Protein AF-0000000086997417 (afdb_homodimer)

Radius of gyration: 23.08 Å; Cα contacts (8 Å, |Δi|>4): 1035; chains: 2; bounding box: 72×60×58 Å

Organism: Coptotermes formosanus (NCBI:txid36987)

Sequence (528 aa):
ESYEADMPVLKYAEEYNMNHNRRGKAVIFNHDEFKNKSLRPGSAVDASILEETYKVLGFEVIIHNNLRVHQIQNAITGLAEEDHSDADCLLVTVLTHGESSKFLQAYDALYNVEDLWLPFTADKCLSLAGKPKVFIIQACRGKNLDRGVTLRAGQRRCTEIDAINAAYKIPTHADFLIVYSSVEGYPSWRDPDTGTWFIQCLCQELQEHASTKDFLKIVTRTSRRVAIDHESYNDTIPLQHQQKQIPSFNSMLIRDLYFRPKMLESYEADMPVLKYAEEYNMNHNRRGKAVIFNHDEFKNKSLRPGSAVDASILEETYKVLGFEVIIHNNLRVHQIQNAITGLAEEDHSDADCLLVTVLTHGESSKFLQAYDALYNVEDLWLPFTADKCLSLAGKPKVFIIQACRGKNLDRGVTLRAGQRRCTEIDAINAAYKIPTHADFLIVYSSVEGYPSWRDPDTGTWFIQCLCQELQEHASTKDFLKIVTRTSRRVAIDHESYNDTIPLQHQQKQIPSFNSMLIRDLYFRPKML

Structure (mmCIF, N/CA/C/O backbone):
data_AF-0000000086997417-model_v1
#
loop_
_entity.id
_entity.type
_entity.pdbx_description
1 polymer Caspase-1
#
loop_
_atom_site.group_PDB
_atom_site.id
_atom_site.type_symbol
_atom_site.label_atom_id
_atom_site.label_alt_id
_atom_site.label_comp_id
_atom_site.label_asym_id
_atom_site.label_entity_id
_atom_site.label_seq_id
_atom_site.pdbx_PDB_ins_code
_atom_site.Cartn_x
_atom_site.Cartn_y
_atom_site.Cartn_z
_atom_site.occupancy
_atom_site.B_iso_or_equiv
_atom_site.auth_seq_id
_atom_site.auth_comp_id
_atom_site.auth_asym_id
_atom_site.auth_atom_id
_atom_site.pdbx_PDB_model_num
ATOM 1 N N . GLU A 1 1 ? -31.531 -18.734 -1.321 1 22.39 1 GLU A N 1
ATOM 2 C CA . GLU A 1 1 ? -30.734 -18.891 -0.114 1 22.39 1 GLU A CA 1
ATOM 3 C C . GLU A 1 1 ? -29.5 -18 -0.137 1 22.39 1 GLU A C 1
ATOM 5 O O . GLU A 1 1 ? -28.734 -18.016 -1.1 1 22.39 1 GLU A O 1
ATOM 10 N N . SER A 1 2 ? -29.531 -16.812 0.482 1 27.2 2 SER A N 1
ATOM 11 C CA . SER A 1 2 ? -28.516 -15.773 0.534 1 27.2 2 SER A CA 1
ATOM 12 C C . SER A 1 2 ? -27.172 -16.344 0.983 1 27.2 2 SER A C 1
ATOM 14 O O . SER A 1 2 ? -27.062 -16.938 2.051 1 27.2 2 SER A O 1
ATOM 16 N N . TYR A 1 3 ? -26.422 -16.984 0.126 1 27.48 3 TYR A N 1
ATOM 17 C CA . TYR A 1 3 ? -25.172 -17.672 0.426 1 27.48 3 TYR A CA 1
ATOM 18 C C . TYR A 1 3 ? -24.219 -16.781 1.216 1 27.48 3 TYR A C 1
ATOM 20 O O . TYR A 1 3 ? -23.766 -15.758 0.71 1 27.48 3 TYR A O 1
ATOM 28 N N . GLU A 1 4 ? -24.547 -16.562 2.479 1 33.75 4 GLU A N 1
ATOM 29 C CA . GLU A 1 4 ? -23.672 -15.859 3.422 1 33.75 4 GLU A CA 1
ATOM 30 C C . GLU A 1 4 ? -22.312 -16.531 3.508 1 33.75 4 GLU A C 1
ATOM 32 O O . GLU A 1 4 ? -22.219 -17.734 3.75 1 33.75 4 GLU A O 1
ATOM 37 N N . ALA A 1 5 ? -21.406 -16.125 2.715 1 41.81 5 ALA A N 1
ATOM 38 C CA . ALA A 1 5 ? -20.062 -16.688 2.832 1 41.81 5 ALA A CA 1
ATOM 39 C C . ALA A 1 5 ? -19.641 -16.781 4.293 1 41.81 5 ALA A C 1
ATOM 41 O O . ALA A 1 5 ? -19.969 -15.906 5.098 1 41.81 5 ALA A O 1
ATOM 42 N N . ASP A 1 6 ? -19.469 -17.938 4.93 1 43.09 6 ASP A N 1
ATOM 43 C CA . ASP A 1 6 ? -19.016 -18.188 6.293 1 43.09 6 ASP A CA 1
ATOM 44 C C . ASP A 1 6 ? -17.781 -17.344 6.613 1 43.09 6 ASP A C 1
ATOM 46 O O . ASP A 1 6 ? -16.859 -17.234 5.797 1 43.09 6 ASP A O 1
ATOM 50 N N . MET A 1 7 ? -18.031 -16.375 7.469 1 49.62 7 MET A N 1
ATOM 51 C CA . MET A 1 7 ? -16.891 -15.555 7.887 1 49.62 7 MET A CA 1
ATOM 52 C C . MET A 1 7 ? -15.766 -16.406 8.438 1 49.62 7 MET A C 1
ATOM 54 O O . MET A 1 7 ? -15.945 -17.125 9.422 1 49.62 7 MET A O 1
ATOM 58 N N . PRO A 1 8 ? -14.641 -16.547 7.703 1 52.56 8 PRO A N 1
ATOM 59 C CA . PRO A 1 8 ? -13.57 -17.469 8.07 1 52.56 8 PRO A CA 1
ATOM 60 C C . PRO A 1 8 ? -12.984 -17.188 9.453 1 52.56 8 PRO A C 1
ATOM 62 O O . PRO A 1 8 ? -12.328 -18.062 10.031 1 52.56 8 PRO A O 1
ATOM 65 N N . VAL A 1 9 ? -13.086 -15.922 9.938 1 65 9 VAL A N 1
ATOM 66 C CA . VAL A 1 9 ? -12.5 -15.617 11.242 1 65 9 VAL A CA 1
ATOM 67 C C . VAL A 1 9 ? -13.477 -14.789 12.062 1 65 9 VAL A C 1
ATOM 69 O O . VAL A 1 9 ? -14.484 -14.297 11.539 1 65 9 VAL A O 1
ATOM 72 N N . LEU A 1 10 ? -13.18 -14.758 13.383 1 68.75 10 LEU A N 1
ATOM 73 C CA . LEU A 1 10 ? -13.945 -13.852 14.234 1 68.75 10 LEU A CA 1
ATOM 74 C C . LEU A 1 10 ? -13.93 -12.438 13.672 1 68.75 10 LEU A C 1
ATOM 76 O O . LEU A 1 10 ? -12.93 -12 13.086 1 68.75 10 LEU A O 1
ATOM 80 N N . LYS A 1 11 ? -14.969 -11.812 13.75 1 70.75 11 LYS A N 1
ATOM 81 C CA . LYS A 1 11 ? -15.227 -10.5 13.18 1 70.75 11 LYS A CA 1
ATOM 82 C C . LYS A 1 11 ? -14.07 -9.539 13.453 1 70.75 11 LYS A C 1
ATOM 84 O O . LYS A 1 11 ? -13.648 -8.797 12.562 1 70.75 11 LYS A O 1
ATOM 89 N N . TYR A 1 12 ? -13.453 -9.742 14.609 1 75.88 12 TYR A N 1
ATOM 90 C CA . TYR A 1 12 ? -12.461 -8.742 14.961 1 75.88 12 TYR A CA 1
ATOM 91 C C . TYR A 1 12 ? -11.062 -9.359 15.023 1 75.88 12 TYR A C 1
ATOM 93 O O . TYR A 1 12 ? -10.148 -8.773 15.617 1 75.88 12 TYR A O 1
ATOM 101 N N . ALA A 1 13 ? -10.977 -10.508 14.359 1 87.94 13 ALA A N 1
ATOM 102 C CA . ALA A 1 13 ? -9.664 -11.141 14.344 1 87.94 13 ALA A CA 1
ATOM 103 C C . ALA A 1 13 ? -8.633 -10.234 13.672 1 87.94 13 ALA A C 1
ATOM 105 O O . ALA A 1 13 ? -8.914 -9.617 12.648 1 87.94 13 ALA A O 1
ATOM 106 N N . GLU A 1 14 ? -7.43 -10.25 14.242 1 93.12 14 GLU A N 1
ATOM 107 C CA . GLU A 1 14 ? -6.383 -9.367 13.734 1 93.12 14 GLU A CA 1
ATOM 108 C C . GLU A 1 14 ? -5.598 -10.039 12.609 1 93.12 14 GLU A C 1
ATOM 110 O O . GLU A 1 14 ? -4.902 -9.367 11.844 1 93.12 14 GLU A O 1
ATOM 115 N N . GLU A 1 15 ? -5.711 -11.359 12.578 1 95.88 15 GLU A N 1
ATOM 116 C CA . GLU A 1 15 ? -4.992 -12.125 11.562 1 95.88 15 GLU A CA 1
ATOM 117 C C . GLU A 1 15 ? -5.957 -12.875 10.648 1 95.88 15 GLU A C 1
ATOM 119 O O . GLU A 1 15 ? -7.031 -13.289 11.086 1 95.88 15 GLU A O 1
ATOM 124 N N . TYR A 1 16 ? -5.598 -13.031 9.406 1 96.44 16 TYR A N 1
ATOM 125 C CA . TYR A 1 16 ? -6.367 -13.883 8.508 1 96.44 16 TYR A CA 1
ATOM 126 C C . TYR A 1 16 ? -6.336 -15.336 8.977 1 96.44 16 TYR A C 1
ATOM 128 O O . TYR A 1 16 ? -5.348 -15.781 9.555 1 96.44 16 TYR A O 1
ATOM 136 N N . ASN A 1 17 ? -7.469 -15.992 8.727 1 95.44 17 ASN A N 1
ATOM 137 C CA . ASN A 1 17 ? -7.469 -17.438 8.938 1 95.44 17 ASN A CA 1
ATOM 138 C C . ASN A 1 17 ? -6.68 -18.156 7.848 1 95.44 17 ASN A C 1
ATOM 140 O O . ASN A 1 17 ? -7.145 -18.281 6.711 1 95.44 17 ASN A O 1
ATOM 144 N N . MET A 1 18 ? -5.508 -18.641 8.234 1 96.88 18 MET A N 1
ATOM 145 C CA . MET A 1 18 ? -4.648 -19.344 7.281 1 96.88 18 MET A CA 1
ATOM 146 C C . MET A 1 18 ? -4.523 -20.812 7.645 1 96.88 18 MET A C 1
ATOM 148 O O . MET A 1 18 ? -3.482 -21.422 7.414 1 96.88 18 MET A O 1
ATOM 152 N N . ASN A 1 19 ? -5.598 -21.297 8.266 1 94.88 19 ASN A N 1
ATOM 153 C CA . ASN A 1 19 ? -5.551 -22.672 8.742 1 94.88 19 ASN A CA 1
ATOM 154 C C . ASN A 1 19 ? -6.605 -23.531 8.062 1 94.88 19 ASN A C 1
ATOM 156 O O . ASN A 1 19 ? -7.082 -24.516 8.641 1 94.88 19 ASN A O 1
ATOM 160 N N . HIS A 1 20 ? -7.051 -23.203 6.93 1 96.12 20 HIS A N 1
ATOM 161 C CA . HIS A 1 20 ? -7.859 -24.125 6.137 1 96.12 20 HIS A CA 1
ATOM 162 C C . HIS A 1 20 ? -7.051 -25.344 5.707 1 96.12 20 HIS A C 1
ATOM 164 O O . HIS A 1 20 ? -5.844 -25.406 5.949 1 96.12 20 HIS A O 1
ATOM 170 N N . ASN A 1 21 ? -7.73 -26.266 5.059 1 96.25 21 ASN A N 1
ATOM 171 C CA . ASN A 1 21 ? -7.062 -27.484 4.652 1 96.25 21 ASN A CA 1
ATOM 172 C C . ASN A 1 21 ? -5.938 -27.219 3.658 1 96.25 21 ASN A C 1
ATOM 174 O O . ASN A 1 21 ? -4.848 -27.781 3.773 1 96.25 21 ASN A O 1
ATOM 178 N N . ARG A 1 22 ? -6.223 -26.375 2.709 1 97.69 22 ARG A N 1
ATOM 179 C CA . ARG A 1 22 ? -5.215 -26.031 1.713 1 97.69 22 ARG A CA 1
ATOM 180 C C . ARG A 1 22 ? -4.727 -24.594 1.892 1 97.69 22 ARG A C 1
ATOM 182 O O . ARG A 1 22 ? -5.508 -23.719 2.24 1 97.69 22 ARG A O 1
ATOM 189 N N . ARG A 1 23 ? -3.422 -24.375 1.651 1 98.19 23 ARG A N 1
ATOM 190 C CA . ARG A 1 23 ? -2.893 -23.016 1.618 1 98.19 23 ARG A CA 1
ATOM 191 C C . ARG A 1 23 ? -3.533 -22.203 0.494 1 98.19 23 ARG A C 1
ATOM 193 O O . ARG A 1 23 ? -3.949 -21.062 0.703 1 98.19 23 ARG A O 1
ATOM 200 N N . GLY A 1 24 ? -3.707 -22.797 -0.617 1 98.56 24 GLY A N 1
ATOM 201 C CA . GLY A 1 24 ? -4.246 -22.188 -1.819 1 98.56 24 GLY A CA 1
ATOM 202 C C . GLY A 1 24 ? -3.326 -22.312 -3.02 1 98.56 24 GLY A C 1
ATOM 203 O O . GLY A 1 24 ? -2.352 -23.062 -2.98 1 98.56 24 GLY A O 1
ATOM 204 N N . LYS A 1 25 ? -3.639 -21.672 -4.086 1 98.81 25 LYS A N 1
ATOM 205 C CA . LYS A 1 25 ? -2.871 -21.75 -5.324 1 98.81 25 LYS A CA 1
ATOM 206 C C . LYS A 1 25 ? -1.957 -20.547 -5.488 1 98.81 25 LYS A C 1
ATOM 208 O O . LYS A 1 25 ? -2.346 -19.422 -5.168 1 98.81 25 LYS A O 1
ATOM 213 N N . ALA A 1 26 ? -0.761 -20.844 -5.887 1 98.88 26 ALA A N 1
ATOM 214 C CA . ALA A 1 26 ? 0.173 -19.812 -6.355 1 98.88 26 ALA A CA 1
ATOM 215 C C . ALA A 1 26 ? 0.417 -19.953 -7.855 1 98.88 26 ALA A C 1
ATOM 217 O O . ALA A 1 26 ? 1.008 -20.938 -8.312 1 98.88 26 ALA A O 1
ATOM 218 N N . VAL A 1 27 ? -0.043 -18.969 -8.602 1 98.88 27 VAL A N 1
ATOM 219 C CA . VAL A 1 27 ? 0.096 -18.984 -10.055 1 98.88 27 VAL A CA 1
ATOM 220 C C . VAL A 1 27 ? 1.182 -18.016 -10.484 1 98.88 27 VAL A C 1
ATOM 222 O O . VAL A 1 27 ? 1.185 -16.844 -10.07 1 98.88 27 VAL A O 1
ATOM 225 N N . ILE A 1 28 ? 2.119 -18.516 -11.281 1 98.75 28 ILE A N 1
ATOM 226 C CA . ILE A 1 28 ? 3.199 -17.688 -11.812 1 98.75 28 ILE A CA 1
ATOM 227 C C . ILE A 1 28 ? 3.059 -17.562 -13.328 1 98.75 28 ILE A C 1
ATOM 229 O O . ILE A 1 28 ? 3.088 -18.562 -14.047 1 98.75 28 ILE A O 1
ATOM 233 N N . PHE A 1 29 ? 2.812 -16.375 -13.797 1 98.56 29 PHE A N 1
ATOM 234 C CA . PHE A 1 29 ? 2.902 -16.078 -15.219 1 98.56 29 PHE A CA 1
ATOM 235 C C . PHE A 1 29 ? 4.289 -15.562 -15.586 1 98.56 29 PHE A C 1
ATOM 237 O O . PHE A 1 29 ? 4.645 -14.43 -15.242 1 98.56 29 PHE A O 1
ATOM 244 N N . ASN A 1 30 ? 5.051 -16.406 -16.25 1 97.25 30 ASN A N 1
ATOM 245 C CA . ASN A 1 30 ? 6.406 -16.047 -16.656 1 97.25 30 ASN A CA 1
ATOM 246 C C . ASN A 1 30 ? 6.5 -15.805 -18.156 1 97.25 30 ASN A C 1
ATOM 248 O O . ASN A 1 30 ? 6.27 -16.719 -18.953 1 97.25 30 ASN A O 1
ATOM 252 N N . HIS A 1 31 ? 6.777 -14.555 -18.5 1 95.75 31 HIS A N 1
ATOM 253 C CA . HIS A 1 31 ? 7.012 -14.227 -19.906 1 95.75 31 HIS A CA 1
ATOM 254 C C . HIS A 1 31 ? 8.461 -13.805 -20.141 1 95.75 31 HIS A C 1
ATOM 256 O O . HIS A 1 31 ? 8.914 -12.797 -19.594 1 95.75 31 HIS A O 1
ATOM 262 N N . ASP A 1 32 ? 9.219 -14.539 -20.875 1 92.56 32 ASP A N 1
ATOM 263 C CA . ASP A 1 32 ? 10.578 -14.164 -21.25 1 92.56 32 ASP A CA 1
ATOM 264 C C . ASP A 1 32 ? 10.742 -14.141 -22.766 1 92.56 32 ASP A C 1
ATOM 266 O O . ASP A 1 32 ? 11.805 -13.766 -23.281 1 92.56 32 ASP A O 1
ATOM 270 N N . GLU A 1 33 ? 9.742 -14.602 -23.484 1 94.25 33 GLU A N 1
ATOM 271 C CA . GLU A 1 33 ? 9.664 -14.484 -24.938 1 94.25 33 GLU A CA 1
ATOM 272 C C . GLU A 1 33 ? 8.43 -13.695 -25.359 1 94.25 33 GLU A C 1
ATOM 274 O O . GLU A 1 33 ? 7.355 -13.852 -24.781 1 94.25 33 GLU A O 1
ATOM 279 N N . PHE A 1 34 ? 8.633 -12.891 -26.453 1 93.56 34 PHE A N 1
ATOM 280 C CA . PHE A 1 34 ? 7.555 -12.023 -26.922 1 93.56 34 PHE A CA 1
ATOM 281 C C . PHE A 1 34 ? 7.543 -11.945 -28.453 1 93.56 34 PHE A C 1
ATOM 283 O O . PHE A 1 34 ? 8.562 -12.203 -29.094 1 93.56 34 PHE A O 1
ATOM 290 N N . LYS A 1 35 ? 6.461 -11.625 -28.969 1 91.44 35 LYS A N 1
ATOM 291 C CA . LYS A 1 35 ? 6.367 -11.445 -30.422 1 91.44 35 LYS A CA 1
ATOM 292 C C . LYS A 1 35 ? 7.152 -10.219 -30.875 1 91.44 35 LYS A C 1
ATOM 294 O O . LYS A 1 35 ? 7.844 -10.258 -31.891 1 91.44 35 LYS A O 1
ATOM 299 N N . ASN A 1 36 ? 7.102 -9.086 -30.109 1 85 36 ASN A N 1
ATOM 300 C CA . ASN A 1 36 ? 7.645 -7.816 -30.578 1 85 36 ASN A CA 1
ATOM 301 C C . ASN A 1 36 ? 8.398 -7.078 -29.484 1 85 36 ASN A C 1
ATOM 303 O O . ASN A 1 36 ? 8.367 -5.848 -29.422 1 85 36 ASN A O 1
ATOM 307 N N . LYS A 1 37 ? 8.852 -7.754 -28.578 1 84.5 37 LYS A N 1
ATOM 308 C CA . LYS A 1 37 ? 9.609 -7.133 -27.5 1 84.5 37 LYS A CA 1
ATOM 309 C C . LYS A 1 37 ? 10.891 -7.914 -27.219 1 84.5 37 LYS A C 1
ATOM 311 O O . LYS A 1 37 ? 11.047 -9.047 -27.672 1 84.5 37 LYS A O 1
ATOM 316 N N . SER A 1 38 ? 11.766 -7.266 -26.562 1 80.75 38 SER A N 1
ATOM 317 C CA . SER A 1 38 ? 13.039 -7.887 -26.203 1 80.75 38 SER A CA 1
ATOM 318 C C . SER A 1 38 ? 12.828 -9.047 -25.234 1 80.75 38 SER A C 1
ATOM 320 O O . SER A 1 38 ? 11.898 -9.023 -24.422 1 80.75 38 SER A O 1
ATOM 322 N N . LEU A 1 39 ? 13.711 -9.938 -25.359 1 83.44 39 LEU A N 1
ATOM 323 C CA . LEU A 1 39 ? 13.703 -11.086 -24.469 1 83.44 39 LEU A CA 1
ATOM 324 C C . LEU A 1 39 ? 14.047 -10.672 -23.031 1 83.44 39 LEU A C 1
ATOM 326 O O . LEU A 1 39 ? 14.57 -9.578 -22.812 1 83.44 39 LEU A O 1
ATOM 330 N N . ARG A 1 40 ? 13.633 -11.484 -22.094 1 82.75 40 ARG A N 1
ATOM 331 C CA . ARG A 1 40 ? 13.977 -11.25 -20.703 1 82.75 40 ARG A CA 1
ATOM 332 C C . ARG A 1 40 ? 14.766 -12.422 -20.125 1 82.75 40 ARG A C 1
ATOM 334 O O . ARG A 1 40 ? 14.25 -13.188 -19.297 1 82.75 40 ARG A O 1
ATOM 341 N N . PRO A 1 41 ? 16.016 -12.422 -20.516 1 77.69 41 PRO A N 1
ATOM 342 C CA . PRO A 1 41 ? 16.828 -13.508 -19.953 1 77.69 41 PRO A CA 1
ATOM 343 C C . PRO A 1 41 ? 16.875 -13.477 -18.438 1 77.69 41 PRO A C 1
ATOM 345 O O . PRO A 1 41 ? 16.906 -12.398 -17.828 1 77.69 41 PRO A O 1
ATOM 348 N N . GLY A 1 42 ? 16.797 -14.57 -17.719 1 77.38 42 GLY A N 1
ATOM 349 C CA . GLY A 1 42 ? 16.906 -14.641 -16.266 1 77.38 42 GLY A CA 1
ATOM 350 C C . GLY A 1 42 ? 15.57 -14.773 -15.57 1 77.38 42 GLY A C 1
ATOM 351 O O . GLY A 1 42 ? 15.516 -15.125 -14.391 1 77.38 42 GLY A O 1
ATOM 352 N N . SER A 1 43 ? 14.523 -14.516 -16.422 1 87.56 43 SER A N 1
ATOM 353 C CA . SER A 1 43 ? 13.203 -14.602 -15.797 1 87.56 43 SER A CA 1
ATOM 354 C C . SER A 1 43 ? 12.891 -16.031 -15.359 1 87.56 43 SER A C 1
ATOM 356 O O . SER A 1 43 ? 12.18 -16.234 -14.375 1 87.56 43 SER A O 1
ATOM 358 N N . ALA A 1 44 ? 13.516 -16.922 -16.062 1 90.12 44 ALA A N 1
ATOM 359 C CA . ALA A 1 44 ? 13.328 -18.328 -15.711 1 90.12 44 ALA A CA 1
ATOM 360 C C . ALA A 1 44 ? 13.914 -18.641 -14.336 1 90.12 44 ALA A C 1
ATOM 362 O O . ALA A 1 44 ? 13.391 -19.484 -13.609 1 90.12 44 ALA A O 1
ATOM 363 N N . VAL A 1 45 ? 15 -18 -14.039 1 91.19 45 VAL A N 1
ATOM 364 C CA . VAL A 1 45 ? 15.609 -18.172 -12.727 1 91.19 45 VAL A CA 1
ATOM 365 C C . VAL A 1 45 ? 14.664 -17.656 -11.641 1 91.19 45 VAL A C 1
ATOM 367 O O . VAL A 1 45 ? 14.461 -18.328 -10.625 1 91.19 45 VAL A O 1
ATOM 370 N N . ASP A 1 46 ? 14.047 -16.547 -11.883 1 93 46 ASP A N 1
ATOM 371 C CA . ASP A 1 46 ? 13.07 -15.984 -10.953 1 93 46 ASP A CA 1
ATOM 372 C C . ASP A 1 46 ? 11.867 -16.922 -10.789 1 93 46 ASP A C 1
ATOM 374 O O . ASP A 1 46 ? 11.422 -17.172 -9.664 1 93 46 ASP A O 1
ATOM 378 N N . ALA A 1 47 ? 11.438 -17.453 -11.875 1 96.44 47 ALA A N 1
ATOM 379 C CA . ALA A 1 47 ? 10.289 -18.344 -11.82 1 96.44 47 ALA A CA 1
ATOM 380 C C . ALA A 1 47 ? 10.609 -19.594 -11 1 96.44 47 ALA A C 1
ATOM 382 O O . ALA A 1 47 ? 9.781 -20.047 -10.203 1 96.44 47 ALA A O 1
ATOM 383 N N . SER A 1 48 ? 11.766 -20.062 -11.164 1 96.25 48 SER A N 1
ATOM 384 C CA . SER A 1 48 ? 12.18 -21.281 -10.469 1 96.25 48 SER A CA 1
ATOM 385 C C . SER A 1 48 ? 12.281 -21.062 -8.961 1 96.25 48 SER A C 1
ATOM 387 O O . SER A 1 48 ? 11.805 -21.875 -8.172 1 96.25 48 SER A O 1
ATOM 389 N N . ILE A 1 49 ? 12.898 -20 -8.594 1 96.25 49 ILE A N 1
ATOM 390 C CA . ILE A 1 49 ? 13.07 -19.75 -7.164 1 96.25 49 ILE A CA 1
ATOM 391 C C . ILE A 1 49 ? 11.719 -19.438 -6.523 1 96.25 49 ILE A C 1
ATOM 393 O O . ILE A 1 49 ? 11.477 -19.797 -5.371 1 96.25 49 ILE A O 1
ATOM 397 N N . LEU A 1 50 ? 10.883 -18.797 -7.262 1 98.12 50 LEU A N 1
ATOM 398 C CA . LEU A 1 50 ? 9.531 -18.547 -6.777 1 98.12 50 LEU A CA 1
ATOM 399 C C . LEU A 1 50 ? 8.789 -19.859 -6.562 1 98.12 50 LEU A C 1
ATOM 401 O O . LEU A 1 50 ? 8.133 -20.047 -5.535 1 98.12 50 LEU A O 1
ATOM 405 N N . GLU A 1 51 ? 8.906 -20.688 -7.547 1 98.5 51 GLU A N 1
ATOM 406 C CA . GLU A 1 51 ? 8.242 -21.984 -7.434 1 98.5 51 GLU A CA 1
ATOM 407 C C . GLU A 1 51 ? 8.688 -22.719 -6.18 1 98.5 51 GLU A C 1
ATOM 409 O O . GLU A 1 51 ? 7.852 -23.219 -5.414 1 98.5 51 GLU A O 1
ATOM 414 N N . GLU A 1 52 ? 9.922 -22.766 -5.988 1 98.06 52 GLU A N 1
ATOM 415 C CA . GLU A 1 52 ? 10.461 -23.453 -4.82 1 98.06 52 GLU A CA 1
ATOM 416 C C . GLU A 1 52 ? 9.977 -22.797 -3.525 1 98.06 52 GLU A C 1
ATOM 418 O O . GLU A 1 52 ? 9.562 -23.5 -2.598 1 98.06 52 GLU A O 1
ATOM 423 N N . THR A 1 53 ? 10.031 -21.531 -3.453 1 98.38 53 THR A N 1
ATOM 424 C CA . THR A 1 53 ? 9.633 -20.781 -2.262 1 98.38 53 THR A CA 1
ATOM 425 C C . THR A 1 53 ? 8.156 -21 -1.96 1 98.38 53 THR A C 1
ATOM 427 O O . THR A 1 53 ? 7.781 -21.25 -0.814 1 98.38 53 THR A O 1
ATOM 430 N N . TYR A 1 54 ? 7.301 -20.938 -3.002 1 98.62 54 TYR A N 1
ATOM 431 C CA . TYR A 1 54 ? 5.863 -21.078 -2.809 1 98.62 54 TYR A CA 1
ATOM 432 C C . TYR A 1 54 ? 5.508 -22.5 -2.377 1 98.62 54 TYR A C 1
ATOM 434 O O . TYR A 1 54 ? 4.602 -22.703 -1.563 1 98.62 54 TYR A O 1
ATOM 442 N N . LYS A 1 55 ? 6.215 -23.453 -2.896 1 98.25 55 LYS A N 1
ATOM 443 C CA . LYS A 1 55 ? 5.996 -24.844 -2.477 1 98.25 55 LYS A CA 1
ATOM 444 C C . LYS A 1 55 ? 6.32 -25.016 -0.997 1 98.25 55 LYS A C 1
ATOM 446 O O . LYS A 1 55 ? 5.562 -25.656 -0.265 1 98.25 55 LYS A O 1
ATOM 451 N N . VAL A 1 56 ? 7.402 -24.422 -0.607 1 97.12 56 VAL A N 1
ATOM 452 C CA . VAL A 1 56 ? 7.816 -24.516 0.789 1 97.12 56 VAL A CA 1
ATOM 453 C C . VAL A 1 56 ? 6.762 -23.859 1.683 1 97.12 56 VAL A C 1
ATOM 455 O O . VAL A 1 56 ? 6.527 -24.312 2.805 1 97.12 56 VAL A O 1
ATOM 458 N N . LEU A 1 57 ? 6.066 -22.859 1.212 1 97.81 57 LEU A N 1
ATOM 459 C CA . LEU A 1 57 ? 5.035 -22.172 1.973 1 97.81 57 LEU A CA 1
ATOM 460 C C . LEU A 1 57 ? 3.723 -22.938 1.948 1 97.81 57 LEU A C 1
ATOM 462 O O . LEU A 1 57 ? 2.748 -22.547 2.588 1 97.81 57 LEU A O 1
ATOM 466 N N . GLY A 1 58 ? 3.609 -23.984 1.14 1 97.56 58 GLY A N 1
ATOM 467 C CA . GLY A 1 58 ? 2.457 -24.875 1.176 1 97.56 58 GLY A CA 1
ATOM 468 C C . GLY A 1 58 ? 1.486 -24.641 0.034 1 97.56 58 GLY A C 1
ATOM 469 O O . GLY A 1 58 ? 0.381 -25.188 0.029 1 97.56 58 GLY A O 1
ATOM 470 N N . PHE A 1 59 ? 1.905 -23.922 -0.976 1 98.56 59 PHE A N 1
ATOM 471 C CA . PHE A 1 59 ? 1.008 -23.625 -2.086 1 98.56 59 PHE A CA 1
ATOM 472 C C . PHE A 1 59 ? 1.027 -24.75 -3.111 1 98.56 59 PHE A C 1
ATOM 474 O O . PHE A 1 59 ? 2.037 -25.438 -3.264 1 98.56 59 PHE A O 1
ATOM 481 N N . GLU A 1 60 ? -0.112 -24.922 -3.75 1 98.75 60 GLU A N 1
ATOM 482 C CA . GLU A 1 60 ? -0.113 -25.562 -5.062 1 98.75 60 GLU A CA 1
ATOM 483 C C . GLU A 1 60 ? 0.36 -24.594 -6.145 1 98.75 60 GLU A C 1
ATOM 485 O O . GLU A 1 60 ? -0.335 -23.625 -6.473 1 98.75 60 GLU A O 1
ATOM 490 N N . VAL A 1 61 ? 1.529 -24.938 -6.715 1 98.88 61 VAL A N 1
ATOM 491 C CA . VAL A 1 61 ? 2.156 -23.969 -7.594 1 98.88 61 VAL A CA 1
ATOM 492 C C . VAL A 1 61 ? 1.905 -24.344 -9.055 1 98.88 61 VAL A C 1
ATOM 494 O O . VAL A 1 61 ? 2.076 -25.5 -9.438 1 98.88 61 VAL A O 1
ATOM 497 N N . ILE A 1 62 ? 1.442 -23.375 -9.852 1 98.75 62 ILE A N 1
ATOM 498 C CA . ILE A 1 62 ? 1.238 -23.516 -11.289 1 98.75 62 ILE A CA 1
ATOM 499 C C . ILE A 1 62 ? 2.041 -22.469 -12.039 1 98.75 62 ILE A C 1
ATOM 501 O O . ILE A 1 62 ? 1.93 -21.266 -11.75 1 98.75 62 ILE A O 1
ATOM 505 N N . ILE A 1 63 ? 2.84 -22.891 -12.992 1 98.56 63 ILE A N 1
ATOM 506 C CA . ILE A 1 63 ? 3.627 -21.953 -13.789 1 98.56 63 ILE A CA 1
ATOM 507 C C . ILE A 1 63 ? 3.121 -21.953 -15.227 1 98.56 63 ILE A C 1
ATOM 509 O O . ILE A 1 63 ? 2.941 -23.016 -15.828 1 98.56 63 ILE A O 1
ATOM 513 N N . HIS A 1 64 ? 2.822 -20.797 -15.758 1 98.62 64 HIS A N 1
ATOM 514 C CA . HIS A 1 64 ? 2.498 -20.594 -17.156 1 98.62 64 HIS A CA 1
ATOM 515 C C . HIS A 1 64 ? 3.594 -19.797 -17.859 1 98.62 64 HIS A C 1
ATOM 517 O O . HIS A 1 64 ? 3.916 -18.672 -17.453 1 98.62 64 HIS A O 1
ATOM 523 N N . ASN A 1 65 ? 4.129 -20.391 -18.922 1 98 65 ASN A N 1
ATOM 524 C CA . ASN A 1 65 ? 5.184 -19.688 -19.656 1 98 65 ASN A CA 1
ATOM 525 C C . ASN A 1 65 ? 4.676 -19.141 -20.984 1 98 65 ASN A C 1
ATOM 527 O O . ASN A 1 65 ? 4.098 -19.875 -21.781 1 98 65 ASN A O 1
ATOM 531 N N . ASN A 1 66 ? 4.832 -17.875 -21.141 1 97.94 66 ASN A N 1
ATOM 532 C CA . ASN A 1 66 ? 4.703 -17.203 -22.438 1 97.94 66 ASN A CA 1
ATOM 533 C C . ASN A 1 66 ? 3.307 -17.375 -23.016 1 97.94 66 ASN A C 1
ATOM 535 O O . ASN A 1 66 ? 3.158 -17.719 -24.188 1 97.94 66 ASN A O 1
ATOM 539 N N . LEU A 1 67 ? 2.312 -17.141 -22.172 1 98.5 67 LEU A N 1
ATOM 540 C CA . LEU A 1 67 ? 0.919 -17.234 -22.609 1 98.5 67 LEU A CA 1
ATOM 541 C C . LEU A 1 67 ? 0.528 -16 -23.422 1 98.5 67 LEU A C 1
ATOM 543 O O . LEU A 1 67 ? 1.09 -14.914 -23.219 1 98.5 67 LEU A O 1
ATOM 547 N N . ARG A 1 68 ? -0.367 -16.203 -24.328 1 98.31 68 ARG A N 1
ATOM 548 C CA . ARG A 1 68 ? -1.019 -15.094 -25.016 1 98.31 68 ARG A CA 1
ATOM 549 C C . ARG A 1 68 ? -2.068 -14.445 -24.125 1 98.31 68 ARG A C 1
ATOM 551 O O . ARG A 1 68 ? -2.428 -14.984 -23.078 1 98.31 68 ARG A O 1
ATOM 558 N N . VAL A 1 69 ? -2.533 -13.25 -24.531 1 98.19 69 VAL A N 1
ATOM 559 C CA . VAL A 1 69 ? -3.469 -12.484 -23.703 1 98.19 69 VAL A CA 1
ATOM 560 C C . VAL A 1 69 ? -4.703 -13.336 -23.406 1 98.19 69 VAL A C 1
ATOM 562 O O . VAL A 1 69 ? -5.117 -13.438 -22.25 1 98.19 69 VAL A O 1
ATOM 565 N N . HIS A 1 70 ? -5.27 -13.984 -24.422 1 98.12 70 HIS A N 1
ATOM 566 C CA . HIS A 1 70 ? -6.496 -14.742 -24.203 1 98.12 70 HIS A CA 1
ATOM 567 C C . HIS A 1 70 ? -6.254 -15.938 -23.297 1 98.12 70 HIS A C 1
ATOM 569 O O . HIS A 1 70 ? -7.141 -16.328 -22.531 1 98.12 70 HIS A O 1
ATOM 575 N N . GLN A 1 71 ? -5.082 -16.484 -23.328 1 98.69 71 GLN A N 1
ATOM 576 C CA . GLN A 1 71 ? -4.738 -17.609 -22.469 1 98.69 71 GLN A CA 1
ATOM 577 C C . GLN A 1 71 ? -4.59 -17.172 -21.016 1 98.69 71 GLN A C 1
ATOM 579 O O . GLN A 1 71 ? -4.973 -17.906 -20.094 1 98.69 71 GLN A O 1
ATOM 584 N N . ILE A 1 72 ? -4.031 -15.992 -20.812 1 98.69 72 ILE A N 1
ATOM 585 C CA . ILE A 1 72 ? -3.941 -15.438 -19.469 1 98.69 72 ILE A CA 1
ATOM 586 C C . ILE A 1 72 ? -5.344 -15.203 -18.906 1 98.69 72 ILE A C 1
ATOM 588 O O . ILE A 1 72 ? -5.645 -15.578 -17.781 1 98.69 72 ILE A O 1
ATOM 592 N N . GLN A 1 73 ? -6.164 -14.633 -19.781 1 98.19 73 GLN A N 1
ATOM 593 C CA . GLN A 1 73 ? -7.535 -14.352 -19.359 1 98.19 73 GLN A CA 1
ATOM 594 C C . GLN A 1 73 ? -8.273 -15.641 -19 1 98.19 73 GLN A C 1
ATOM 596 O O . GLN A 1 73 ? -8.984 -15.688 -18 1 98.19 73 GLN A O 1
ATOM 601 N N . ASN A 1 74 ? -8.094 -16.656 -19.781 1 98.5 74 ASN A N 1
AT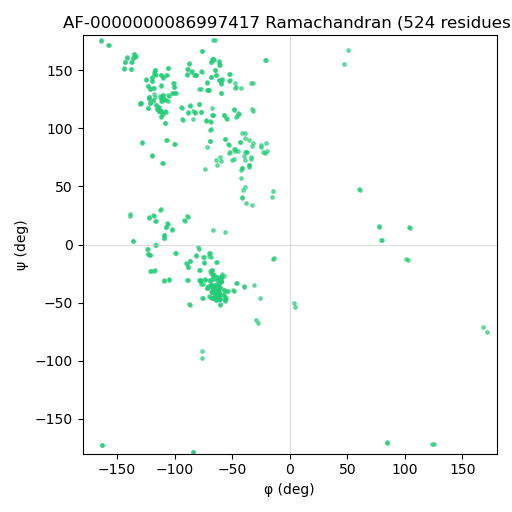OM 602 C CA . ASN A 1 74 ? -8.719 -17.953 -19.5 1 98.5 74 ASN A CA 1
ATOM 603 C C . ASN A 1 74 ? -8.203 -18.547 -18.188 1 98.5 74 ASN A C 1
ATOM 605 O O . ASN A 1 74 ? -8.977 -19.094 -17.406 1 98.5 74 ASN A O 1
ATOM 609 N N . ALA A 1 75 ? -6.898 -18.453 -18.016 1 98.69 75 ALA A N 1
ATOM 610 C CA . ALA A 1 75 ? -6.297 -18.984 -16.797 1 98.69 75 ALA A CA 1
ATOM 611 C C . ALA A 1 75 ? -6.836 -18.281 -15.562 1 98.69 75 ALA A C 1
ATOM 613 O O . ALA A 1 75 ? -7.184 -18.938 -14.57 1 98.69 75 ALA A O 1
ATOM 614 N N . ILE A 1 76 ? -6.969 -16.984 -15.633 1 98.62 76 ILE A N 1
ATOM 615 C CA . ILE A 1 76 ? -7.43 -16.172 -14.516 1 98.62 76 ILE A CA 1
ATOM 616 C C . ILE A 1 76 ? -8.906 -16.438 -14.258 1 98.62 76 ILE A C 1
ATOM 618 O O . ILE A 1 76 ? -9.312 -16.656 -13.109 1 98.62 76 ILE A O 1
ATOM 622 N N . THR A 1 77 ? -9.688 -16.484 -15.328 1 97.81 77 THR A N 1
ATOM 623 C CA . THR A 1 77 ? -11.109 -16.766 -15.188 1 97.81 77 THR A CA 1
ATOM 624 C C . THR A 1 77 ? -11.336 -18.156 -14.617 1 97.81 77 THR A C 1
ATOM 626 O O . THR A 1 77 ? -12.172 -18.344 -13.734 1 97.81 77 THR A O 1
ATOM 629 N N . GLY A 1 78 ? -10.625 -19.094 -15.156 1 98.25 78 GLY A N 1
ATOM 630 C CA . GLY A 1 78 ? -10.695 -20.438 -14.625 1 98.25 78 GLY A CA 1
ATOM 631 C C . GLY A 1 78 ? -10.344 -20.531 -13.156 1 98.25 78 GLY A C 1
ATOM 632 O O . GLY A 1 78 ? -11.016 -21.234 -12.391 1 98.25 78 GLY A O 1
ATOM 633 N N . LEU A 1 79 ? -9.32 -19.828 -12.789 1 98.5 79 LEU A N 1
ATOM 634 C CA . LEU A 1 79 ? -8.883 -19.797 -11.398 1 98.5 79 LEU A CA 1
ATOM 635 C C . LEU A 1 79 ? -9.969 -19.188 -10.508 1 98.5 79 LEU A C 1
ATOM 637 O O . LEU A 1 79 ? -10.227 -19.703 -9.414 1 98.5 79 LEU A O 1
ATOM 641 N N . ALA A 1 80 ? -10.617 -18.141 -10.938 1 97.81 80 ALA A N 1
ATOM 642 C CA . ALA A 1 80 ? -11.656 -17.453 -10.18 1 97.81 80 ALA A CA 1
ATOM 643 C C . ALA A 1 80 ? -12.898 -18.328 -10.023 1 97.81 80 ALA A C 1
ATOM 645 O O . ALA A 1 80 ? -13.664 -18.172 -9.078 1 97.81 80 ALA A O 1
ATOM 646 N N . GLU A 1 81 ? -13.086 -19.25 -10.938 1 97.62 81 GLU A N 1
ATOM 647 C CA . GLU A 1 81 ? -14.266 -20.109 -10.945 1 97.62 81 GLU A CA 1
ATOM 648 C C . GLU A 1 81 ? -14.062 -21.344 -10.062 1 97.62 81 GLU A C 1
ATOM 650 O O . GLU A 1 81 ? -15.031 -22.031 -9.734 1 97.62 81 GLU A O 1
ATOM 655 N N . GLU A 1 82 ? -12.844 -21.578 -9.695 1 98.06 82 GLU A N 1
ATOM 656 C CA . GLU A 1 82 ? -12.578 -22.703 -8.805 1 98.06 82 GLU A CA 1
ATOM 657 C C . GLU A 1 82 ? -13.195 -22.469 -7.426 1 98.06 82 GLU A C 1
ATOM 659 O O . GLU A 1 82 ? -13.555 -21.344 -7.082 1 98.06 82 GLU A O 1
ATOM 664 N N . ASP A 1 83 ? -13.375 -23.609 -6.711 1 98 83 ASP A N 1
ATOM 665 C CA . ASP A 1 83 ? -13.812 -23.516 -5.324 1 98 83 ASP A CA 1
ATOM 666 C C . ASP A 1 83 ? -12.617 -23.391 -4.379 1 98 83 ASP A C 1
ATOM 668 O O . ASP A 1 83 ? -11.836 -24.328 -4.23 1 98 83 ASP A O 1
ATOM 672 N N . HIS A 1 84 ? -12.492 -22.281 -3.727 1 98.19 84 HIS A N 1
ATOM 673 C CA . HIS A 1 84 ? -11.391 -22 -2.809 1 98.19 84 HIS A CA 1
ATOM 674 C C . HIS A 1 84 ? -11.859 -22.047 -1.357 1 98.19 84 HIS A C 1
ATOM 676 O O . HIS A 1 84 ? -11.195 -21.5 -0.468 1 98.19 84 HIS A O 1
ATOM 682 N N . SER A 1 85 ? -12.969 -22.656 -1.075 1 96.69 85 SER A N 1
ATOM 683 C CA . SER A 1 85 ? -13.555 -22.656 0.262 1 96.69 85 SER A CA 1
ATOM 684 C C . SER A 1 85 ? -12.602 -23.281 1.281 1 96.69 85 SER A C 1
ATOM 686 O O . SER A 1 85 ? -12.547 -22.828 2.43 1 96.69 85 SER A O 1
ATOM 688 N N . ASP A 1 86 ? -11.867 -24.172 0.839 1 97.5 86 ASP A N 1
ATOM 689 C CA . ASP A 1 86 ? -10.984 -24.859 1.774 1 97.5 86 ASP A CA 1
ATOM 690 C C . ASP A 1 86 ? -9.555 -24.344 1.655 1 97.5 86 ASP A C 1
ATOM 692 O O . ASP A 1 86 ? -8.617 -24.984 2.137 1 97.5 86 ASP A O 1
ATOM 696 N N . ALA A 1 87 ? -9.359 -23.25 0.975 1 98.19 87 ALA A N 1
ATOM 697 C CA . ALA A 1 87 ? -8.039 -22.641 0.792 1 98.19 87 ALA A CA 1
ATOM 698 C C . ALA A 1 87 ? -7.883 -21.391 1.656 1 98.19 87 ALA A C 1
ATOM 700 O O . ALA A 1 87 ? -8.859 -20.703 1.936 1 98.19 87 ALA A O 1
ATOM 701 N N . ASP A 1 88 ? -6.668 -21.109 2.029 1 98.06 88 ASP A N 1
ATOM 702 C CA . ASP A 1 88 ? -6.355 -19.938 2.85 1 98.06 88 ASP A CA 1
ATOM 703 C C . ASP A 1 88 ? -6.395 -18.656 2.02 1 98.06 88 ASP A C 1
ATOM 705 O O . ASP A 1 88 ? -6.914 -17.641 2.473 1 98.06 88 ASP A O 1
ATOM 709 N N . CYS A 1 89 ? -5.773 -18.734 0.846 1 98.31 89 CYS A N 1
ATOM 710 C CA . CYS A 1 89 ? -5.531 -17.5 0.099 1 98.31 89 CYS A CA 1
ATOM 711 C C . CYS A 1 89 ? -5.188 -17.812 -1.354 1 98.31 89 CYS A C 1
ATOM 713 O O . CYS A 1 89 ? -5.246 -18.953 -1.782 1 98.31 89 CYS A O 1
ATOM 715 N N . LEU A 1 90 ? -5.039 -16.734 -2.121 1 98.75 90 LEU A N 1
ATOM 716 C CA . LEU A 1 90 ? -4.602 -16.781 -3.512 1 98.75 90 LEU A CA 1
ATOM 717 C C . LEU A 1 90 ? -3.355 -15.922 -3.717 1 98.75 90 LEU A C 1
ATOM 719 O O . LEU A 1 90 ? -3.271 -14.812 -3.189 1 98.75 90 LEU A O 1
ATOM 723 N N . LEU A 1 91 ? -2.385 -16.5 -4.477 1 98.75 91 LEU A N 1
ATOM 724 C CA . LEU A 1 91 ? -1.176 -15.758 -4.828 1 98.75 91 LEU A CA 1
ATOM 725 C C . LEU A 1 91 ? -0.918 -15.82 -6.328 1 98.75 91 LEU A C 1
ATOM 727 O O . LEU A 1 91 ? -0.878 -16.906 -6.91 1 98.75 91 LEU A O 1
ATOM 731 N N . VAL A 1 92 ? -0.855 -14.633 -6.977 1 98.75 92 VAL A N 1
ATOM 732 C CA . VAL A 1 92 ? -0.547 -14.555 -8.398 1 98.75 92 VAL A CA 1
ATOM 733 C C . VAL A 1 92 ? 0.691 -13.688 -8.617 1 98.75 92 VAL A C 1
ATOM 735 O O . VAL A 1 92 ? 0.761 -12.562 -8.117 1 98.75 92 VAL A O 1
ATOM 738 N N . THR A 1 93 ? 1.683 -14.227 -9.297 1 98.12 93 THR A N 1
ATOM 739 C CA . THR A 1 93 ? 2.891 -13.484 -9.641 1 98.12 93 THR A CA 1
ATOM 740 C C . THR A 1 93 ? 3.053 -13.383 -11.148 1 98.12 93 THR A C 1
ATOM 742 O O . THR A 1 93 ? 2.871 -14.367 -11.867 1 98.12 93 THR A O 1
ATOM 745 N N . VAL A 1 94 ? 3.387 -12.18 -11.617 1 96.69 94 VAL A N 1
ATOM 746 C CA . VAL A 1 94 ? 3.605 -11.969 -13.047 1 96.69 94 VAL A CA 1
ATOM 747 C C . VAL A 1 94 ? 5.02 -11.445 -13.281 1 96.69 94 VAL A C 1
ATOM 749 O O . VAL A 1 94 ? 5.426 -10.445 -12.68 1 96.69 94 VAL A O 1
ATOM 752 N N . LEU A 1 95 ? 5.785 -12.164 -14.062 1 94.5 95 LEU A N 1
ATOM 753 C CA . LEU A 1 95 ? 7.121 -11.781 -14.516 1 94.5 95 LEU A CA 1
ATOM 754 C C . LEU A 1 95 ? 7.113 -11.422 -15.992 1 94.5 95 LEU A C 1
ATOM 756 O O . LEU A 1 95 ? 6.992 -12.297 -16.859 1 94.5 95 LEU A O 1
ATOM 760 N N . THR A 1 96 ? 7.188 -10.102 -16.328 1 93.25 96 THR A N 1
ATOM 761 C CA . THR A 1 96 ? 7.062 -9.711 -17.719 1 93.25 96 THR A CA 1
ATOM 762 C C . THR A 1 96 ? 7.578 -8.289 -17.938 1 93.25 96 THR A C 1
ATOM 764 O O . THR A 1 96 ? 8.312 -7.762 -17.094 1 93.25 96 THR A O 1
ATOM 767 N N . HIS A 1 97 ? 7.355 -7.785 -19.156 1 87.06 97 HIS A N 1
ATOM 768 C CA . HIS A 1 97 ? 7.484 -6.363 -19.438 1 87.06 97 HIS A CA 1
ATOM 769 C C . HIS A 1 97 ? 6.184 -5.621 -19.156 1 87.06 97 HIS A C 1
ATOM 771 O O . HIS A 1 97 ? 5.121 -6.238 -19.062 1 87.06 97 HIS A O 1
ATOM 777 N N . GLY A 1 98 ? 6.371 -4.344 -18.906 1 84.81 98 GLY A N 1
ATOM 778 C CA . GLY A 1 98 ? 5.199 -3.512 -18.672 1 84.81 98 GLY A CA 1
ATOM 779 C C . GLY A 1 98 ? 5.285 -2.158 -19.359 1 84.81 98 GLY A C 1
ATOM 780 O O . GLY A 1 98 ? 6.359 -1.742 -19.781 1 84.81 98 GLY A O 1
ATOM 781 N N . GLU A 1 99 ? 4.113 -1.714 -19.656 1 76.25 99 GLU A N 1
ATOM 782 C CA . GLU A 1 99 ? 3.996 -0.342 -20.141 1 76.25 99 GLU A CA 1
ATOM 783 C C . GLU A 1 99 ? 3.146 0.506 -19.203 1 76.25 99 GLU A C 1
ATOM 785 O O . GLU A 1 99 ? 1.991 0.17 -18.922 1 76.25 99 GLU A O 1
ATOM 790 N N . SER A 1 100 ? 3.738 1.533 -18.938 1 67.75 100 SER A N 1
ATOM 791 C CA . SER A 1 100 ? 3.041 2.34 -17.938 1 67.75 100 SER A CA 1
ATOM 792 C C . SER A 1 100 ? 2.598 1.489 -16.75 1 67.75 100 SER A C 1
ATOM 794 O O . SER A 1 100 ? 2.941 0.309 -16.656 1 67.75 100 SER A O 1
ATOM 796 N N . SER A 1 101 ? 2.365 1.889 -15.516 1 65.44 101 SER A N 1
ATOM 797 C CA . SER A 1 101 ? 1.883 1.164 -14.344 1 65.44 101 SER A CA 1
ATOM 798 C C . SER A 1 101 ? 0.548 0.482 -14.625 1 65.44 101 SER A C 1
ATOM 800 O O . SER A 1 101 ? 0.02 -0.237 -13.773 1 65.44 101 SER A O 1
ATOM 802 N N . LYS A 1 102 ? 0.081 0.412 -15.922 1 77.25 102 LYS A N 1
ATOM 803 C CA . LYS A 1 102 ? -1.285 -0.037 -16.172 1 77.25 102 LYS A CA 1
ATOM 804 C C . LYS A 1 102 ? -1.303 -1.271 -17.062 1 77.25 102 LYS A C 1
ATOM 806 O O . LYS A 1 102 ? -2.281 -2.021 -17.078 1 77.25 102 LYS A O 1
ATOM 811 N N . PHE A 1 103 ? -0.208 -1.429 -17.828 1 87.75 103 PHE A N 1
ATOM 812 C CA . PHE A 1 103 ? -0.258 -2.494 -18.828 1 87.75 103 PHE A CA 1
ATOM 813 C C . PHE A 1 103 ? 0.912 -3.455 -18.656 1 87.75 103 PHE A C 1
ATOM 815 O O . PHE A 1 103 ? 2.031 -3.031 -18.359 1 87.75 103 PHE A O 1
ATOM 822 N N . LEU A 1 104 ? 0.599 -4.715 -18.859 1 92.69 104 LEU A N 1
ATOM 823 C CA . LEU A 1 104 ? 1.592 -5.781 -18.859 1 92.69 104 LEU A CA 1
ATOM 824 C C . LEU A 1 104 ? 1.67 -6.449 -20.234 1 92.69 104 LEU A C 1
ATOM 826 O O . LEU A 1 104 ? 0.689 -6.461 -20.984 1 92.69 104 LEU A O 1
ATOM 830 N N . GLN A 1 105 ? 2.816 -6.918 -20.5 1 93.44 105 GLN A N 1
ATOM 831 C CA . GLN A 1 105 ?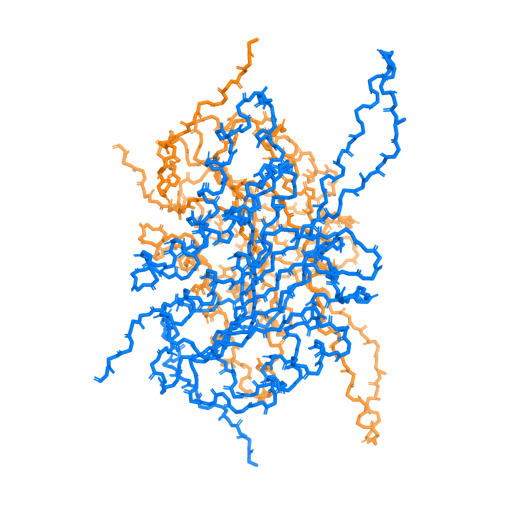 3.045 -7.52 -21.797 1 93.44 105 GLN A CA 1
ATOM 832 C C . GLN A 1 105 ? 2.836 -9.031 -21.75 1 93.44 105 GLN A C 1
ATOM 834 O O . GLN A 1 105 ? 3.523 -9.734 -21.016 1 93.44 105 GLN A O 1
ATOM 839 N N . ALA A 1 106 ? 1.862 -9.547 -22.516 1 97.06 106 ALA A N 1
ATOM 840 C CA . ALA A 1 106 ? 1.775 -10.969 -22.812 1 97.06 106 ALA A CA 1
ATOM 841 C C . ALA A 1 106 ? 2.668 -11.344 -24 1 97.06 106 ALA A C 1
ATOM 843 O O . ALA A 1 106 ? 3.439 -10.508 -24.484 1 97.06 106 ALA A O 1
ATOM 844 N N . TYR A 1 107 ? 2.625 -12.617 -24.359 1 96.81 107 TYR A N 1
ATOM 845 C CA . TYR A 1 107 ? 3.439 -13.039 -25.5 1 96.81 107 TYR A CA 1
ATOM 846 C C . TYR A 1 107 ? 3.141 -12.18 -26.719 1 96.81 107 TYR A C 1
ATOM 848 O O . TYR A 1 107 ? 4.059 -11.781 -27.453 1 96.81 107 TYR A O 1
ATOM 856 N N . ASP A 1 108 ? 1.859 -11.867 -26.922 1 96.94 108 ASP A N 1
ATOM 857 C CA . ASP A 1 108 ? 1.424 -11.312 -28.203 1 96.94 108 ASP A CA 1
ATOM 858 C C . ASP A 1 108 ? 1.047 -9.836 -28.062 1 96.94 108 ASP A C 1
ATOM 860 O O . ASP A 1 108 ? 1.102 -9.078 -29.031 1 96.94 108 ASP A O 1
ATOM 864 N N . ALA A 1 109 ? 0.555 -9.406 -26.891 1 96.38 109 ALA A N 1
ATOM 865 C CA . ALA A 1 109 ? 0.014 -8.055 -26.797 1 96.38 109 ALA A CA 1
ATOM 866 C C . ALA A 1 109 ? 0.012 -7.566 -25.344 1 96.38 109 ALA A C 1
ATOM 868 O O . ALA A 1 109 ? 0.342 -8.32 -24.438 1 96.38 109 ALA A O 1
ATOM 869 N N . LEU A 1 110 ? -0.312 -6.27 -25.25 1 94.44 110 LEU A N 1
ATOM 870 C CA . LEU A 1 110 ? -0.492 -5.664 -23.938 1 94.44 110 LEU A CA 1
ATOM 871 C C . LEU A 1 110 ? -1.881 -5.965 -23.375 1 94.44 110 LEU A C 1
ATOM 873 O O . LEU A 1 110 ? -2.836 -6.129 -24.141 1 94.44 110 LEU A O 1
ATOM 877 N N . TYR A 1 111 ? -1.996 -6.117 -22.078 1 94.44 111 TYR A N 1
ATOM 878 C CA . TYR A 1 111 ? -3.279 -6.223 -21.391 1 94.44 111 TYR A CA 1
ATOM 879 C C . TYR A 1 111 ? -3.283 -5.406 -20.109 1 94.44 111 TYR A C 1
ATOM 881 O O . TYR A 1 111 ? -2.223 -5.066 -19.578 1 94.44 111 TYR A O 1
ATOM 889 N N . ASN A 1 112 ? -4.473 -5.059 -19.703 1 92.19 112 ASN A N 1
ATOM 890 C CA . ASN A 1 112 ? -4.617 -4.262 -18.484 1 92.19 112 ASN A CA 1
ATOM 891 C C . ASN A 1 112 ? -4.297 -5.082 -17.234 1 92.19 112 ASN A C 1
ATOM 893 O O . ASN A 1 112 ? -4.801 -6.191 -17.062 1 92.19 112 ASN A O 1
ATOM 897 N N . VAL A 1 113 ? -3.486 -4.492 -16.344 1 91.31 113 VAL A N 1
ATOM 898 C CA . VAL A 1 113 ? -3.047 -5.191 -15.148 1 91.31 113 VAL A CA 1
ATOM 899 C C . VAL A 1 113 ? -4.254 -5.52 -14.273 1 91.31 113 VAL A C 1
ATOM 901 O O . VAL A 1 113 ? -4.281 -6.562 -13.609 1 91.31 113 VAL A O 1
ATOM 904 N N . GLU A 1 114 ? -5.301 -4.781 -14.305 1 89.62 114 GLU A N 1
ATOM 905 C CA . GLU A 1 114 ? -6.477 -4.957 -13.461 1 89.62 114 GLU A CA 1
ATOM 906 C C . GLU A 1 114 ? -7.223 -6.242 -13.812 1 89.62 114 GLU A C 1
ATOM 908 O O . GLU A 1 114 ? -7.977 -6.773 -12.992 1 89.62 114 GLU A O 1
ATOM 913 N N . ASP A 1 115 ? -6.988 -6.695 -15.016 1 93.31 115 ASP A N 1
ATOM 914 C CA . ASP A 1 115 ? -7.633 -7.934 -15.453 1 93.31 115 ASP A CA 1
ATOM 915 C C . ASP A 1 115 ? -7.164 -9.117 -14.609 1 93.31 115 ASP A C 1
ATOM 917 O O . ASP A 1 115 ? -7.805 -10.172 -14.602 1 93.31 115 ASP A O 1
ATOM 921 N N . LEU A 1 116 ? -6.102 -8.891 -13.906 1 95.56 116 LEU A N 1
ATOM 922 C CA . LEU A 1 116 ? -5.543 -9.969 -13.109 1 95.56 116 LEU A CA 1
ATOM 923 C C . LEU A 1 116 ? -6.34 -10.172 -11.828 1 95.56 116 LEU A C 1
ATOM 925 O O . LEU A 1 116 ? -6.414 -11.289 -11.305 1 95.56 116 LEU A O 1
ATOM 929 N N . TRP A 1 117 ? -6.934 -9.086 -11.281 1 94.19 117 TRP A N 1
ATOM 930 C CA . TRP A 1 117 ? -7.5 -9.281 -9.953 1 94.19 117 TRP A CA 1
ATOM 931 C C . TRP A 1 117 ? -8.992 -8.969 -9.945 1 94.19 117 TRP A C 1
ATOM 933 O O . TRP A 1 117 ? -9.703 -9.344 -9.008 1 94.19 117 TRP A O 1
ATOM 943 N N . LEU A 1 118 ? -9.57 -8.406 -11.008 1 90.88 118 LEU A N 1
ATOM 944 C CA . LEU A 1 118 ? -10.984 -8.031 -11.039 1 90.88 118 LEU A CA 1
ATOM 945 C C . LEU A 1 118 ? -11.867 -9.266 -10.906 1 90.88 118 LEU A C 1
ATOM 947 O O . LEU A 1 118 ? -12.898 -9.227 -10.227 1 90.88 118 LEU A O 1
ATOM 951 N N . PRO A 1 119 ? -11.508 -10.391 -11.445 1 95.25 119 PRO A N 1
ATOM 952 C CA . PRO A 1 119 ? -12.359 -11.578 -11.336 1 95.25 119 PRO A CA 1
ATOM 953 C C . PRO A 1 119 ? -12.414 -12.141 -9.922 1 95.25 119 PRO A C 1
ATOM 955 O O . PRO A 1 119 ? -13.234 -13.016 -9.633 1 95.25 119 PRO A O 1
ATOM 958 N N . PHE A 1 120 ? -11.617 -11.633 -8.984 1 95.38 120 PHE A N 1
ATOM 959 C CA . PHE A 1 120 ? -11.523 -12.242 -7.66 1 95.38 120 PHE A CA 1
ATOM 960 C C . PHE A 1 120 ? -12.195 -11.359 -6.613 1 95.38 120 PHE A C 1
ATOM 962 O O . PHE A 1 120 ? -12.047 -11.594 -5.41 1 95.38 120 PHE A O 1
ATOM 969 N N . THR A 1 121 ? -12.859 -10.344 -7.094 1 87.62 121 THR A N 1
ATOM 970 C CA . THR A 1 121 ? -13.641 -9.562 -6.145 1 87.62 121 THR A CA 1
ATOM 971 C C . THR A 1 121 ? -14.719 -10.422 -5.492 1 87.62 121 THR A C 1
ATOM 973 O O . THR A 1 121 ? -15.102 -11.461 -6.035 1 87.62 121 THR A O 1
ATOM 976 N N . ALA A 1 122 ? -15.156 -10 -4.332 1 81.31 122 ALA A N 1
ATOM 977 C CA . ALA A 1 122 ? -16.031 -10.82 -3.502 1 81.31 122 ALA A CA 1
ATOM 978 C C . ALA A 1 122 ? -17.328 -11.164 -4.238 1 81.31 122 ALA A C 1
ATOM 980 O O . ALA A 1 122 ? -17.906 -12.234 -4.027 1 81.31 122 ALA A O 1
ATOM 981 N N . ASP A 1 123 ? -17.75 -10.32 -5.113 1 80.62 123 ASP A N 1
ATOM 982 C CA . ASP A 1 123 ? -18.984 -10.547 -5.84 1 80.62 123 ASP A CA 1
ATOM 983 C C . ASP A 1 123 ? -18.797 -11.562 -6.969 1 80.62 123 ASP A C 1
ATOM 985 O O . ASP A 1 123 ? -19.75 -12.188 -7.422 1 80.62 123 ASP A O 1
ATOM 989 N N . LYS A 1 124 ? -17.625 -11.734 -7.406 1 89.56 124 LYS A N 1
ATOM 990 C CA . LYS A 1 124 ? -17.359 -12.602 -8.547 1 89.56 124 LYS A CA 1
ATOM 991 C C . LYS A 1 124 ? -16.734 -13.922 -8.102 1 89.56 124 LYS A C 1
ATOM 993 O O . LYS A 1 124 ? -16.891 -14.945 -8.773 1 89.56 124 LYS A O 1
ATOM 998 N N . CYS A 1 125 ? -15.992 -13.883 -6.996 1 93.75 125 CYS A N 1
ATOM 999 C CA . CYS A 1 125 ? -15.359 -15.078 -6.445 1 93.75 125 CYS A CA 1
ATOM 1000 C C . CYS A 1 125 ? -15.688 -15.234 -4.965 1 93.75 125 CYS A C 1
ATOM 1002 O O . CYS A 1 125 ? -14.867 -14.906 -4.105 1 93.75 125 CYS A O 1
ATOM 1004 N N . LEU A 1 126 ? -16.75 -15.859 -4.672 1 90.69 126 LEU A N 1
ATOM 1005 C CA . LEU A 1 126 ? -17.312 -15.922 -3.33 1 90.69 126 LEU A CA 1
ATOM 1006 C C . LEU A 1 126 ? -16.453 -16.781 -2.418 1 90.69 126 LEU A C 1
ATOM 1008 O O . LEU A 1 126 ? -16.328 -16.5 -1.225 1 90.69 126 LEU A O 1
ATOM 1012 N N . SER A 1 127 ? -15.914 -17.781 -2.99 1 95.44 127 SER A N 1
ATOM 1013 C CA . SER A 1 127 ? -15.172 -18.734 -2.166 1 95.44 127 SER A CA 1
ATOM 1014 C C . SER A 1 127 ? -13.875 -18.109 -1.643 1 95.44 127 SER A C 1
ATOM 1016 O O . SER A 1 127 ? -13.25 -18.656 -0.733 1 95.44 127 SER A O 1
ATOM 1018 N N . LEU A 1 128 ? -13.477 -16.906 -2.146 1 95.19 128 LEU A N 1
ATOM 1019 C CA . LEU A 1 128 ? -12.305 -16.203 -1.653 1 95.19 128 LEU A CA 1
ATOM 1020 C C . LEU A 1 128 ? -12.703 -14.961 -0.863 1 95.19 128 LEU A C 1
ATOM 1022 O O . LEU A 1 128 ? -11.844 -14.188 -0.438 1 95.19 128 LEU A O 1
ATOM 1026 N N . ALA A 1 129 ? -13.992 -14.82 -0.671 1 88.81 129 ALA A N 1
ATOM 1027 C CA . ALA A 1 129 ? -14.445 -13.688 0.138 1 88.81 129 ALA A CA 1
ATOM 1028 C C . ALA A 1 129 ? -13.859 -13.75 1.544 1 88.81 129 ALA A C 1
ATOM 1030 O O . ALA A 1 129 ? -13.891 -14.805 2.191 1 88.81 129 ALA A O 1
ATOM 1031 N N . GLY A 1 130 ? -13.297 -12.617 1.952 1 90.06 130 GLY A N 1
ATOM 1032 C CA . GLY A 1 130 ? -12.719 -12.531 3.287 1 90.06 130 GLY A CA 1
ATOM 1033 C C . GLY A 1 130 ? -11.344 -13.148 3.385 1 90.06 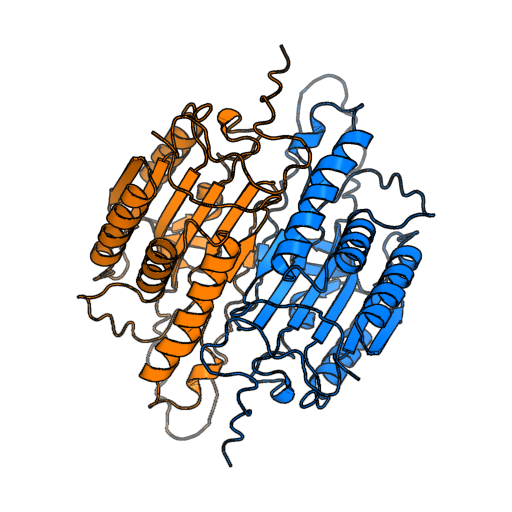130 GLY A C 1
ATOM 1034 O O . GLY A 1 130 ? -10.758 -13.211 4.469 1 90.06 130 GLY A O 1
ATOM 1035 N N . LYS A 1 131 ? -10.859 -13.594 2.25 1 95.19 131 LYS A N 1
ATOM 1036 C CA . LYS A 1 131 ? -9.547 -14.227 2.207 1 95.19 131 LYS A CA 1
ATOM 1037 C C . LYS A 1 131 ? -8.547 -13.367 1.446 1 95.19 131 LYS A C 1
ATOM 1039 O O . LYS A 1 131 ? -8.914 -12.68 0.493 1 95.19 131 LYS A O 1
ATOM 1044 N N . PRO A 1 132 ? -7.273 -13.398 1.883 1 97.44 132 PRO A N 1
ATOM 1045 C CA . PRO A 1 132 ? -6.293 -12.531 1.231 1 97.44 132 PRO A CA 1
ATOM 1046 C C . PRO A 1 132 ? -5.953 -12.984 -0.187 1 97.44 132 PRO A C 1
ATOM 1048 O O . PRO A 1 132 ? -5.82 -14.188 -0.442 1 97.44 132 PRO A O 1
ATOM 1051 N N . LYS A 1 133 ? -5.949 -12.055 -1.088 1 97.88 133 LYS A N 1
ATOM 1052 C CA . LYS A 1 133 ? -5.488 -12.219 -2.463 1 97.88 133 LYS A CA 1
ATOM 1053 C C . LYS A 1 133 ? -4.258 -11.352 -2.732 1 97.88 133 LYS A C 1
ATOM 1055 O O . LYS A 1 133 ? -4.336 -10.125 -2.697 1 97.88 133 LYS A O 1
ATOM 1060 N N . VAL A 1 134 ? -3.141 -12.008 -3.037 1 98.25 134 VAL A N 1
ATOM 1061 C CA . VAL A 1 134 ? -1.865 -11.32 -3.197 1 98.25 134 VAL A CA 1
ATOM 1062 C C . VAL A 1 134 ? -1.428 -11.375 -4.66 1 98.25 134 VAL A C 1
ATOM 1064 O O . VAL A 1 134 ? -1.389 -12.445 -5.262 1 98.25 134 VAL A O 1
ATOM 1067 N N . PHE A 1 135 ? -1.153 -10.188 -5.188 1 96.75 135 PHE A N 1
ATOM 1068 C CA . PHE A 1 135 ? -0.629 -10.07 -6.547 1 96.75 135 PHE A CA 1
ATOM 1069 C C . PHE A 1 135 ? 0.745 -9.414 -6.543 1 96.75 135 PHE A C 1
ATOM 1071 O O . PHE A 1 135 ? 0.913 -8.32 -5.996 1 96.75 135 PHE A O 1
ATOM 1078 N N . ILE A 1 136 ? 1.729 -10.109 -7.113 1 96.44 136 ILE A N 1
ATOM 1079 C CA . ILE A 1 136 ? 3.086 -9.586 -7.227 1 96.44 136 ILE A CA 1
ATOM 1080 C C . ILE A 1 136 ? 3.436 -9.359 -8.695 1 96.44 136 ILE A C 1
ATOM 1082 O O . ILE A 1 136 ? 3.455 -10.297 -9.484 1 96.44 136 ILE A O 1
ATOM 1086 N N . ILE A 1 137 ? 3.697 -8.109 -8.984 1 92.56 137 ILE A N 1
ATOM 1087 C CA . ILE A 1 137 ? 3.951 -7.73 -10.367 1 92.56 137 ILE A CA 1
ATOM 1088 C C . ILE A 1 137 ? 5.414 -7.324 -10.531 1 92.56 137 ILE A C 1
ATOM 1090 O O . ILE A 1 137 ? 5.84 -6.297 -10.008 1 92.56 137 ILE A O 1
ATOM 1094 N N . GLN A 1 138 ? 6.137 -8.109 -11.195 1 89.44 138 GLN A N 1
ATOM 1095 C CA . GLN A 1 138 ? 7.492 -7.77 -11.625 1 89.44 138 GLN A CA 1
ATOM 1096 C C . GLN A 1 138 ? 7.539 -7.48 -13.125 1 89.44 138 GLN A C 1
ATOM 1098 O O . GLN A 1 138 ? 7.66 -8.398 -13.938 1 89.44 138 GLN A O 1
ATOM 1103 N N . ALA A 1 139 ? 7.336 -6.195 -13.422 1 83.19 139 ALA A N 1
ATOM 1104 C CA . ALA A 1 139 ? 7.324 -5.797 -14.828 1 83.19 139 ALA A CA 1
ATOM 1105 C C . ALA A 1 139 ? 8.359 -4.707 -15.102 1 83.19 139 ALA A C 1
ATOM 1107 O O . ALA A 1 139 ? 8.414 -3.703 -14.383 1 83.19 139 ALA A O 1
ATOM 1108 N N . CYS A 1 140 ? 9.312 -5.027 -15.945 1 63.81 140 CYS A N 1
ATOM 1109 C CA . CYS A 1 140 ? 10.344 -4.078 -16.344 1 63.81 140 CYS A CA 1
ATOM 1110 C C . CYS A 1 140 ? 9.828 -3.111 -17.391 1 63.81 140 CYS A C 1
ATOM 1112 O O . CYS A 1 140 ? 9.102 -3.512 -18.312 1 63.81 140 CYS A O 1
ATOM 1114 N N . ARG A 1 141 ? 9.82 -1.733 -17.188 1 55.47 141 ARG A N 1
ATOM 1115 C CA . ARG A 1 141 ? 9.406 -0.774 -18.203 1 55.47 141 ARG A CA 1
ATOM 1116 C C . ARG A 1 141 ? 10.414 -0.729 -19.344 1 55.47 141 ARG A C 1
ATOM 1118 O O . ARG A 1 141 ? 11.625 -0.825 -19.125 1 55.47 141 ARG A O 1
ATOM 1125 N N . GLY A 1 142 ? 10.117 -1.257 -20.438 1 46.34 142 GLY A N 1
ATOM 1126 C CA . GLY A 1 142 ? 11.031 -1.233 -21.578 1 46.34 142 GLY A CA 1
ATOM 1127 C C . GLY A 1 142 ? 11.867 0.028 -21.641 1 46.34 142 GLY A C 1
ATOM 1128 O O . GLY A 1 142 ? 11.484 1.062 -21.078 1 46.34 142 GLY A O 1
ATOM 1129 N N . LYS A 1 143 ? 13.125 -0.085 -21.969 1 40.06 143 LYS A N 1
ATOM 1130 C CA . LYS A 1 143 ? 13.961 1.039 -22.375 1 40.06 143 LYS A CA 1
ATOM 1131 C C . LYS A 1 143 ? 13.211 1.953 -23.344 1 40.06 143 LYS A C 1
ATOM 1133 O O . LYS A 1 143 ? 12.656 1.488 -24.344 1 40.06 143 LYS A O 1
ATOM 1138 N N . ASN A 1 144 ? 12.469 2.918 -23.094 1 34.41 144 ASN A N 1
ATOM 1139 C CA . ASN A 1 144 ? 12.562 3.865 -24.203 1 34.41 144 ASN A CA 1
ATOM 1140 C C . ASN A 1 144 ? 13.984 3.949 -24.75 1 34.41 144 ASN A C 1
ATOM 1142 O O . ASN A 1 144 ? 14.875 4.469 -24.078 1 34.41 144 ASN A O 1
ATOM 1146 N N . LEU A 1 145 ? 14.461 3.127 -25.516 1 29.95 145 LEU A N 1
ATOM 1147 C CA . LEU A 1 145 ? 15.477 3.535 -26.484 1 29.95 145 LEU A CA 1
ATOM 1148 C C . LEU A 1 145 ? 15.109 4.867 -27.125 1 29.95 145 LEU A C 1
ATOM 1150 O O . LEU A 1 145 ? 14.234 4.922 -28 1 29.95 145 LEU A O 1
ATOM 1154 N N . ASP A 1 146 ? 14.875 5.977 -26.562 1 28.55 146 ASP A N 1
ATOM 1155 C CA . ASP A 1 146 ? 15.242 7.156 -27.344 1 28.55 146 ASP A CA 1
ATOM 1156 C C . ASP A 1 146 ? 16.469 6.883 -28.203 1 28.55 146 ASP A C 1
ATOM 1158 O O . ASP A 1 146 ? 17.453 6.301 -27.734 1 28.55 146 ASP A O 1
ATOM 1162 N N . ARG A 1 147 ? 16.531 6.891 -29.578 1 27 147 ARG A N 1
ATOM 1163 C CA . ARG A 1 147 ? 17.625 7.32 -30.438 1 27 147 ARG A CA 1
ATOM 1164 C C . ARG A 1 147 ? 18.562 8.266 -29.703 1 27 147 ARG A C 1
ATOM 1166 O O . ARG A 1 147 ? 18.156 8.938 -28.75 1 27 147 ARG A O 1
ATOM 1173 N N . GLY A 1 148 ? 19.859 8.406 -30.203 1 26.22 148 GLY A N 1
ATOM 1174 C CA . GLY A 1 148 ? 21.062 9.18 -29.938 1 26.22 148 GLY A CA 1
ATOM 1175 C C . GLY A 1 148 ? 20.766 10.641 -29.625 1 26.22 148 GLY A C 1
ATOM 1176 O O . GLY A 1 148 ? 20.609 11.453 -30.547 1 26.22 148 GLY A O 1
ATOM 1177 N N . VAL A 1 149 ? 19.906 11.188 -28.969 1 26.19 149 VAL A N 1
ATOM 1178 C CA . VAL A 1 149 ? 20.406 12.531 -28.719 1 26.19 149 VAL A CA 1
ATOM 1179 C C . VAL A 1 149 ? 21.859 12.461 -28.219 1 26.19 149 VAL A C 1
ATOM 1181 O O . VAL A 1 149 ? 22.141 11.828 -27.203 1 26.19 149 VAL A O 1
ATOM 1184 N N . THR A 1 150 ? 22.75 12.336 -29.219 1 25.16 150 THR A N 1
ATOM 1185 C CA . THR A 1 150 ? 24.109 12.812 -28.984 1 25.16 150 THR A CA 1
ATOM 1186 C C . THR A 1 150 ? 24.109 14.023 -28.047 1 25.16 150 THR A C 1
ATOM 1188 O O . THR A 1 150 ? 23.5 15.047 -28.359 1 25.16 150 THR A O 1
ATOM 1191 N N . LEU A 1 151 ? 24.094 13.797 -26.797 1 24.83 151 LEU A N 1
ATOM 1192 C CA . LEU A 1 151 ? 24.625 14.938 -26.078 1 24.83 151 LEU A CA 1
ATOM 1193 C C . LEU A 1 151 ? 25.859 15.508 -26.781 1 24.83 151 LEU A C 1
ATOM 1195 O O . LEU A 1 151 ? 26.891 14.852 -26.859 1 24.83 151 LEU A O 1
ATOM 1199 N N . ARG A 1 152 ? 25.719 16.062 -28 1 24.23 152 ARG A N 1
ATOM 1200 C CA . ARG A 1 152 ? 26.766 17.047 -28.203 1 24.23 152 ARG A CA 1
ATOM 1201 C C . ARG A 1 152 ? 26.891 17.969 -26.984 1 24.23 152 ARG A C 1
ATOM 1203 O O . ARG A 1 152 ? 25.906 18.203 -26.281 1 24.23 152 ARG A O 1
ATOM 1210 N N . ALA A 1 153 ? 28.125 18.344 -26.516 1 26.22 153 ALA A N 1
ATOM 1211 C CA . ALA A 1 153 ? 28.688 19.156 -25.453 1 26.22 153 ALA A CA 1
ATOM 1212 C C . ALA A 1 153 ? 27.766 20.328 -25.109 1 26.22 153 ALA A C 1
ATOM 1214 O O . ALA A 1 153 ? 27.891 20.938 -24.047 1 26.22 153 ALA A O 1
ATOM 1215 N N . GLY A 1 154 ? 27.078 20.906 -26.062 1 25.5 154 GLY A N 1
ATOM 1216 C CA . GLY A 1 154 ? 26.656 22.25 -25.719 1 25.5 154 GLY A CA 1
ATOM 1217 C C . GLY A 1 154 ? 25.484 22.281 -24.75 1 25.5 154 GLY A C 1
ATOM 1218 O O . GLY A 1 154 ? 25.656 22.641 -23.578 1 25.5 154 GLY A O 1
ATOM 1219 N N . GLN A 1 155 ? 24.188 22.453 -25.312 1 23.88 155 GLN A N 1
ATOM 1220 C CA . GLN A 1 155 ? 23.109 22.969 -24.484 1 23.88 155 GLN A CA 1
ATOM 1221 C C . GLN A 1 155 ? 22.484 21.859 -23.641 1 23.88 155 GLN A C 1
ATOM 1223 O O . GLN A 1 155 ? 22.172 20.781 -24.156 1 23.88 155 GLN A O 1
ATOM 1228 N N . ARG A 1 156 ? 22.5 21.672 -22.234 1 24.78 156 ARG A N 1
ATOM 1229 C CA . ARG A 1 156 ? 22.109 20.953 -21.031 1 24.78 156 ARG A CA 1
ATOM 1230 C C . ARG A 1 156 ? 20.672 20.469 -21.125 1 24.78 156 ARG A C 1
ATOM 1232 O O . ARG A 1 156 ? 19.75 21.109 -20.625 1 24.78 156 ARG A O 1
ATOM 1239 N N . ARG A 1 157 ? 20.188 20.047 -22.328 1 24.95 157 ARG A N 1
ATOM 1240 C CA . ARG A 1 157 ? 18.766 19.75 -22.156 1 24.95 157 ARG A CA 1
ATOM 1241 C C . ARG A 1 157 ? 18.578 18.453 -21.375 1 24.95 157 ARG A C 1
ATOM 1243 O O . ARG A 1 157 ? 18.906 17.375 -21.844 1 24.95 157 ARG A O 1
ATOM 1250 N N . CYS A 1 158 ? 18.922 18.25 -20.109 1 26.19 158 CYS A N 1
ATOM 1251 C CA . CYS A 1 158 ? 18.578 17.234 -19.125 1 26.19 158 CYS A CA 1
ATOM 1252 C C . CYS A 1 158 ? 17.141 16.75 -19.328 1 26.19 158 CYS A C 1
ATOM 1254 O O . CYS A 1 158 ? 16.188 17.531 -19.172 1 26.19 158 CYS A O 1
ATOM 1256 N N . THR A 1 159 ? 16.891 15.938 -20.328 1 28.08 159 THR A N 1
ATOM 1257 C CA . THR A 1 159 ? 15.602 15.289 -20.5 1 28.08 159 THR A CA 1
ATOM 1258 C C . THR A 1 159 ? 15.055 14.789 -19.172 1 28.08 159 THR A C 1
ATOM 1260 O O . THR A 1 159 ? 15.758 14.109 -18.422 1 28.08 159 THR A O 1
ATOM 1263 N N . GLU A 1 160 ? 14.289 15.383 -18.5 1 28.98 160 GLU A N 1
ATOM 1264 C CA . GLU A 1 160 ? 13.414 15.133 -17.344 1 28.98 160 GLU A CA 1
ATOM 1265 C C . GLU A 1 160 ? 12.836 13.719 -17.391 1 28.98 160 GLU A C 1
ATOM 1267 O O . GLU A 1 160 ? 12.156 13.359 -18.344 1 28.98 160 GLU A O 1
ATOM 1272 N N . ILE A 1 161 ? 13.664 12.68 -17.219 1 30.84 161 ILE A N 1
ATOM 1273 C CA . ILE A 1 161 ? 13.039 11.398 -16.891 1 30.84 161 ILE A CA 1
ATOM 1274 C C . ILE A 1 161 ? 11.688 11.633 -16.219 1 30.84 161 ILE A C 1
ATOM 1276 O O . ILE A 1 161 ? 11.625 12.227 -15.141 1 30.84 161 ILE A O 1
ATOM 1280 N N . ASP A 1 162 ? 10.711 11.828 -16.953 1 32.5 162 ASP A N 1
ATOM 1281 C CA . ASP A 1 162 ? 9.344 11.805 -16.422 1 32.5 162 ASP A CA 1
ATOM 1282 C C . ASP A 1 162 ? 9.203 10.766 -15.32 1 32.5 162 ASP A C 1
ATOM 1284 O O . ASP A 1 162 ? 9.391 9.57 -15.555 1 32.5 162 ASP A O 1
ATOM 1288 N N . ALA A 1 163 ? 9.766 10.922 -14.234 1 36.5 163 ALA A N 1
ATOM 1289 C CA . ALA A 1 163 ? 9.359 10.117 -13.078 1 36.5 163 ALA A CA 1
ATOM 1290 C C . ALA A 1 163 ? 7.949 9.562 -13.266 1 36.5 163 ALA A C 1
ATOM 1292 O O . ALA A 1 163 ? 6.98 10.328 -13.352 1 36.5 163 ALA A O 1
ATOM 1293 N N . ILE A 1 164 ? 7.805 8.469 -14.062 1 35.22 164 ILE A N 1
ATOM 1294 C CA . ILE A 1 164 ? 6.582 7.715 -14.312 1 35.22 164 ILE A CA 1
ATOM 1295 C C . ILE A 1 164 ? 5.77 7.605 -13.023 1 35.22 164 ILE A C 1
ATOM 1297 O O . ILE A 1 164 ? 6.227 7.016 -12.039 1 35.22 164 ILE A O 1
ATOM 1301 N N . ASN A 1 165 ? 5.133 8.578 -12.758 1 39.44 165 ASN A N 1
ATOM 1302 C CA . ASN A 1 165 ? 4.051 8.5 -11.789 1 39.44 165 ASN A CA 1
ATOM 1303 C C . ASN A 1 165 ? 3.178 7.27 -12.023 1 39.44 165 ASN A C 1
ATOM 1305 O O . ASN A 1 165 ? 2.545 7.145 -13.078 1 39.44 165 ASN A O 1
ATOM 1309 N N . ALA A 1 166 ? 3.635 6.152 -11.562 1 41.03 166 ALA A N 1
ATOM 1310 C CA . ALA A 1 166 ? 2.854 4.922 -11.641 1 41.03 166 ALA A CA 1
ATOM 1311 C C . ALA A 1 166 ? 1.458 5.121 -11.055 1 41.03 166 ALA A C 1
ATOM 1313 O O . ALA A 1 166 ? 1.316 5.504 -9.891 1 41.03 166 ALA A O 1
ATOM 1314 N N . ALA A 1 167 ? 0.568 5.609 -11.938 1 42.31 167 ALA A N 1
ATOM 1315 C CA . ALA A 1 167 ? -0.832 5.566 -11.531 1 42.31 167 ALA A CA 1
ATOM 1316 C C . ALA A 1 167 ? -1.35 4.133 -11.492 1 42.31 167 ALA A C 1
ATOM 1318 O O . ALA A 1 167 ? -1.329 3.432 -12.508 1 42.31 167 ALA A O 1
ATOM 1319 N N . TYR A 1 168 ? -1.182 3.502 -10.32 1 41.31 168 TYR A N 1
ATOM 1320 C CA . TYR A 1 168 ? -1.734 2.154 -10.25 1 41.31 168 TYR A CA 1
ATOM 1321 C C . TYR A 1 168 ? -3.201 2.189 -9.836 1 41.31 168 TYR A C 1
ATOM 1323 O O . TYR A 1 168 ? -3.6 3.018 -9.008 1 41.31 168 TYR A O 1
ATOM 1331 N N . LYS A 1 169 ? -4.125 1.651 -10.758 1 44.25 169 LYS A N 1
ATOM 1332 C CA . LYS A 1 169 ? -5.512 1.42 -10.367 1 44.25 169 LYS A CA 1
ATOM 1333 C C . LYS A 1 169 ? -5.613 0.323 -9.312 1 44.25 169 LYS A C 1
ATOM 1335 O O . LYS A 1 169 ? -5.035 -0.754 -9.469 1 44.25 169 LYS A O 1
ATOM 1340 N N . ILE A 1 170 ? -5.98 0.676 -8.094 1 47.44 170 ILE A N 1
ATOM 1341 C CA . ILE A 1 170 ? -6.031 -0.275 -6.988 1 47.44 170 ILE A CA 1
ATOM 1342 C C . ILE A 1 170 ? -7.469 -0.743 -6.777 1 47.44 170 ILE A C 1
ATOM 1344 O O . ILE A 1 170 ? -8.414 0.03 -6.961 1 47.44 170 ILE A O 1
ATOM 1348 N N . PRO A 1 171 ? -7.59 -2.037 -6.707 1 48.5 171 PRO A N 1
ATOM 1349 C CA . PRO A 1 171 ? -8.898 -2.525 -6.262 1 48.5 171 PRO A CA 1
ATOM 1350 C C . PRO A 1 171 ? -9.414 -1.791 -5.027 1 48.5 171 PRO A C 1
ATOM 1352 O O . PRO A 1 171 ? -8.625 -1.325 -4.203 1 48.5 171 PRO A O 1
ATOM 1355 N N . THR A 1 172 ? -10.641 -1.406 -4.996 1 61.03 172 THR A N 1
ATOM 1356 C CA . THR A 1 172 ? -11.266 -0.783 -3.836 1 61.03 172 THR A CA 1
ATOM 1357 C C . THR A 1 172 ? -11.938 -1.834 -2.953 1 61.03 172 THR A C 1
ATOM 1359 O O . THR A 1 172 ? -12.688 -1.496 -2.041 1 61.03 172 THR A O 1
ATOM 1362 N N . HIS A 1 173 ? -11.398 -3.129 -3.189 1 75.06 173 HIS A N 1
ATOM 1363 C CA . HIS A 1 173 ? -12.023 -4.227 -2.459 1 75.06 173 HIS A CA 1
ATOM 1364 C C . HIS A 1 173 ? -11.117 -4.738 -1.349 1 75.06 173 HIS A C 1
ATOM 1366 O O . HIS A 1 173 ? -9.891 -4.781 -1.512 1 75.06 173 HIS A O 1
ATOM 1372 N N . ALA A 1 174 ? -11.727 -5.117 -0.354 1 85 174 ALA A N 1
ATOM 1373 C CA . ALA A 1 174 ? -10.992 -5.621 0.802 1 85 174 ALA A CA 1
ATOM 1374 C C . ALA A 1 174 ? -10.18 -6.859 0.436 1 85 174 ALA A C 1
ATOM 1376 O O . ALA A 1 174 ? -10.508 -7.566 -0.519 1 85 174 ALA A O 1
ATOM 1377 N N . ASP A 1 175 ? -9.078 -7.141 1.182 1 93.25 175 ASP A N 1
ATOM 1378 C CA . ASP A 1 175 ? -8.305 -8.383 1.242 1 93.25 175 ASP A CA 1
ATOM 1379 C C . ASP A 1 175 ? -7.395 -8.516 0.026 1 93.25 175 ASP A C 1
ATOM 1381 O O . ASP A 1 175 ? -6.957 -9.625 -0.306 1 93.25 175 ASP A O 1
ATOM 1385 N N . PHE A 1 176 ? -7.191 -7.367 -0.694 1 93.81 176 PHE A N 1
ATOM 1386 C CA . PHE A 1 176 ? -6.25 -7.379 -1.808 1 93.81 176 PHE A CA 1
ATOM 1387 C C . PHE A 1 176 ? -4.922 -6.746 -1.401 1 93.81 176 PHE A C 1
ATOM 1389 O O . PHE A 1 176 ? -4.902 -5.734 -0.696 1 93.81 176 PHE A O 1
ATOM 1396 N N . LEU A 1 177 ? -3.873 -7.352 -1.845 1 96.5 177 LEU A N 1
ATOM 1397 C CA . LEU A 1 177 ? -2.531 -6.781 -1.781 1 96.5 177 LEU A CA 1
ATOM 1398 C C . LEU A 1 177 ? -1.84 -6.863 -3.139 1 96.5 177 LEU A C 1
ATOM 1400 O O . LEU A 1 177 ? -1.689 -7.949 -3.697 1 96.5 177 LEU A O 1
ATOM 1404 N N . ILE A 1 178 ? -1.464 -5.703 -3.639 1 93.31 178 ILE A N 1
ATOM 1405 C CA . ILE A 1 178 ? -0.755 -5.648 -4.91 1 93.31 178 ILE A CA 1
ATOM 1406 C C . ILE A 1 178 ? 0.653 -5.098 -4.695 1 93.31 178 ILE A C 1
ATOM 1408 O O . ILE A 1 178 ? 0.82 -3.963 -4.242 1 93.31 178 ILE A O 1
ATOM 1412 N N . VAL A 1 179 ? 1.613 -5.898 -5.039 1 93.94 179 VAL A N 1
ATOM 1413 C CA . VAL A 1 179 ? 3.012 -5.516 -4.871 1 93.94 179 VAL A CA 1
ATOM 1414 C C . VAL A 1 179 ? 3.65 -5.277 -6.234 1 93.94 179 VAL A C 1
ATOM 1416 O O . VAL A 1 179 ? 3.523 -6.102 -7.141 1 93.94 179 VAL A O 1
ATOM 1419 N N . TYR A 1 180 ? 4.266 -4.152 -6.355 1 88.38 180 TYR A N 1
ATOM 1420 C CA . TYR A 1 180 ? 4.98 -3.805 -7.578 1 88.38 180 TYR A CA 1
ATOM 1421 C C . TYR A 1 180 ? 6.488 -3.771 -7.336 1 88.38 180 TYR A C 1
ATOM 1423 O O . TYR A 1 180 ? 6.953 -3.143 -6.383 1 88.38 180 TYR A O 1
ATOM 1431 N N . SER A 1 181 ? 7.27 -4.328 -8.266 1 80.81 181 SER A N 1
ATOM 1432 C CA . SER A 1 181 ? 8.719 -4.395 -8.133 1 80.81 181 SER A CA 1
ATOM 1433 C C . SER A 1 181 ? 9.367 -3.064 -8.5 1 80.81 181 SER A C 1
ATOM 1435 O O . SER A 1 181 ? 10.539 -2.828 -8.172 1 80.81 181 SER A O 1
ATOM 1437 N N . SER A 1 182 ? 8.992 -1.771 -8.969 1 58 182 SER A N 1
ATOM 1438 C CA . SER A 1 182 ? 9.461 -0.579 -9.664 1 58 182 SER A CA 1
ATOM 1439 C C . SER A 1 182 ? 10.898 -0.754 -10.156 1 58 182 SER A C 1
ATOM 1441 O O . SER A 1 182 ? 11.312 -0.104 -11.117 1 58 182 SER A O 1
ATOM 1443 N N . VAL A 1 183 ? 12.109 -1.116 -9.758 1 46.56 183 VAL A N 1
ATOM 1444 C CA . VAL A 1 183 ? 13.438 -0.621 -10.102 1 46.56 183 VAL A CA 1
ATOM 1445 C C . VAL A 1 183 ? 13.719 -0.877 -11.586 1 46.56 183 VAL A C 1
ATOM 1447 O O . VAL A 1 183 ? 13.727 -2.027 -12.031 1 46.56 183 VAL A O 1
ATOM 1450 N N . GLU A 1 184 ? 12.93 0.027 -12.477 1 39.62 184 GLU A N 1
ATOM 1451 C CA . GLU A 1 184 ? 13.43 -0.071 -13.844 1 39.62 184 GLU A CA 1
ATOM 1452 C C . GLU A 1 184 ? 14.844 0.506 -13.953 1 39.62 184 GLU A C 1
ATOM 1454 O O . GLU A 1 184 ? 15.172 1.48 -13.273 1 39.62 184 GLU A O 1
ATOM 1459 N N . GLY A 1 185 ? 15.789 0.23 -14.18 1 37.81 185 GLY A N 1
ATOM 1460 C CA . GLY A 1 185 ? 17.062 0.734 -14.664 1 37.81 185 GLY A CA 1
ATOM 1461 C C . GLY A 1 185 ? 18.203 -0.251 -14.492 1 37.81 185 GLY A C 1
ATOM 1462 O O . GLY A 1 185 ? 19.344 0.043 -14.844 1 37.81 185 GLY A O 1
ATOM 1463 N N . TYR A 1 186 ? 18.5 -0.363 -13.242 1 35.5 186 TYR A N 1
ATOM 1464 C CA . TYR A 1 186 ? 19.922 -0.698 -13.258 1 35.5 186 TYR A CA 1
ATOM 1465 C C . TYR A 1 186 ? 20.203 -1.82 -14.242 1 35.5 186 TYR A C 1
ATOM 1467 O O . TYR A 1 186 ? 19.375 -2.703 -14.453 1 35.5 186 TYR A O 1
ATOM 1475 N N . PRO A 1 187 ? 21.016 -1.241 -15.211 1 32.06 187 PRO A N 1
ATOM 1476 C CA . PRO A 1 187 ? 21.562 -2.389 -15.938 1 32.06 187 PRO A CA 1
ATOM 1477 C C . PRO A 1 187 ? 21.5 -3.684 -15.133 1 32.06 187 PRO A C 1
ATOM 1479 O O . PRO A 1 187 ? 21.844 -3.691 -13.945 1 32.06 187 PRO A O 1
ATOM 1482 N N . SER A 1 188 ? 20.422 -4.402 -15.188 1 33.31 188 SER A N 1
ATOM 1483 C CA . SER A 1 188 ? 20.594 -5.82 -14.891 1 33.31 188 SER A CA 1
ATOM 1484 C C . SER A 1 188 ? 22.062 -6.227 -14.945 1 33.31 188 SER A C 1
ATOM 1486 O O . SER A 1 188 ? 22.609 -6.426 -16.031 1 33.31 188 SER A O 1
ATOM 1488 N N . TRP A 1 189 ? 22.922 -5.441 -14.461 1 33.5 189 TRP A N 1
ATOM 1489 C CA . TRP A 1 189 ? 23.938 -6.48 -14.523 1 33.5 189 TRP A CA 1
ATOM 1490 C C . TRP A 1 189 ? 23.375 -7.832 -14.117 1 33.5 189 TRP A C 1
ATOM 1492 O O . TRP A 1 189 ? 22.953 -8.016 -12.969 1 33.5 189 TRP A O 1
ATOM 1502 N N . ARG A 1 190 ? 22.203 -8.109 -14.719 1 38.44 190 ARG A N 1
ATOM 1503 C CA . ARG A 1 190 ? 21.797 -9.508 -14.672 1 38.44 190 ARG A CA 1
ATOM 1504 C C . ARG A 1 190 ? 22.984 -10.445 -14.773 1 38.44 190 ARG A C 1
ATOM 1506 O O . ARG A 1 190 ? 23.812 -10.32 -15.688 1 38.44 190 ARG A O 1
ATOM 1513 N N . ASP A 1 191 ? 23.438 -10.727 -13.727 1 45 191 ASP A N 1
ATOM 1514 C CA . ASP A 1 191 ? 24.047 -12.031 -13.961 1 45 191 ASP A CA 1
ATOM 1515 C C . ASP A 1 191 ? 23 -13.047 -14.414 1 45 191 ASP A C 1
ATOM 1517 O O . ASP A 1 191 ? 22.141 -13.461 -13.625 1 45 191 ASP A O 1
ATOM 1521 N N . PRO A 1 192 ? 22.453 -12.938 -15.727 1 52.03 192 PRO A N 1
ATOM 1522 C CA . PRO A 1 192 ? 21.5 -13.914 -16.281 1 52.03 192 PRO A CA 1
ATOM 1523 C C . PRO A 1 192 ? 21.422 -15.195 -15.461 1 52.03 192 PRO A C 1
ATOM 1525 O O . PRO A 1 192 ? 20.422 -15.898 -15.5 1 52.03 192 PRO A O 1
ATOM 1528 N N . ASP A 1 193 ? 22.453 -15.242 -14.547 1 58.88 193 ASP A N 1
ATOM 1529 C CA . ASP A 1 193 ? 22.516 -16.5 -13.812 1 58.88 193 ASP A CA 1
ATOM 1530 C C . ASP A 1 193 ? 21.859 -16.375 -12.445 1 58.88 193 ASP A C 1
ATOM 1532 O O . ASP A 1 193 ? 21.531 -17.391 -11.812 1 58.88 193 ASP A O 1
ATOM 1536 N N . THR A 1 194 ? 21.453 -15.047 -12.07 1 66.62 194 THR A N 1
ATOM 1537 C CA . THR A 1 194 ? 21.047 -14.992 -10.672 1 66.62 194 THR A CA 1
ATOM 1538 C C . THR A 1 194 ? 19.609 -14.453 -10.547 1 66.62 194 THR A C 1
ATOM 1540 O O . THR A 1 194 ? 19.016 -14.516 -9.469 1 66.62 194 THR A O 1
ATOM 1543 N N . GLY A 1 195 ? 18.859 -14 -11.633 1 78 195 GLY A N 1
ATOM 1544 C CA . GLY A 1 195 ? 17.5 -13.492 -11.539 1 78 195 GLY A CA 1
ATOM 1545 C C . GLY A 1 195 ? 17.438 -12.023 -11.172 1 78 195 GLY A C 1
ATOM 1546 O O . GLY A 1 195 ? 18.438 -11.305 -11.289 1 78 195 GLY A O 1
ATOM 1547 N N . THR A 1 196 ? 16.219 -11.539 -10.875 1 82.31 196 THR A N 1
ATOM 1548 C CA . THR A 1 196 ? 16.047 -10.133 -10.539 1 82.31 196 THR A CA 1
ATOM 1549 C C . THR A 1 196 ? 16.234 -9.914 -9.039 1 82.31 196 THR A C 1
ATOM 1551 O O . THR A 1 196 ? 15.906 -10.789 -8.234 1 82.31 196 THR A O 1
ATOM 1554 N N . TRP A 1 197 ? 16.672 -8.766 -8.688 1 82.19 197 TRP A N 1
ATOM 1555 C CA . TRP A 1 197 ? 16.969 -8.445 -7.297 1 82.19 197 TRP A CA 1
ATOM 1556 C C . TRP A 1 197 ? 15.711 -8.516 -6.441 1 82.19 197 TRP A C 1
ATOM 1558 O O . TRP A 1 197 ? 15.734 -9.07 -5.34 1 82.19 197 TRP A O 1
ATOM 1568 N N . PHE A 1 198 ? 14.703 -7.996 -6.938 1 87.94 198 PHE A N 1
ATOM 1569 C CA . PHE A 1 198 ? 13.477 -7.961 -6.148 1 87.94 198 PHE A CA 1
ATOM 1570 C C . PHE A 1 198 ? 13.023 -9.375 -5.793 1 87.94 198 PHE A C 1
ATOM 1572 O O . PHE A 1 198 ? 12.758 -9.672 -4.625 1 87.94 198 PHE A O 1
ATOM 1579 N N . ILE A 1 199 ? 12.914 -10.227 -6.797 1 92.19 199 ILE A N 1
ATOM 1580 C CA . ILE A 1 199 ? 12.422 -11.586 -6.59 1 92.19 199 ILE A CA 1
ATOM 1581 C C . ILE A 1 199 ? 13.367 -12.344 -5.668 1 92.19 199 ILE A C 1
ATOM 1583 O O . ILE A 1 199 ? 12.93 -13.078 -4.777 1 92.19 199 ILE A O 1
ATOM 1587 N N . GLN A 1 200 ? 14.656 -12.125 -5.887 1 90 200 GLN A N 1
ATOM 1588 C CA . GLN A 1 200 ? 15.633 -12.805 -5.035 1 90 200 GLN A CA 1
ATOM 1589 C C . GLN A 1 200 ? 15.5 -12.359 -3.584 1 90 200 GLN A C 1
ATOM 1591 O O . GLN A 1 200 ? 15.492 -13.188 -2.672 1 90 200 GLN A O 1
ATOM 1596 N N . CYS A 1 201 ? 15.359 -11.07 -3.404 1 91.69 201 CYS A N 1
ATOM 1597 C CA . CYS A 1 201 ? 15.211 -10.531 -2.057 1 91.69 201 CYS A CA 1
ATOM 1598 C C . CYS A 1 201 ? 13.906 -10.984 -1.425 1 91.69 201 CYS A C 1
ATOM 1600 O O . CYS A 1 201 ? 13.867 -11.344 -0.246 1 91.69 201 CYS A O 1
ATOM 1602 N N . LEU A 1 202 ? 12.859 -11 -2.168 1 95.69 202 LEU A N 1
ATOM 1603 C CA . LEU A 1 202 ? 11.555 -11.422 -1.667 1 95.69 202 LEU A CA 1
ATOM 1604 C C . LEU A 1 202 ? 11.586 -12.875 -1.22 1 95.69 202 LEU A C 1
ATOM 1606 O O . LEU A 1 202 ? 11.133 -13.203 -0.121 1 95.69 202 LEU A O 1
ATOM 1610 N N . CYS A 1 203 ? 12.141 -13.719 -2.045 1 96.44 203 CYS A N 1
ATOM 1611 C CA . CYS A 1 203 ? 12.188 -15.141 -1.728 1 96.44 203 CYS A CA 1
ATOM 1612 C C . CYS A 1 203 ? 13.062 -15.398 -0.503 1 96.44 203 CYS A C 1
ATOM 1614 O O . CYS A 1 203 ? 12.734 -16.234 0.336 1 96.44 203 CYS A O 1
ATOM 1616 N N . GLN A 1 204 ? 14.117 -14.633 -0.421 1 95.12 204 GLN A N 1
ATOM 1617 C CA . GLN A 1 204 ? 14.969 -14.758 0.757 1 95.12 204 GLN A CA 1
ATOM 1618 C C . GLN A 1 204 ? 14.219 -14.352 2.023 1 95.12 204 GLN A C 1
ATOM 1620 O O . GLN A 1 204 ? 14.266 -15.055 3.033 1 95.12 204 GLN A O 1
ATOM 1625 N N . GLU A 1 205 ? 13.539 -13.234 2.002 1 96.75 205 GLU A N 1
ATOM 1626 C CA . GLU A 1 205 ? 12.781 -12.75 3.152 1 96.75 205 GLU A CA 1
ATOM 1627 C C . GLU A 1 205 ? 11.672 -13.727 3.523 1 96.75 205 GLU A C 1
ATOM 1629 O O . GLU A 1 205 ? 11.406 -13.961 4.707 1 96.75 205 GLU A O 1
ATOM 1634 N N . LEU A 1 206 ? 11.023 -14.297 2.535 1 97.75 206 LEU A N 1
ATOM 1635 C CA . LEU A 1 206 ? 9.969 -15.266 2.789 1 97.75 206 LEU A CA 1
ATOM 1636 C C . LEU A 1 206 ? 10.531 -16.531 3.436 1 97.75 206 LEU A C 1
ATOM 1638 O O . LEU A 1 206 ? 9.969 -17.031 4.414 1 97.75 206 LEU A O 1
ATOM 1642 N N . GLN A 1 207 ? 11.602 -16.984 2.91 1 96.19 207 GLN A N 1
ATOM 1643 C CA . GLN A 1 207 ? 12.219 -18.188 3.441 1 96.19 207 GLN A CA 1
ATOM 1644 C C . GLN A 1 207 ? 12.648 -18 4.891 1 96.19 207 GLN A C 1
ATOM 1646 O O . GLN A 1 207 ? 12.508 -18.906 5.711 1 96.19 207 GLN A O 1
ATOM 1651 N N . GLU A 1 208 ? 13.047 -16.828 5.184 1 95.56 208 GLU A N 1
ATOM 1652 C CA . GLU A 1 208 ? 13.617 -16.562 6.5 1 95.56 208 GLU A CA 1
ATOM 1653 C C . GLU A 1 208 ? 12.539 -16.156 7.504 1 95.56 208 GLU A C 1
ATOM 1655 O O . GLU A 1 208 ? 12.656 -16.438 8.695 1 95.56 208 GLU A O 1
ATOM 1660 N N . HIS A 1 209 ? 11.453 -15.508 7.031 1 96.25 209 HIS A N 1
ATOM 1661 C CA . HIS A 1 209 ? 10.664 -14.781 8.023 1 96.25 209 HIS A CA 1
ATOM 1662 C C . HIS A 1 209 ? 9.172 -15.016 7.816 1 96.25 209 HIS A C 1
ATOM 1664 O O . HIS A 1 209 ? 8.344 -14.453 8.547 1 96.25 209 HIS A O 1
ATOM 1670 N N . ALA A 1 210 ? 8.734 -15.836 6.879 1 94.62 210 ALA A N 1
ATOM 1671 C CA . ALA A 1 210 ? 7.324 -15.969 6.516 1 94.62 210 ALA A CA 1
ATOM 1672 C C . ALA A 1 210 ? 6.488 -16.406 7.711 1 94.62 210 ALA A C 1
ATOM 1674 O O . ALA A 1 210 ? 5.309 -16.062 7.812 1 94.62 210 ALA A O 1
ATOM 1675 N N . SER A 1 211 ? 7.051 -17.125 8.688 1 94.25 211 SER A N 1
ATOM 1676 C CA . SER A 1 211 ? 6.309 -17.656 9.82 1 94.25 211 SER A CA 1
ATOM 1677 C C . SER A 1 211 ? 6.273 -16.672 10.984 1 94.25 211 SER A C 1
ATOM 1679 O O . SER A 1 211 ? 5.434 -16.781 11.875 1 94.25 211 SER A O 1
ATOM 1681 N N . THR A 1 212 ? 7.129 -15.664 11 1 96.31 212 THR A N 1
ATOM 1682 C CA . THR A 1 212 ? 7.273 -14.836 12.195 1 96.31 212 THR A CA 1
ATOM 1683 C C . THR A 1 212 ? 6.875 -13.391 11.906 1 96.31 212 THR A C 1
ATOM 1685 O O . THR A 1 212 ? 6.605 -12.625 12.836 1 96.31 212 THR A O 1
ATOM 1688 N N . LYS A 1 213 ? 6.91 -13.023 10.695 1 97.25 213 LYS A N 1
ATOM 1689 C CA . LYS A 1 213 ? 6.547 -11.656 10.312 1 97.25 213 LYS A CA 1
ATOM 1690 C C . LYS A 1 213 ? 5.363 -11.648 9.352 1 97.25 213 LYS A C 1
ATOM 1692 O O . LYS A 1 213 ? 5.227 -12.555 8.523 1 97.25 213 LYS A O 1
ATOM 1697 N N . ASP A 1 214 ? 4.465 -10.656 9.562 1 97.5 214 ASP A N 1
ATOM 1698 C CA . ASP A 1 214 ? 3.365 -10.57 8.609 1 97.5 214 ASP A CA 1
ATOM 1699 C C . ASP A 1 214 ? 3.869 -10.164 7.227 1 97.5 214 ASP A C 1
ATOM 1701 O O . ASP A 1 214 ? 4.953 -9.594 7.098 1 97.5 214 ASP A O 1
ATOM 1705 N N . PHE A 1 215 ? 3.137 -10.414 6.238 1 98.31 215 PHE A N 1
ATOM 1706 C CA . PHE A 1 215 ? 3.582 -10.305 4.855 1 98.31 215 PHE A CA 1
ATOM 1707 C C . PHE A 1 215 ? 3.912 -8.859 4.5 1 98.31 215 PHE A C 1
ATOM 1709 O O . PHE A 1 215 ? 4.828 -8.602 3.713 1 98.31 215 PHE A O 1
ATOM 1716 N N . LEU A 1 216 ? 3.184 -7.832 5.055 1 98.12 216 LEU A N 1
ATOM 1717 C CA . LEU A 1 216 ? 3.502 -6.434 4.793 1 98.12 216 LEU A CA 1
ATOM 1718 C C . LEU A 1 216 ? 4.898 -6.09 5.301 1 98.12 216 LEU A C 1
ATOM 1720 O O . LEU A 1 216 ? 5.637 -5.348 4.648 1 98.12 216 LEU A O 1
ATOM 1724 N N . LYS A 1 217 ? 5.23 -6.613 6.414 1 97.75 217 LYS A N 1
ATOM 1725 C CA . LYS A 1 217 ? 6.582 -6.43 6.938 1 97.75 217 LYS A CA 1
ATOM 1726 C C . LYS A 1 217 ? 7.617 -7.09 6.035 1 97.75 217 LYS A C 1
ATOM 1728 O O . LYS A 1 217 ? 8.695 -6.539 5.805 1 97.75 217 LYS A O 1
ATOM 1733 N N . ILE A 1 218 ? 7.297 -8.227 5.566 1 97.75 218 ILE A N 1
ATOM 1734 C CA . ILE A 1 218 ? 8.203 -8.953 4.676 1 97.75 218 ILE A CA 1
ATOM 1735 C C . ILE A 1 218 ? 8.469 -8.117 3.424 1 97.75 218 ILE A C 1
ATOM 1737 O O . ILE A 1 218 ? 9.617 -7.984 2.994 1 97.75 218 ILE A O 1
ATOM 1741 N N . VAL A 1 219 ? 7.434 -7.566 2.824 1 97.25 219 VAL A N 1
ATOM 1742 C CA . VAL A 1 219 ? 7.602 -6.773 1.61 1 97.25 219 VAL A CA 1
ATOM 1743 C C . VAL A 1 219 ? 8.383 -5.5 1.927 1 97.25 219 VAL A C 1
ATOM 1745 O O . VAL A 1 219 ? 9.227 -5.066 1.133 1 97.25 219 VAL A O 1
ATOM 1748 N N . THR A 1 220 ? 8.141 -4.902 3.086 1 96.75 220 THR A N 1
ATOM 1749 C CA . THR A 1 220 ? 8.875 -3.717 3.512 1 96.75 220 THR A CA 1
ATOM 1750 C C . THR A 1 220 ? 10.359 -4.023 3.652 1 96.75 220 THR A C 1
ATOM 1752 O O . THR A 1 220 ? 11.203 -3.26 3.182 1 96.75 220 THR A O 1
ATOM 1755 N N . ARG A 1 221 ? 10.672 -5.141 4.242 1 95.69 221 ARG A N 1
ATOM 1756 C CA . ARG A 1 221 ? 12.062 -5.574 4.391 1 95.69 221 ARG A CA 1
ATOM 1757 C C . ARG A 1 221 ? 12.688 -5.871 3.035 1 95.69 221 ARG A C 1
ATOM 1759 O O . ARG A 1 221 ? 13.867 -5.594 2.816 1 95.69 221 ARG A O 1
ATOM 1766 N N . THR A 1 222 ? 11.922 -6.504 2.189 1 93.81 222 THR A N 1
ATOM 1767 C CA . THR A 1 222 ? 12.383 -6.734 0.823 1 93.81 222 THR A CA 1
ATOM 1768 C C . THR A 1 222 ? 12.758 -5.414 0.152 1 93.81 222 THR A C 1
ATOM 1770 O O . THR A 1 222 ? 13.82 -5.305 -0.464 1 93.81 222 THR A O 1
ATOM 1773 N N . SER A 1 223 ? 11.914 -4.375 0.292 1 90.88 223 SER A N 1
ATOM 1774 C CA . SER A 1 223 ? 12.156 -3.051 -0.269 1 90.88 223 SER A CA 1
ATOM 1775 C C . SER A 1 223 ? 13.445 -2.445 0.287 1 90.88 223 SER A C 1
ATOM 1777 O O . SER A 1 223 ? 14.195 -1.791 -0.44 1 90.88 223 SER A O 1
ATOM 1779 N N . ARG A 1 224 ? 13.688 -2.703 1.544 1 91.38 224 ARG A N 1
ATOM 1780 C CA . ARG A 1 224 ? 14.906 -2.203 2.172 1 91.38 224 ARG A CA 1
ATOM 1781 C C . ARG A 1 224 ? 16.141 -2.852 1.559 1 91.38 224 ARG A C 1
ATOM 1783 O O . ARG A 1 224 ? 17.109 -2.164 1.221 1 91.38 224 ARG A O 1
ATOM 1790 N N . ARG A 1 225 ? 16.062 -4.141 1.405 1 87.81 225 ARG A N 1
ATOM 1791 C CA . ARG A 1 225 ? 17.172 -4.863 0.817 1 87.81 225 ARG A CA 1
ATOM 1792 C C . ARG A 1 225 ? 17.453 -4.391 -0.607 1 87.81 225 ARG A C 1
ATOM 1794 O O . ARG A 1 225 ? 18.609 -4.184 -0.987 1 87.81 225 ARG A O 1
ATOM 1801 N N . VAL A 1 226 ? 16.422 -4.211 -1.359 1 85.06 226 VAL A N 1
ATOM 1802 C CA . VAL A 1 226 ? 16.547 -3.748 -2.736 1 85.06 226 VAL A CA 1
ATOM 1803 C C . VAL A 1 226 ? 17.141 -2.342 -2.754 1 85.06 226 VAL A C 1
ATOM 1805 O O . VAL A 1 226 ? 18.031 -2.047 -3.555 1 85.06 226 VAL A O 1
ATOM 1808 N N . ALA A 1 227 ? 16.703 -1.513 -1.89 1 80.5 227 ALA A N 1
ATOM 1809 C CA . ALA A 1 227 ? 17.125 -0.118 -1.841 1 80.5 227 ALA A CA 1
ATOM 1810 C C . ALA A 1 227 ? 18.594 -0.014 -1.438 1 80.5 227 ALA A C 1
ATOM 1812 O O . ALA A 1 227 ? 19.344 0.821 -1.97 1 80.5 227 ALA A O 1
ATOM 1813 N N . ILE A 1 228 ? 19.047 -0.788 -0.496 1 77.44 228 ILE A N 1
ATOM 1814 C CA . ILE A 1 228 ? 20.375 -0.661 0.103 1 77.44 228 ILE A CA 1
ATOM 1815 C C . ILE A 1 228 ? 21.391 -1.46 -0.713 1 77.44 228 ILE A C 1
ATOM 1817 O O . ILE A 1 228 ? 22.5 -0.987 -0.968 1 77.44 228 ILE A O 1
ATOM 1821 N N . ASP A 1 229 ? 21.125 -2.639 -0.973 1 68.69 229 ASP A N 1
ATOM 1822 C CA . ASP A 1 229 ? 22.078 -3.531 -1.615 1 68.69 229 ASP A CA 1
ATOM 1823 C C . ASP A 1 229 ? 22.234 -3.193 -3.096 1 68.69 229 ASP A C 1
ATOM 1825 O O . ASP A 1 229 ? 23.297 -3.41 -3.678 1 68.69 229 ASP A O 1
ATOM 1829 N N . HIS A 1 230 ? 21.25 -2.711 -3.707 1 58.84 230 HIS A N 1
ATOM 1830 C CA . HIS A 1 230 ? 21.391 -2.352 -5.113 1 58.84 230 HIS A CA 1
ATOM 1831 C C . HIS A 1 230 ? 22.172 -1.056 -5.277 1 58.84 230 HIS A C 1
ATOM 1833 O O . HIS A 1 230 ? 22.844 -0.854 -6.297 1 58.84 230 HIS A O 1
ATOM 1839 N N . GLU A 1 231 ? 22.047 -0.089 -4.367 1 53.22 231 GLU A N 1
ATOM 1840 C CA . GLU A 1 231 ? 22.859 1.12 -4.414 1 53.22 231 GLU A CA 1
ATOM 1841 C C . GLU A 1 231 ? 24.344 0.782 -4.395 1 53.22 231 GLU A C 1
ATOM 1843 O O . GLU A 1 231 ? 25.156 1.486 -5.004 1 53.22 231 GLU A O 1
ATOM 1848 N N . SER A 1 232 ? 24.672 -0.215 -3.607 1 44.34 232 SER A N 1
ATOM 1849 C CA . SER A 1 232 ? 26.094 -0.514 -3.477 1 44.34 232 SER A CA 1
ATOM 1850 C C . SER A 1 232 ? 26.719 -0.878 -4.824 1 44.34 232 SER A C 1
ATOM 1852 O O . SER A 1 232 ? 27.906 -0.651 -5.051 1 44.34 232 SER A O 1
ATOM 1854 N N . TYR A 1 233 ? 25.891 -1.469 -5.652 1 40.94 233 TYR A N 1
ATOM 1855 C CA . TYR A 1 233 ? 26.547 -1.867 -6.895 1 40.94 233 TYR A CA 1
ATOM 1856 C C . TYR A 1 233 ? 26.719 -0.674 -7.824 1 40.94 233 TYR A C 1
ATOM 1858 O O . TYR A 1 233 ? 27.625 -0.66 -8.664 1 40.94 233 TYR A O 1
ATOM 1866 N N . ASN A 1 234 ? 25.766 0.277 -7.711 1 42.03 234 ASN A N 1
ATOM 1867 C CA . ASN A 1 234 ? 25.969 1.4 -8.617 1 42.03 234 ASN A CA 1
ATOM 1868 C C . ASN A 1 234 ? 26.859 2.471 -7.996 1 42.03 234 ASN A C 1
ATOM 1870 O O . ASN A 1 234 ? 26.438 3.615 -7.824 1 42.03 234 ASN A O 1
ATOM 1874 N N . ASP A 1 235 ? 27.672 2.15 -7.059 1 38.75 235 ASP A N 1
ATOM 1875 C CA . ASP A 1 235 ? 28.641 3.068 -6.449 1 38.75 235 ASP A CA 1
ATOM 1876 C C . ASP A 1 235 ? 29.281 3.969 -7.5 1 38.75 235 ASP A C 1
ATOM 1878 O O . ASP A 1 235 ? 29.938 4.961 -7.16 1 38.75 235 ASP A O 1
ATOM 1882 N N . THR A 1 236 ? 29.547 3.498 -8.68 1 37.69 236 THR A N 1
ATOM 1883 C CA . THR A 1 236 ? 30.328 4.371 -9.555 1 37.69 236 THR A CA 1
ATOM 1884 C C . THR A 1 236 ? 29.5 5.582 -9.984 1 37.69 236 THR A C 1
ATOM 1886 O O . THR A 1 236 ? 30.031 6.523 -10.578 1 37.69 236 THR A O 1
ATOM 1889 N N . ILE A 1 237 ? 28.188 5.477 -10.117 1 36.12 237 ILE A N 1
ATOM 1890 C CA . ILE A 1 237 ? 27.469 6.695 -10.461 1 36.12 237 ILE A CA 1
ATOM 1891 C C . ILE A 1 237 ? 26.828 7.293 -9.203 1 36.12 237 ILE A C 1
ATOM 1893 O O . ILE A 1 237 ? 25.906 6.715 -8.641 1 36.12 237 ILE A O 1
ATOM 1897 N N . PRO A 1 238 ? 27.562 8.094 -8.469 1 37.03 238 PRO A N 1
ATOM 1898 C CA . PRO A 1 238 ? 27.188 8.68 -7.18 1 37.03 238 PRO A CA 1
ATOM 1899 C C . PRO A 1 238 ? 25.672 8.859 -7.031 1 37.03 238 PRO A C 1
ATOM 1901 O O . PRO A 1 238 ? 25.125 8.625 -5.949 1 37.03 238 PRO A O 1
ATOM 1904 N N . LEU A 1 239 ? 25.078 9.781 -7.836 1 36.25 239 LEU A N 1
ATOM 1905 C CA . LEU A 1 239 ? 23.812 10.492 -7.773 1 36.25 239 LEU A CA 1
ATOM 1906 C C . LEU A 1 239 ? 22.656 9.562 -8.133 1 36.25 239 LEU A C 1
ATOM 1908 O O . LEU A 1 239 ? 21.484 9.984 -8.141 1 36.25 239 LEU A O 1
ATOM 1912 N N . GLN A 1 240 ? 22.922 8.438 -8.609 1 37.91 240 GLN A N 1
ATOM 1913 C CA . GLN A 1 240 ? 21.859 7.609 -9.172 1 37.91 240 GLN A CA 1
ATOM 1914 C C . GLN A 1 240 ? 21 7 -8.07 1 37.91 240 GLN A C 1
ATOM 1916 O O . GLN A 1 240 ? 20.016 6.316 -8.359 1 37.91 240 GLN A O 1
ATOM 1921 N N . HIS A 1 241 ? 21.484 7.02 -6.906 1 42.16 241 HIS A N 1
ATOM 1922 C CA . HIS A 1 241 ? 20.719 6.559 -5.75 1 42.16 241 HIS A CA 1
ATOM 1923 C C . HIS A 1 241 ? 19.328 7.168 -5.73 1 42.16 241 HIS A C 1
ATOM 1925 O O . HIS A 1 241 ? 18.391 6.555 -5.215 1 42.16 241 HIS A O 1
ATOM 1931 N N . GLN A 1 242 ? 19.359 8.5 -6.109 1 42.06 242 GLN A N 1
ATOM 1932 C CA . GLN A 1 242 ? 18.25 9.414 -5.871 1 42.06 242 GLN A CA 1
ATOM 1933 C C . GLN A 1 242 ? 17.047 9.062 -6.738 1 42.06 242 GLN A C 1
ATOM 1935 O O . GLN A 1 242 ? 15.945 9.562 -6.512 1 42.06 242 GLN A O 1
ATOM 1940 N N . GLN A 1 243 ? 17.359 8.328 -7.902 1 44.53 243 GLN A N 1
ATOM 1941 C CA . GLN A 1 243 ? 16.266 8.109 -8.852 1 44.53 243 GLN A CA 1
ATOM 1942 C C . GLN A 1 243 ? 15.805 6.652 -8.82 1 44.53 243 GLN A C 1
ATOM 1944 O O . GLN A 1 243 ? 15.125 6.195 -9.742 1 44.53 243 GLN A O 1
ATOM 1949 N N . LYS A 1 244 ? 16.312 5.965 -7.648 1 51.62 244 LYS A N 1
ATOM 1950 C CA . LYS A 1 244 ? 16.047 4.539 -7.805 1 51.62 244 LYS A CA 1
ATOM 1951 C C . LYS A 1 244 ? 14.625 4.199 -7.355 1 51.62 244 LYS A C 1
ATOM 1953 O O . LYS A 1 244 ? 14.18 4.652 -6.297 1 51.62 244 LYS A O 1
ATOM 1958 N N . GLN A 1 245 ? 13.859 3.775 -8.305 1 63.66 245 GLN A N 1
ATOM 1959 C CA . GLN A 1 245 ? 12.516 3.25 -8.078 1 63.66 245 GLN A CA 1
ATOM 1960 C C . GLN A 1 245 ? 12.547 2.078 -7.098 1 63.66 245 GLN A C 1
ATOM 1962 O O . GLN A 1 245 ? 13.344 1.152 -7.254 1 63.66 245 GLN A O 1
ATOM 1967 N N . ILE A 1 246 ? 12.016 2.244 -5.934 1 77.75 246 ILE A N 1
ATOM 1968 C CA . ILE A 1 246 ? 11.898 1.214 -4.906 1 77.75 246 ILE A CA 1
ATOM 1969 C C . ILE A 1 246 ? 10.586 0.452 -5.082 1 77.75 246 ILE A C 1
ATOM 1971 O O . ILE A 1 246 ? 9.617 0.992 -5.617 1 77.75 246 ILE A O 1
ATOM 1975 N N . PRO A 1 247 ? 10.664 -0.849 -4.727 1 86.56 247 PRO A N 1
ATOM 1976 C CA . PRO A 1 247 ? 9.391 -1.567 -4.738 1 86.56 247 PRO A CA 1
ATOM 1977 C C . PRO A 1 247 ? 8.312 -0.865 -3.92 1 86.56 247 PRO A C 1
ATOM 1979 O O . PRO A 1 247 ? 8.625 -0.15 -2.965 1 86.56 247 PRO A O 1
ATOM 1982 N N . SER A 1 248 ? 7.129 -1.012 -4.391 1 88 248 SER A N 1
ATOM 1983 C CA . SER A 1 248 ? 5.98 -0.438 -3.691 1 88 248 SER A CA 1
ATOM 1984 C C . SER A 1 248 ? 4.82 -1.425 -3.631 1 88 248 SER A C 1
ATOM 1986 O O . SER A 1 248 ? 4.816 -2.432 -4.344 1 88 248 SER A O 1
ATOM 1988 N N . PHE A 1 249 ? 3.949 -1.145 -2.707 1 92 249 PHE A N 1
ATOM 1989 C CA . PHE A 1 249 ? 2.758 -1.984 -2.703 1 92 249 PHE A CA 1
ATOM 1990 C C . PHE A 1 249 ? 1.526 -1.176 -2.314 1 92 249 PHE A C 1
ATOM 1992 O O . PHE A 1 249 ? 1.638 -0.151 -1.638 1 92 249 PHE A O 1
ATOM 1999 N N . ASN A 1 250 ? 0.427 -1.647 -2.838 1 90.88 250 ASN A N 1
ATOM 2000 C CA . ASN A 1 250 ? -0.907 -1.171 -2.49 1 90.88 250 ASN A CA 1
ATOM 2001 C C . ASN A 1 250 ? -1.677 -2.207 -1.676 1 90.88 250 ASN A C 1
ATOM 2003 O O . ASN A 1 250 ? -1.864 -3.34 -2.123 1 90.88 250 ASN A O 1
ATOM 2007 N N . SER A 1 251 ? -2.146 -1.746 -0.5 1 94.5 251 SER A N 1
ATOM 2008 C CA . SER A 1 251 ? -2.771 -2.732 0.376 1 94.5 251 SER A CA 1
ATOM 2009 C C . SER A 1 251 ? -4.215 -2.354 0.695 1 94.5 251 SER A C 1
ATOM 2011 O O . SER A 1 251 ? -4.508 -1.191 0.99 1 94.5 251 SER A O 1
ATOM 2013 N N . MET A 1 252 ? -5.043 -3.346 0.585 1 92.31 252 MET A N 1
ATOM 2014 C CA . MET A 1 252 ? -6.414 -3.316 1.085 1 92.31 252 MET A CA 1
ATOM 2015 C C . MET A 1 252 ? -6.66 -4.453 2.072 1 92.31 252 MET A C 1
ATOM 2017 O O . MET A 1 252 ? -7.789 -4.918 2.225 1 92.31 252 MET A O 1
ATOM 2021 N N . LEU A 1 253 ? -5.605 -4.91 2.639 1 95 253 LEU A N 1
ATOM 2022 C CA . LEU A 1 253 ? -5.738 -5.902 3.701 1 95 253 LEU A CA 1
ATOM 2023 C C . LEU A 1 253 ? -6.375 -5.285 4.941 1 95 253 LEU A C 1
ATOM 2025 O O . LEU A 1 253 ? -6.074 -4.145 5.297 1 95 253 LEU A O 1
ATOM 2029 N N . ILE A 1 254 ? -7.176 -6.117 5.59 1 93.62 254 ILE A N 1
ATOM 2030 C CA . ILE A 1 254 ? -7.781 -5.617 6.82 1 93.62 254 ILE A CA 1
ATOM 2031 C C . ILE A 1 254 ? -7.297 -6.441 8.008 1 93.62 254 ILE A C 1
ATOM 2033 O O . ILE A 1 254 ? -7.727 -6.219 9.141 1 93.62 254 ILE A O 1
ATOM 2037 N N . ARG A 1 255 ? -6.488 -7.395 7.742 1 96.12 255 ARG A N 1
ATOM 2038 C CA . ARG A 1 255 ? -5.879 -8.242 8.758 1 96.12 255 ARG A CA 1
ATOM 2039 C C . ARG A 1 255 ? -4.426 -8.555 8.406 1 96.12 255 ARG A C 1
ATOM 2041 O O . ARG A 1 255 ? -4.004 -8.367 7.266 1 96.12 255 ARG A O 1
ATOM 2048 N N . ASP A 1 256 ? -3.693 -8.977 9.469 1 97.12 256 ASP A N 1
ATOM 2049 C CA . ASP A 1 256 ? -2.316 -9.406 9.234 1 97.12 256 ASP A CA 1
ATOM 2050 C C . ASP A 1 256 ? -2.271 -10.742 8.508 1 97.12 256 ASP A C 1
ATOM 2052 O O . ASP A 1 256 ? -3.062 -11.641 8.805 1 97.12 256 ASP A O 1
ATOM 2056 N N . LEU A 1 257 ? -1.374 -10.875 7.574 1 98.06 257 LEU A N 1
ATOM 2057 C CA . LEU A 1 257 ? -1.202 -12.094 6.793 1 98.06 257 LEU A CA 1
ATOM 2058 C C . LEU A 1 257 ? 0.118 -12.773 7.133 1 98.06 257 LEU A C 1
ATOM 2060 O O . LEU A 1 257 ? 1.19 -12.203 6.914 1 98.06 257 LEU A O 1
ATOM 2064 N N . TYR A 1 258 ? 0.018 -13.961 7.707 1 97.31 258 TYR A N 1
ATOM 2065 C CA . TYR A 1 258 ? 1.185 -14.773 8.023 1 97.31 258 TYR A CA 1
ATOM 2066 C C . TYR A 1 258 ? 1.161 -16.078 7.238 1 97.31 258 TYR A C 1
ATOM 2068 O O . TYR A 1 258 ? 0.093 -16.641 6.988 1 97.31 258 TYR A O 1
ATOM 2076 N N . PHE A 1 259 ? 2.326 -16.547 6.883 1 97.69 259 PHE A N 1
ATOM 2077 C CA . PHE A 1 259 ? 2.451 -17.859 6.266 1 97.69 259 PHE A CA 1
ATOM 2078 C C . PHE A 1 259 ? 3.137 -18.828 7.215 1 97.69 259 PHE A C 1
ATOM 2080 O O . PHE A 1 259 ? 4.238 -19.312 6.934 1 97.69 259 PHE A O 1
ATOM 2087 N N . ARG A 1 260 ? 2.422 -19.156 8.227 1 96.44 260 ARG A N 1
ATOM 2088 C CA . ARG A 1 260 ? 2.934 -20.141 9.188 1 96.44 260 ARG A CA 1
ATOM 2089 C C . ARG A 1 260 ? 2.709 -21.562 8.695 1 96.44 260 ARG A C 1
ATOM 2091 O O . ARG A 1 260 ? 1.7 -21.844 8.047 1 96.44 260 ARG A O 1
ATOM 2098 N N . PRO A 1 261 ? 3.676 -22.469 9.039 1 93.56 261 PRO A N 1
ATOM 2099 C CA . PRO A 1 261 ? 3.449 -23.859 8.672 1 93.56 261 PRO A CA 1
ATOM 2100 C C . PRO A 1 261 ? 2.168 -24.438 9.281 1 93.56 261 PRO A C 1
ATOM 2102 O O . PRO A 1 261 ? 1.814 -24.094 10.406 1 93.56 261 PRO A O 1
ATOM 2105 N N . LYS A 1 262 ? 1.536 -25.25 8.492 1 89.56 262 LYS A N 1
ATOM 2106 C CA . LYS A 1 262 ? 0.327 -25.891 8.992 1 89.56 262 LYS A CA 1
ATOM 2107 C C . LYS A 1 262 ? 0.671 -27.062 9.906 1 89.56 262 LYS A C 1
ATOM 2109 O O . LYS A 1 262 ? 1.671 -27.75 9.688 1 89.56 262 LYS A O 1
ATOM 2114 N N . MET A 1 263 ? -0.029 -27.094 11.055 1 72.5 263 MET A N 1
ATOM 2115 C CA . MET A 1 263 ? 0.181 -28.234 11.961 1 72.5 263 MET A CA 1
ATOM 2116 C C . MET A 1 263 ? -0.368 -29.516 11.359 1 72.5 263 MET A C 1
ATOM 2118 O O . MET A 1 263 ? -1.481 -29.531 10.828 1 72.5 263 MET A O 1
ATOM 2122 N N . LEU A 1 264 ? 0.403 -30.406 10.75 1 55.59 264 LEU A N 1
ATOM 2123 C CA . LEU A 1 264 ? -0.018 -31.734 10.344 1 55.59 264 LEU A CA 1
ATOM 2124 C C . LEU A 1 264 ? -0.794 -32.438 11.461 1 55.59 264 LEU A C 1
ATOM 2126 O O . LEU A 1 264 ? -0.518 -32.188 12.648 1 55.59 264 LEU A O 1
ATOM 2130 N N . GLU B 1 1 ? 30.953 20.438 -2.467 1 22.66 1 GLU B N 1
ATOM 2131 C CA . GLU B 1 1 ? 30.891 19.5 -1.353 1 22.66 1 GLU B CA 1
ATOM 2132 C C . GLU B 1 1 ? 29.609 18.672 -1.422 1 22.66 1 GLU B C 1
ATOM 2134 O O . GLU B 1 1 ? 28.516 19.203 -1.532 1 22.66 1 GLU B O 1
ATOM 2139 N N . SER B 1 2 ? 29.641 17.453 -1.982 1 27.59 2 SER B N 1
ATOM 2140 C CA . SER B 1 2 ? 28.547 16.516 -2.213 1 27.59 2 SER B CA 1
ATOM 2141 C C . SER B 1 2 ? 27.766 16.266 -0.931 1 27.59 2 SER B C 1
ATOM 2143 O O . SER B 1 2 ? 28.344 15.859 0.084 1 27.59 2 SER B O 1
ATOM 2145 N N . TYR B 1 3 ? 26.891 17.141 -0.527 1 28.58 3 TYR B N 1
ATOM 2146 C CA . TYR B 1 3 ? 26.141 17.078 0.729 1 28.58 3 TYR B CA 1
ATOM 2147 C C . TYR B 1 3 ? 25.516 15.703 0.93 1 28.58 3 TYR B C 1
ATOM 2149 O O . TYR B 1 3 ? 24.641 15.297 0.16 1 28.58 3 TYR B O 1
ATOM 2157 N N . GLU B 1 4 ? 26.344 14.719 1.253 1 33.72 4 GLU B N 1
ATOM 2158 C CA . GLU B 1 4 ? 25.891 13.383 1.649 1 33.72 4 GLU B CA 1
ATOM 2159 C C . GLU B 1 4 ? 24.938 13.453 2.836 1 33.72 4 GLU B C 1
ATOM 2161 O O . GLU B 1 4 ? 25.266 14.023 3.877 1 33.72 4 GLU B O 1
ATOM 2166 N N . ALA B 1 5 ? 23.703 13.547 2.576 1 42.06 5 ALA B N 1
ATOM 2167 C CA . ALA B 1 5 ? 22.75 13.539 3.688 1 42.06 5 ALA B CA 1
ATOM 2168 C C . ALA B 1 5 ? 23.094 12.438 4.688 1 42.06 5 ALA B C 1
ATOM 2170 O O . ALA B 1 5 ? 23.562 11.359 4.301 1 42.06 5 ALA B O 1
ATOM 2171 N N . ASP B 1 6 ? 23.516 12.695 5.934 1 43.91 6 ASP B N 1
ATOM 2172 C CA . ASP B 1 6 ? 23.812 11.766 7.016 1 43.91 6 ASP B CA 1
ATOM 2173 C C . ASP B 1 6 ? 22.719 10.711 7.156 1 43.91 6 ASP B C 1
ATOM 2175 O O . ASP B 1 6 ? 21.531 11.039 7.109 1 43.91 6 ASP B O 1
ATOM 2179 N N . MET B 1 7 ? 23.094 9.5 6.809 1 49.81 7 MET B N 1
ATOM 2180 C CA . MET B 1 7 ? 22.141 8.406 6.965 1 49.81 7 MET B CA 1
ATOM 2181 C C . MET B 1 7 ? 21.625 8.336 8.398 1 49.81 7 MET B C 1
ATOM 2183 O O . MET B 1 7 ? 22.406 8.156 9.336 1 49.81 7 MET B O 1
ATOM 2187 N N . PRO B 1 8 ? 20.375 8.688 8.648 1 52.88 8 PRO B N 1
ATOM 2188 C CA . PRO B 1 8 ? 19.828 8.797 10.008 1 52.88 8 PRO B CA 1
ATOM 2189 C C . PRO B 1 8 ? 19.953 7.492 10.789 1 52.88 8 PRO B C 1
ATOM 2191 O O . PRO B 1 8 ? 19.875 7.5 12.023 1 52.88 8 PRO B O 1
ATOM 2194 N N . VAL B 1 9 ? 19.984 6.32 10.078 1 64.88 9 VAL B N 1
ATOM 2195 C CA . VAL B 1 9 ? 20.047 5.055 10.805 1 64.88 9 VAL B CA 1
ATOM 2196 C C . VAL B 1 9 ? 21.078 4.137 10.156 1 64.88 9 VAL B C 1
ATOM 2198 O O . VAL B 1 9 ? 21.578 4.426 9.062 1 64.88 9 VAL B O 1
ATOM 2201 N N . LEU B 1 10 ? 21.453 3.107 10.945 1 69.06 10 LEU B N 1
ATOM 2202 C CA . LEU B 1 10 ? 22.297 2.072 10.359 1 69.06 10 LEU B CA 1
ATOM 2203 C C . LEU B 1 10 ? 21.703 1.541 9.062 1 69.06 10 LEU B C 1
ATOM 2205 O O . LEU B 1 10 ? 20.484 1.435 8.938 1 69.06 10 LEU B O 1
ATOM 2209 N N . LYS B 1 11 ? 22.469 1.296 8.172 1 70.69 11 LYS B N 1
ATOM 2210 C CA . LYS B 1 11 ? 22.125 0.898 6.809 1 70.69 11 LYS B CA 1
ATOM 2211 C C . LYS B 1 11 ? 21.062 -0.19 6.812 1 70.69 11 LYS B C 1
ATOM 2213 O O . LYS B 1 11 ? 20.109 -0.131 6.035 1 70.69 11 LYS B O 1
ATOM 2218 N N . TYR B 1 12 ? 21.125 -1.028 7.832 1 76.06 12 TYR B N 1
ATOM 2219 C CA . TYR B 1 12 ? 20.219 -2.17 7.77 1 76.06 12 TYR B CA 1
ATOM 2220 C C . TYR B 1 12 ? 19.219 -2.127 8.914 1 76.06 12 TYR B C 1
ATOM 2222 O O . TYR B 1 12 ? 18.594 -3.141 9.234 1 76.06 12 TYR B O 1
ATOM 2230 N N . ALA B 1 13 ? 19.094 -0.919 9.438 1 88.06 13 ALA B N 1
ATOM 2231 C CA . ALA B 1 13 ? 18.109 -0.796 10.508 1 88.06 13 ALA B CA 1
ATOM 2232 C C . ALA B 1 13 ? 16.703 -1.138 10.008 1 88.06 13 ALA B C 1
ATOM 2234 O O . ALA B 1 13 ? 16.328 -0.745 8.898 1 88.06 13 ALA B O 1
ATOM 2235 N N . GLU B 1 14 ? 15.961 -1.807 10.875 1 93.19 14 GLU B N 1
ATOM 2236 C CA . GLU B 1 14 ? 14.633 -2.256 10.477 1 93.19 14 GLU B CA 1
ATOM 2237 C C . GLU B 1 14 ? 13.578 -1.188 10.766 1 93.19 14 GLU B C 1
ATOM 2239 O O . GLU B 1 14 ? 12.477 -1.236 10.227 1 93.19 14 GLU B O 1
ATOM 2244 N N . GLU B 1 15 ? 13.961 -0.273 11.648 1 95.94 15 GLU B N 1
ATOM 2245 C CA . GLU B 1 15 ? 13.039 0.795 12.016 1 95.94 15 GLU B CA 1
ATOM 2246 C C . GLU B 1 15 ? 13.602 2.164 11.641 1 95.94 15 GLU B C 1
ATOM 2248 O O . GLU B 1 15 ? 14.812 2.367 11.641 1 95.94 15 GLU B O 1
ATOM 2253 N N . TYR B 1 16 ? 12.742 3.09 11.305 1 96.44 16 TYR B N 1
ATOM 2254 C CA . TYR B 1 16 ? 13.164 4.473 11.094 1 96.44 16 TYR B CA 1
ATOM 2255 C C . TYR B 1 16 ? 13.688 5.082 12.391 1 96.44 16 TYR B C 1
ATOM 2257 O O . TYR B 1 16 ? 13.227 4.73 13.484 1 96.44 16 TYR B O 1
ATOM 2265 N N . ASN B 1 17 ? 14.688 5.949 12.195 1 95.5 17 ASN B N 1
ATOM 2266 C CA . ASN B 1 17 ? 15.109 6.75 13.344 1 95.5 17 ASN B CA 1
ATOM 2267 C C . ASN B 1 17 ? 14.086 7.824 13.688 1 95.5 17 ASN B C 1
ATOM 2269 O O . ASN B 1 17 ? 13.953 8.812 12.969 1 95.5 17 ASN B O 1
ATOM 2273 N N . MET B 1 18 ? 13.375 7.586 14.773 1 96.81 18 MET B N 1
ATOM 2274 C CA . MET B 1 18 ? 12.352 8.531 15.203 1 96.81 18 MET B CA 1
ATOM 2275 C C . MET B 1 18 ? 12.75 9.211 16.516 1 96.81 18 MET B C 1
ATOM 2277 O O . MET B 1 18 ? 11.891 9.539 17.328 1 96.81 18 MET B O 1
ATOM 2281 N N . ASN B 1 19 ? 14.078 9.336 16.656 1 94.88 19 ASN B N 1
ATOM 2282 C CA . ASN B 1 19 ? 14.57 9.891 17.906 1 94.88 19 ASN B CA 1
ATOM 2283 C C . ASN B 1 19 ? 15.344 11.188 17.688 1 94.88 19 ASN B C 1
ATOM 2285 O O . ASN B 1 19 ? 16.25 11.516 18.453 1 94.88 19 ASN B O 1
ATOM 2289 N N . HIS B 1 20 ? 15.094 11.883 16.672 1 96.12 20 HIS B N 1
ATOM 2290 C CA . HIS B 1 20 ? 15.625 13.234 16.531 1 96.12 20 HIS B CA 1
ATOM 2291 C C . HIS B 1 20 ? 15.008 14.164 17.578 1 96.12 20 HIS B C 1
ATOM 2293 O O . HIS B 1 20 ? 14.117 13.766 18.328 1 96.12 20 HIS B O 1
ATOM 2299 N N . ASN B 1 21 ? 15.5 15.383 17.578 1 96.25 21 ASN B N 1
ATOM 2300 C CA . ASN B 1 21 ? 15.016 16.344 18.578 1 96.25 21 ASN B CA 1
ATOM 2301 C C . ASN B 1 21 ? 13.523 16.609 18.406 1 96.25 21 ASN B C 1
ATOM 2303 O O . ASN B 1 21 ? 12.781 16.656 19.391 1 96.25 21 ASN B O 1
ATOM 2307 N N . ARG B 1 22 ? 13.117 16.797 17.188 1 97.69 22 ARG B N 1
ATOM 2308 C CA . ARG B 1 22 ? 11.711 17.062 16.922 1 97.69 22 ARG B CA 1
ATOM 2309 C C . ARG B 1 22 ? 11.055 15.883 16.219 1 97.69 22 ARG B C 1
ATOM 2311 O O . ARG B 1 22 ? 11.688 15.227 15.391 1 97.69 22 ARG B O 1
ATOM 2318 N N . ARG B 1 23 ? 9.781 15.633 16.562 1 98.19 23 ARG B N 1
ATOM 2319 C CA . ARG B 1 23 ? 9.008 14.641 15.812 1 98.19 23 ARG B CA 1
ATOM 2320 C C . ARG B 1 23 ? 8.836 15.062 14.359 1 98.19 23 ARG B C 1
ATOM 2322 O O . ARG B 1 23 ? 9.039 14.266 13.445 1 98.19 23 ARG B O 1
ATOM 2329 N N . GLY B 1 24 ? 8.578 16.281 14.148 1 98.5 24 GLY B N 1
ATOM 2330 C CA . GLY B 1 24 ? 8.32 16.859 12.836 1 98.5 24 GLY B CA 1
ATOM 2331 C C . GLY B 1 24 ? 7.008 17.609 12.758 1 98.5 24 GLY B C 1
ATOM 2332 O O . GLY B 1 24 ? 6.367 17.859 13.781 1 98.5 24 GLY B O 1
ATOM 2333 N N . LYS B 1 25 ? 6.625 18.016 11.609 1 98.81 25 LYS B N 1
ATOM 2334 C CA . LYS B 1 25 ? 5.406 18.781 11.406 1 98.81 25 LYS B CA 1
ATOM 2335 C C . LYS B 1 25 ? 4.273 17.906 10.891 1 98.81 25 LYS B C 1
ATOM 2337 O O . LYS B 1 25 ? 4.5 17.016 10.062 1 98.81 25 LYS B O 1
ATOM 2342 N N . ALA B 1 26 ? 3.135 18.109 11.469 1 98.88 26 ALA B N 1
ATOM 2343 C CA . ALA B 1 26 ? 1.884 17.578 10.945 1 98.88 26 ALA B CA 1
ATOM 2344 C C . ALA B 1 26 ? 0.993 18.688 10.398 1 98.88 26 ALA B C 1
ATOM 2346 O O . ALA B 1 26 ? 0.501 19.531 11.156 1 98.88 26 ALA B O 1
ATOM 2347 N N . VAL B 1 27 ? 0.809 18.672 9.086 1 98.88 27 VAL B N 1
ATOM 2348 C CA . VAL B 1 27 ? 0.006 19.703 8.445 1 98.88 27 VAL B CA 1
ATOM 2349 C C . VAL B 1 27 ? -1.348 19.125 8.031 1 98.88 27 VAL B C 1
ATOM 2351 O O . VAL B 1 27 ? -1.415 18.062 7.414 1 98.88 27 VAL B O 1
ATOM 2354 N N . ILE B 1 28 ? -2.412 19.812 8.438 1 98.75 28 ILE B N 1
ATOM 2355 C CA . ILE B 1 28 ? -3.77 19.406 8.086 1 98.75 28 ILE B CA 1
ATOM 2356 C C . ILE B 1 28 ? -4.402 20.453 7.168 1 98.75 28 ILE B C 1
ATOM 2358 O O . ILE B 1 28 ? -4.543 21.609 7.543 1 98.75 28 ILE B O 1
ATOM 2362 N N . PHE B 1 29 ? -4.688 20.047 5.961 1 98.56 29 PHE B N 1
ATOM 2363 C CA . PHE B 1 29 ? -5.512 20.875 5.074 1 98.56 29 PHE B CA 1
ATOM 2364 C C . PHE B 1 29 ? -6.98 20.469 5.184 1 98.56 29 PHE B C 1
ATOM 2366 O O . PHE B 1 29 ? -7.379 19.406 4.711 1 98.56 29 PHE B O 1
ATOM 2373 N N . ASN B 1 30 ? -7.746 21.344 5.812 1 97.25 30 ASN B N 1
ATOM 2374 C CA . ASN B 1 30 ? -9.172 21.078 5.996 1 97.25 30 ASN B CA 1
ATOM 2375 C C . ASN B 1 30 ? -10.023 21.984 5.105 1 97.25 30 ASN B C 1
ATOM 2377 O O . ASN B 1 30 ? -10 23.203 5.246 1 97.25 30 ASN B O 1
ATOM 2381 N N . HIS B 1 31 ? -10.711 21.344 4.172 1 95.75 31 HIS B N 1
ATOM 2382 C CA . HIS B 1 31 ? -11.648 22.078 3.334 1 95.75 31 HIS B CA 1
ATOM 2383 C C . HIS B 1 31 ? -13.086 21.641 3.604 1 95.75 31 HIS B C 1
ATOM 2385 O O . HIS B 1 31 ? -13.445 20.5 3.357 1 95.75 31 HIS B O 1
ATOM 2391 N N . ASP B 1 32 ? -13.914 22.484 4.117 1 92.56 32 ASP B N 1
ATOM 2392 C CA . ASP B 1 32 ? -15.328 22.203 4.297 1 92.56 32 ASP B CA 1
ATOM 2393 C C . ASP B 1 32 ? -16.203 23.234 3.594 1 92.56 32 ASP B C 1
ATOM 2395 O O . ASP B 1 32 ? -17.422 23.109 3.572 1 92.56 32 ASP B O 1
ATOM 2399 N N . GLU B 1 33 ? -15.594 24.281 3.088 1 94.25 33 GLU B N 1
ATOM 2400 C CA . GLU B 1 33 ? -16.25 25.266 2.229 1 94.25 33 GLU B CA 1
ATOM 2401 C C . GLU B 1 33 ? -15.578 25.328 0.859 1 94.25 33 GLU B C 1
ATOM 2403 O O . GLU B 1 33 ? -14.352 25.25 0.757 1 94.25 33 GLU B O 1
ATOM 2408 N N . PHE B 1 34 ? -16.453 25.547 -0.173 1 93.5 34 PHE B N 1
ATOM 2409 C CA . PHE B 1 34 ? -15.953 25.562 -1.545 1 93.5 34 PHE B CA 1
ATOM 2410 C C . PHE B 1 34 ? -16.688 26.609 -2.375 1 93.5 34 PHE B C 1
ATOM 2412 O O . PHE B 1 34 ? -17.797 27.016 -2.035 1 93.5 34 PHE B O 1
ATOM 2419 N N . LYS B 1 35 ? -16.094 27.031 -3.385 1 91.38 35 LYS B N 1
ATOM 2420 C CA . LYS B 1 35 ? -16.734 27.969 -4.293 1 91.38 35 LYS B CA 1
ATOM 2421 C C . LYS B 1 35 ? -17.906 27.297 -5.031 1 91.38 35 LYS B C 1
ATOM 2423 O O . LYS B 1 35 ? -18.969 27.891 -5.188 1 91.38 35 LYS B O 1
ATOM 2428 N N . ASN B 1 36 ? -17.75 26.016 -5.48 1 84.88 36 ASN B N 1
ATOM 2429 C CA . ASN B 1 36 ? -18.734 25.391 -6.379 1 84.88 36 ASN B CA 1
ATOM 2430 C C . ASN B 1 36 ? -19 23.953 -5.992 1 84.88 36 ASN B C 1
ATOM 2432 O O . ASN B 1 36 ? -19.219 23.094 -6.863 1 84.88 36 ASN B O 1
ATOM 2436 N N . LYS B 1 37 ? -18.812 23.656 -4.824 1 84.38 37 LYS B N 1
ATOM 2437 C CA . LYS B 1 37 ? -19.078 22.297 -4.363 1 84.38 37 LYS B CA 1
ATOM 2438 C C . LYS B 1 37 ? -19.859 22.312 -3.045 1 84.38 37 LYS B C 1
ATOM 2440 O O . LYS B 1 37 ? -19.953 23.344 -2.385 1 84.38 37 LYS B O 1
ATOM 2445 N N . SER B 1 38 ? -20.438 21.219 -2.77 1 80.56 38 SER B N 1
ATOM 2446 C CA . SER B 1 38 ? -21.203 21.078 -1.537 1 80.56 38 SER B CA 1
ATOM 2447 C C . SER B 1 38 ? -20.312 21.188 -0.31 1 80.56 38 SER B C 1
ATOM 2449 O O . SER B 1 38 ? -19.141 20.812 -0.354 1 80.56 38 SER B O 1
ATOM 2451 N N . LEU B 1 39 ? -20.922 21.672 0.692 1 83.19 39 LEU B N 1
ATOM 2452 C CA . LEU B 1 39 ? -20.219 21.781 1.971 1 83.19 39 LEU B CA 1
ATOM 2453 C C . LEU B 1 39 ? -19.938 20.406 2.559 1 83.19 39 LEU B C 1
ATOM 2455 O O . LEU B 1 39 ? -20.516 19.406 2.135 1 83.19 39 LEU B O 1
ATOM 2459 N N . ARG B 1 40 ? -18.953 20.359 3.414 1 82.62 40 ARG B N 1
ATOM 2460 C CA . ARG B 1 40 ? -18.625 19.125 4.121 1 82.62 40 ARG B CA 1
ATOM 2461 C C . ARG B 1 40 ? -18.75 19.297 5.629 1 82.62 40 ARG B C 1
ATOM 2463 O O . ARG B 1 40 ? -17.75 19.328 6.348 1 82.62 40 ARG B O 1
ATOM 2470 N N . PRO B 1 41 ? -20 19.297 6.027 1 77.94 41 PRO B N 1
ATOM 2471 C CA . PRO B 1 41 ? -20.172 19.422 7.477 1 77.94 41 PRO B CA 1
ATOM 2472 C C . PRO B 1 41 ? -19.5 18.281 8.25 1 77.94 41 PRO B C 1
ATOM 2474 O O . PRO B 1 41 ? -19.484 17.141 7.789 1 77.94 41 PRO B O 1
ATOM 2477 N N . GLY B 1 42 ? -18.828 18.516 9.344 1 77.44 42 GLY B N 1
ATOM 2478 C CA . GLY B 1 42 ? -18.219 17.484 10.18 1 77.44 42 GLY B CA 1
ATOM 2479 C C . GLY B 1 42 ? -16.719 17.375 9.992 1 77.44 42 GLY B C 1
ATOM 2480 O O . GLY B 1 42 ? -16.031 16.766 10.812 1 77.44 42 GLY B O 1
ATOM 2481 N N . SER B 1 43 ? -16.312 18.062 8.883 1 87.56 43 SER B N 1
ATOM 2482 C CA . SER B 1 43 ? -14.867 17.969 8.625 1 87.56 43 SER B CA 1
ATOM 2483 C C . SER B 1 43 ? -14.07 18.672 9.727 1 87.56 43 SER B C 1
ATOM 2485 O O . SER B 1 43 ? -12.953 18.25 10.031 1 87.56 43 SER B O 1
ATOM 2487 N N . ALA B 1 44 ? -14.727 19.625 10.312 1 90.12 44 ALA B N 1
ATOM 2488 C CA . ALA B 1 44 ? -14.078 20.328 11.414 1 90.12 44 ALA B CA 1
ATOM 2489 C C . ALA B 1 44 ? -13.844 19.422 12.609 1 90.12 44 ALA B C 1
ATOM 2491 O O . ALA B 1 44 ? -12.867 19.562 13.336 1 90.12 44 ALA B O 1
ATOM 2492 N N . VAL B 1 45 ? -14.781 18.531 12.812 1 91.19 45 VAL B N 1
ATOM 2493 C CA . VAL B 1 45 ? -14.641 17.562 13.891 1 91.19 45 VAL B CA 1
ATOM 2494 C C . VAL B 1 45 ? -13.43 16.656 13.625 1 91.19 45 VAL B C 1
ATOM 2496 O O . VAL B 1 45 ? -12.625 16.406 14.523 1 91.19 45 VAL B O 1
ATOM 2499 N N . ASP B 1 46 ? -13.273 16.25 12.414 1 93.06 46 ASP B N 1
ATOM 2500 C CA . ASP B 1 46 ? -12.133 15.438 12.016 1 93.06 46 ASP B CA 1
ATOM 2501 C C . ASP B 1 46 ? -10.82 16.203 12.195 1 93.06 46 ASP B C 1
ATOM 2503 O O . ASP B 1 46 ? -9.852 15.656 12.727 1 93.06 46 ASP B O 1
ATOM 2507 N N . ALA B 1 47 ? -10.852 17.438 11.812 1 96.44 47 ALA B N 1
ATOM 2508 C CA . ALA B 1 47 ? -9.641 18.25 11.938 1 96.44 47 ALA B CA 1
ATOM 2509 C C . ALA B 1 47 ? -9.242 18.391 13.406 1 96.44 47 ALA B C 1
ATOM 2511 O O . ALA B 1 47 ? -8.062 18.312 13.742 1 96.44 47 ALA B O 1
ATOM 2512 N N . SER B 1 48 ? -10.188 18.562 14.211 1 96.31 48 SER B N 1
ATOM 2513 C CA . SER B 1 48 ? -9.93 18.766 15.633 1 96.31 48 SER B CA 1
ATOM 2514 C C . SER B 1 48 ? -9.359 17.516 16.281 1 96.31 48 SER B C 1
ATOM 2516 O O . SER B 1 48 ? -8.391 17.594 17.047 1 96.31 48 SER B O 1
ATOM 2518 N N . ILE B 1 49 ? -9.945 16.422 16 1 96.31 49 ILE B N 1
ATOM 2519 C CA . ILE B 1 49 ? -9.477 15.18 16.625 1 96.31 49 ILE B CA 1
ATOM 2520 C C . ILE B 1 49 ? -8.094 14.828 16.094 1 96.31 49 ILE B C 1
ATOM 2522 O O . ILE B 1 49 ? -7.258 14.289 16.812 1 96.31 49 ILE B O 1
ATOM 2526 N N . LEU B 1 50 ? -7.883 15.125 14.859 1 98.19 50 LEU B N 1
ATOM 2527 C CA . LEU B 1 50 ? -6.559 14.914 14.281 1 98.19 50 LEU B CA 1
ATOM 2528 C C . LEU B 1 50 ? -5.523 15.797 14.977 1 98.19 50 LEU B C 1
ATOM 2530 O O . LEU B 1 50 ? -4.434 15.328 15.32 1 98.19 50 LEU B O 1
ATOM 2534 N N . GLU B 1 51 ? -5.898 17.016 15.125 1 98.5 51 GLU B N 1
ATOM 2535 C CA . GLU B 1 51 ? -4.988 17.938 15.797 1 98.5 51 GLU B CA 1
ATOM 2536 C C . GLU B 1 51 ? -4.598 17.422 17.188 1 98.5 51 GLU B C 1
ATOM 2538 O O . GLU B 1 51 ? -3.416 17.391 17.531 1 98.5 51 GLU B O 1
ATOM 2543 N N . GLU B 1 52 ? -5.555 17.031 17.891 1 98.06 52 GLU B N 1
ATOM 2544 C CA . GLU B 1 52 ? -5.305 16.516 19.234 1 98.06 52 GLU B CA 1
ATOM 2545 C C . GLU B 1 52 ? -4.418 15.273 19.188 1 98.06 52 GLU B C 1
ATOM 2547 O O . GLU B 1 52 ? -3.469 15.156 19.969 1 98.06 52 GLU B O 1
ATOM 2552 N N . THR B 1 53 ? -4.719 14.367 18.344 1 98.38 53 THR B N 1
ATOM 2553 C CA . THR B 1 53 ? -3.982 13.117 18.219 1 98.38 53 THR B CA 1
ATOM 2554 C C . THR B 1 53 ? -2.533 13.375 17.812 1 98.38 53 THR B C 1
ATOM 2556 O O . THR B 1 53 ? -1.61 12.812 18.406 1 98.38 53 THR B O 1
ATOM 2559 N N . TYR B 1 54 ? -2.312 14.281 16.844 1 98.62 54 TYR B N 1
ATOM 2560 C CA . TYR B 1 54 ? -0.968 14.57 16.359 1 98.62 54 TYR B CA 1
ATOM 2561 C C . TYR B 1 54 ? -0.137 15.266 17.422 1 98.62 54 TYR B C 1
ATOM 2563 O O . TYR B 1 54 ? 1.065 15.023 17.547 1 98.62 54 TYR B O 1
ATOM 2571 N N . LYS B 1 55 ? -0.773 16.109 18.188 1 98.25 55 LYS B N 1
ATOM 2572 C CA . LYS B 1 55 ? -0.072 16.766 19.297 1 98.25 55 LYS B CA 1
ATOM 2573 C C . LYS B 1 55 ? 0.398 15.742 20.328 1 98.25 55 LYS B C 1
ATOM 2575 O O . LYS B 1 55 ? 1.534 15.812 20.797 1 98.25 55 LYS B O 1
ATOM 2580 N N . VAL B 1 56 ? -0.476 14.82 20.594 1 97.12 56 VAL B N 1
ATOM 2581 C CA . VAL B 1 56 ? -0.146 13.773 21.562 1 97.12 56 VAL B CA 1
ATOM 2582 C C . VAL B 1 56 ? 1.028 12.945 21.047 1 97.12 56 VAL B C 1
ATOM 2584 O O . VAL B 1 56 ? 1.865 12.492 21.828 1 97.12 56 VAL B O 1
ATOM 2587 N N . LEU B 1 57 ? 1.17 12.797 19.766 1 97.81 57 LEU B N 1
ATOM 2588 C CA . LEU B 1 57 ? 2.248 12.023 19.156 1 97.81 57 LEU B CA 1
ATOM 2589 C C . LEU B 1 57 ? 3.529 12.844 19.078 1 97.81 57 LEU B C 1
ATOM 2591 O O . LEU B 1 57 ? 4.57 12.344 18.656 1 97.81 57 LEU B O 1
ATOM 2595 N N . GLY B 1 58 ? 3.488 14.141 19.359 1 97.56 58 GLY B N 1
ATOM 2596 C CA . GLY B 1 58 ? 4.688 14.961 19.469 1 97.56 58 GLY B CA 1
ATOM 2597 C C . GLY B 1 58 ? 4.914 15.852 18.266 1 97.56 58 GLY B C 1
ATOM 2598 O O . GLY B 1 58 ? 5.973 16.469 18.125 1 97.56 58 GLY B O 1
ATOM 2599 N N . PHE B 1 59 ? 3.906 16 17.438 1 98.56 59 PHE B N 1
ATOM 2600 C CA . PHE B 1 59 ? 4.074 16.812 16.234 1 98.56 59 PHE B CA 1
ATOM 2601 C C . PHE B 1 59 ? 3.83 18.281 16.547 1 98.56 59 PHE B C 1
ATOM 2603 O O . PHE B 1 59 ? 3.061 18.625 17.453 1 98.56 59 PHE B O 1
ATOM 2610 N N . GLU B 1 60 ? 4.543 19.109 15.797 1 98.75 60 GLU B N 1
ATOM 2611 C CA . GLU B 1 60 ? 4.066 20.484 15.586 1 98.75 60 GLU B CA 1
ATOM 2612 C C . GLU B 1 60 ? 2.928 20.516 14.57 1 98.75 60 GLU B C 1
ATOM 2614 O O . GLU B 1 60 ? 3.141 20.266 13.383 1 98.75 60 GLU B O 1
ATOM 2619 N N . VAL B 1 61 ? 1.731 20.891 15.086 1 98.88 61 VAL B N 1
ATOM 2620 C CA . VAL B 1 61 ? 0.557 20.734 14.234 1 98.88 61 VAL B CA 1
ATOM 2621 C C . VAL B 1 61 ? 0.162 22.094 13.656 1 98.88 61 VAL B C 1
ATOM 2623 O O . VAL B 1 61 ? 0.095 23.094 14.375 1 98.88 61 VAL B O 1
ATOM 2626 N N . ILE B 1 62 ? -0.036 22.141 12.328 1 98.75 62 ILE B N 1
ATOM 2627 C CA . ILE B 1 62 ? -0.515 23.312 11.609 1 98.75 62 ILE B CA 1
ATOM 2628 C C . ILE B 1 62 ? -1.796 22.969 10.852 1 98.75 62 ILE B C 1
ATOM 2630 O O . ILE B 1 62 ? -1.835 22 10.094 1 98.75 62 ILE B O 1
ATOM 2634 N N . ILE B 1 63 ? -2.838 23.75 11.062 1 98.56 63 ILE B N 1
ATOM 2635 C CA . ILE B 1 63 ? -4.102 23.531 10.359 1 98.56 63 ILE B CA 1
ATOM 2636 C C . ILE B 1 63 ? -4.359 24.672 9.391 1 98.56 63 ILE B C 1
ATOM 2638 O O . ILE B 1 63 ? -4.254 25.844 9.766 1 98.56 63 ILE B O 1
ATOM 2642 N N . HIS B 1 64 ? -4.613 24.375 8.164 1 98.62 64 HIS B N 1
ATOM 2643 C CA . HIS B 1 64 ? -5.059 25.312 7.141 1 98.62 64 HIS B CA 1
ATOM 2644 C C . HIS B 1 64 ? -6.504 25.047 6.738 1 98.62 64 HIS B C 1
ATOM 2646 O O . HIS B 1 64 ? -6.836 23.938 6.301 1 98.62 64 HIS B O 1
ATOM 2652 N N . ASN B 1 65 ? -7.324 26.078 6.867 1 98 65 ASN B N 1
ATOM 2653 C CA . ASN B 1 65 ? -8.727 25.906 6.504 1 98 65 ASN B CA 1
ATOM 2654 C C . ASN B 1 65 ? -9.055 26.625 5.195 1 98 65 ASN B C 1
ATOM 2656 O O . ASN B 1 65 ? -8.773 27.812 5.043 1 98 65 ASN B O 1
ATOM 2660 N N . ASN B 1 66 ? -9.57 25.875 4.281 1 97.88 66 ASN B N 1
ATOM 2661 C CA . ASN B 1 66 ? -10.234 26.375 3.084 1 97.88 66 ASN B CA 1
ATOM 2662 C C . ASN B 1 66 ? -9.281 27.234 2.242 1 97.88 66 ASN B C 1
ATOM 2664 O O . ASN B 1 66 ? -9.633 28.344 1.836 1 97.88 66 ASN B O 1
ATOM 2668 N N . LEU B 1 67 ? -8.078 26.703 2.027 1 98.5 67 LEU B N 1
ATOM 2669 C CA . LEU B 1 67 ? -7.078 27.375 1.206 1 98.5 67 LEU B CA 1
ATOM 2670 C C . LEU B 1 67 ? -7.414 27.234 -0.276 1 98.5 67 LEU B C 1
ATOM 2672 O O . LEU B 1 67 ? -8.039 26.266 -0.688 1 98.5 67 LEU B O 1
ATOM 2676 N N . ARG B 1 68 ? -7.039 28.25 -1.01 1 98.31 68 ARG B N 1
ATOM 2677 C CA . ARG B 1 68 ? -7.066 28.156 -2.467 1 98.31 68 ARG B CA 1
ATOM 2678 C C . ARG B 1 68 ? -5.898 27.328 -2.986 1 98.31 68 ARG B C 1
ATOM 2680 O O . ARG B 1 68 ? -4.973 27.016 -2.236 1 98.31 68 ARG B O 1
ATOM 2687 N N . VAL B 1 69 ? -5.969 26.938 -4.277 1 98.19 69 VAL B N 1
ATOM 2688 C CA . VAL B 1 69 ? -4.961 26.062 -4.859 1 98.19 69 VAL B CA 1
ATOM 2689 C C . VAL B 1 69 ? -3.574 26.672 -4.684 1 98.19 69 VAL B C 1
ATOM 2691 O O . VAL B 1 69 ? -2.648 26 -4.219 1 98.19 69 VAL B O 1
ATOM 2694 N N . HIS B 1 70 ? -3.424 27.969 -4.992 1 98.12 70 HIS B N 1
ATOM 2695 C CA . HIS B 1 70 ? -2.109 28.594 -4.926 1 98.12 70 HIS B CA 1
ATOM 2696 C C . HIS B 1 70 ? -1.61 28.672 -3.486 1 98.12 70 HIS B C 1
ATOM 2698 O O . HIS B 1 70 ? -0.406 28.578 -3.238 1 98.12 70 HIS B O 1
ATOM 2704 N N . GLN B 1 71 ? -2.496 28.781 -2.555 1 98.69 71 GLN B N 1
ATOM 2705 C CA . GLN B 1 71 ? -2.123 28.812 -1.146 1 98.69 71 GLN B CA 1
ATOM 2706 C C . GLN B 1 71 ? -1.656 27.453 -0.655 1 98.69 71 GLN B C 1
ATOM 2708 O O . GLN B 1 71 ? -0.728 27.359 0.15 1 98.69 71 GLN B O 1
ATOM 2713 N N . ILE B 1 72 ? -2.305 26.406 -1.14 1 98.69 72 ILE B N 1
ATOM 2714 C CA . ILE B 1 72 ? -1.87 25.047 -0.819 1 98.69 72 ILE B CA 1
ATOM 2715 C C . ILE B 1 72 ? -0.468 24.812 -1.375 1 98.69 72 ILE B C 1
ATOM 2717 O O . ILE B 1 72 ? 0.411 24.312 -0.667 1 98.69 72 ILE B O 1
ATOM 2721 N N . GLN B 1 73 ? -0.312 25.25 -2.602 1 98.19 73 GLN B N 1
ATOM 2722 C CA . GLN B 1 73 ? 0.984 25.094 -3.25 1 98.19 73 GLN B CA 1
ATOM 2723 C C . GLN B 1 73 ? 2.078 25.828 -2.492 1 98.19 73 GLN B C 1
ATOM 2725 O O . GLN B 1 73 ? 3.17 25.297 -2.283 1 98.19 73 GLN B O 1
ATOM 2730 N N . ASN B 1 74 ? 1.79 27.016 -2.07 1 98.5 74 ASN B N 1
ATOM 2731 C CA . ASN B 1 74 ? 2.746 27.812 -1.3 1 98.5 74 ASN B CA 1
ATOM 2732 C C . ASN B 1 74 ? 3.066 27.156 0.038 1 98.5 74 ASN B C 1
ATOM 2734 O O . ASN B 1 74 ? 4.227 27.125 0.459 1 98.5 74 ASN B O 1
ATOM 2738 N N . ALA B 1 75 ? 2.021 26.656 0.684 1 98.69 75 ALA B N 1
ATOM 2739 C CA . ALA B 1 75 ? 2.213 26 1.975 1 98.69 75 ALA B CA 1
ATOM 2740 C C . ALA B 1 75 ? 3.102 24.766 1.836 1 98.69 75 ALA B C 1
ATOM 2742 O O . ALA B 1 75 ? 4.012 24.562 2.639 1 98.69 75 ALA B O 1
ATOM 2743 N N . ILE B 1 76 ? 2.883 24 0.806 1 98.62 76 ILE B N 1
ATOM 2744 C CA . ILE B 1 76 ? 3.619 22.766 0.562 1 98.62 76 ILE B CA 1
ATOM 2745 C C . ILE B 1 76 ? 5.062 23.094 0.185 1 98.62 76 ILE B C 1
ATOM 2747 O O . ILE B 1 76 ? 6 22.5 0.718 1 98.62 76 ILE B O 1
ATOM 2751 N N . THR B 1 77 ? 5.223 24.062 -0.694 1 97.81 77 THR B N 1
ATOM 2752 C CA . THR B 1 77 ? 6.562 24.469 -1.101 1 97.81 77 THR B CA 1
ATOM 2753 C C . THR B 1 77 ? 7.34 25.031 0.086 1 97.81 77 THR B C 1
ATOM 2755 O O . THR B 1 77 ? 8.516 24.703 0.27 1 97.81 77 THR B O 1
ATOM 2758 N N . GLY B 1 78 ? 6.695 25.859 0.809 1 98.25 78 GLY B N 1
ATOM 2759 C CA . GLY B 1 78 ? 7.32 26.391 2.012 1 98.25 78 GLY B CA 1
ATOM 2760 C C . GLY B 1 78 ? 7.738 25.312 2.986 1 98.25 78 GLY B C 1
ATOM 2761 O O . GLY B 1 78 ? 8.828 25.375 3.559 1 98.25 78 GLY B O 1
ATOM 2762 N N . LEU B 1 79 ? 6.879 24.359 3.168 1 98.5 79 LEU B N 1
ATOM 2763 C CA . LEU B 1 79 ? 7.16 23.234 4.051 1 98.5 79 LEU B CA 1
ATOM 2764 C C . LEU B 1 79 ? 8.367 22.453 3.557 1 98.5 79 LEU B C 1
ATOM 2766 O O . LEU B 1 79 ? 9.219 22.047 4.352 1 98.5 79 LEU B O 1
ATOM 2770 N N . ALA B 1 80 ? 8.477 22.203 2.271 1 97.75 80 ALA B N 1
ATOM 2771 C CA . ALA B 1 80 ? 9.562 21.438 1.667 1 97.75 80 ALA B CA 1
ATOM 2772 C C . ALA B 1 80 ? 10.891 22.188 1.791 1 97.75 80 ALA B C 1
ATOM 2774 O O . ALA B 1 80 ? 11.961 21.578 1.794 1 97.75 80 ALA B O 1
ATOM 2775 N N . GLU B 1 81 ? 10.828 23.5 1.904 1 97.62 81 GLU B N 1
ATOM 2776 C CA . GLU B 1 81 ? 12.023 24.328 1.952 1 97.62 81 GLU B CA 1
ATOM 2777 C C . GLU B 1 81 ? 12.547 24.453 3.379 1 97.62 81 GLU B C 1
ATOM 2779 O O . GLU B 1 81 ? 13.68 24.891 3.592 1 97.62 81 GLU B O 1
ATOM 2784 N N . GLU B 1 82 ? 11.734 24.078 4.316 1 98.06 82 GLU B N 1
ATOM 2785 C CA . GLU B 1 82 ? 12.188 24.109 5.703 1 98.06 82 GLU B CA 1
ATOM 2786 C C . GLU B 1 82 ? 13.312 23.109 5.941 1 98.06 82 GLU B C 1
ATOM 2788 O O . GLU B 1 82 ? 13.531 22.203 5.129 1 98.06 82 GLU B O 1
ATOM 2793 N N . ASP B 1 83 ? 14.07 23.375 7.031 1 98 83 ASP B N 1
ATOM 2794 C CA . ASP B 1 83 ? 15.086 22.422 7.465 1 98 83 ASP B CA 1
ATOM 2795 C C . ASP B 1 83 ? 14.492 21.391 8.422 1 98 83 ASP B C 1
ATOM 2797 O O . ASP B 1 83 ? 14.117 21.719 9.547 1 98 83 ASP B O 1
ATOM 2801 N N . HIS B 1 84 ? 14.438 20.156 8 1 98.12 84 HIS B N 1
ATOM 2802 C CA . HIS B 1 84 ? 13.883 19.062 8.781 1 98.12 84 HIS B CA 1
ATOM 2803 C C . HIS B 1 84 ? 14.984 18.156 9.336 1 98.12 84 HIS B C 1
ATOM 2805 O O . HIS B 1 84 ? 14.719 17.016 9.719 1 98.12 84 HIS B O 1
ATOM 2811 N N . SER B 1 85 ? 16.203 18.609 9.383 1 96.69 85 SER B N 1
ATOM 2812 C CA . SER B 1 85 ? 17.328 17.781 9.781 1 96.69 85 SER B CA 1
ATOM 2813 C C . SER B 1 85 ? 17.156 17.234 11.195 1 96.69 85 SER B C 1
ATOM 2815 O O . SER B 1 85 ? 17.547 16.109 11.492 1 96.69 85 SER B O 1
ATOM 2817 N N . ASP B 1 86 ? 16.516 17.984 11.969 1 97.56 86 ASP B N 1
ATOM 2818 C CA . ASP B 1 86 ? 16.375 17.562 13.359 1 97.56 86 ASP B CA 1
ATOM 2819 C C . ASP B 1 86 ? 14.977 16.984 13.609 1 97.56 86 ASP B C 1
ATOM 2821 O O . ASP B 1 86 ? 14.555 16.844 14.758 1 97.56 86 ASP B O 1
ATOM 2825 N N . ALA B 1 87 ? 14.242 16.703 12.57 1 98.19 87 ALA B N 1
ATOM 2826 C CA . ALA B 1 87 ? 12.898 16.141 12.672 1 98.19 87 ALA B CA 1
ATOM 2827 C C . ALA B 1 87 ? 12.891 14.656 12.289 1 98.19 87 ALA B C 1
ATOM 2829 O O . ALA B 1 87 ? 13.695 14.219 11.469 1 98.19 87 ALA B O 1
ATOM 2830 N N . ASP B 1 88 ? 11.969 13.938 12.859 1 98.06 88 ASP B N 1
ATOM 2831 C CA . ASP B 1 88 ? 11.82 12.508 12.586 1 98.06 88 ASP B CA 1
ATOM 2832 C C . ASP B 1 88 ? 11.172 12.266 11.227 1 98.06 88 ASP B C 1
ATOM 2834 O O . ASP B 1 88 ? 11.594 11.383 10.477 1 98.06 88 ASP B O 1
ATOM 2838 N N . CYS B 1 89 ? 10.109 13.016 10.977 1 98.31 89 CYS B N 1
ATOM 2839 C CA . CYS B 1 89 ? 9.266 12.695 9.828 1 98.31 89 CYS B CA 1
ATOM 2840 C C . CYS B 1 89 ? 8.352 13.859 9.477 1 98.31 89 CYS B C 1
ATOM 2842 O O . CYS B 1 89 ? 8.461 14.938 10.055 1 98.31 89 CYS B O 1
ATOM 2844 N N . LEU B 1 90 ? 7.625 13.688 8.398 1 98.69 90 LEU B N 1
ATOM 2845 C CA . LEU B 1 90 ? 6.598 14.617 7.934 1 98.69 90 LEU B CA 1
ATOM 2846 C C . LEU B 1 90 ? 5.25 13.914 7.805 1 98.69 90 LEU B C 1
ATOM 2848 O O . LEU B 1 90 ? 5.176 12.781 7.316 1 98.69 90 LEU B O 1
ATOM 2852 N N . LEU B 1 91 ? 4.184 14.617 8.289 1 98.75 91 LEU B N 1
ATOM 2853 C CA . LEU B 1 91 ? 2.824 14.109 8.156 1 98.75 91 LEU B CA 1
ATOM 2854 C C . LEU B 1 91 ? 1.903 15.172 7.566 1 98.75 91 LEU B C 1
ATOM 2856 O O . LEU B 1 91 ? 1.841 16.297 8.07 1 98.75 91 LEU B O 1
ATOM 2860 N N . VAL B 1 92 ? 1.281 14.844 6.422 1 98.75 92 VAL B N 1
ATOM 2861 C CA . VAL B 1 92 ? 0.324 15.75 5.793 1 98.75 92 VAL B CA 1
ATOM 2862 C C . VAL B 1 92 ? -1.027 15.055 5.648 1 98.75 92 VAL B C 1
ATOM 2864 O O . VAL B 1 92 ? -1.107 13.945 5.121 1 98.75 92 VAL B O 1
ATOM 2867 N N . THR B 1 93 ? -2.078 15.672 6.16 1 98.12 93 THR B N 1
ATOM 2868 C CA . THR B 1 93 ? -3.438 15.156 6.027 1 98.12 93 THR B CA 1
ATOM 2869 C C . THR B 1 93 ? -4.32 16.141 5.266 1 98.12 93 THR B C 1
ATOM 2871 O O . THR B 1 93 ? -4.281 17.344 5.527 1 98.12 93 THR B O 1
ATOM 2874 N N . VAL B 1 94 ? -5.094 15.609 4.324 1 96.69 94 VAL B N 1
ATOM 2875 C CA . VAL B 1 94 ? -6.004 16.453 3.551 1 96.69 94 VAL B CA 1
ATOM 2876 C C . VAL B 1 94 ? -7.438 15.945 3.729 1 96.69 94 VAL B C 1
ATOM 2878 O O . VAL B 1 94 ? -7.723 14.766 3.506 1 96.69 94 VAL B O 1
ATOM 2881 N N . LEU B 1 95 ? -8.297 16.812 4.219 1 94.44 95 LEU B N 1
ATOM 2882 C CA . LEU B 1 95 ? -9.734 16.578 4.352 1 94.44 95 LEU B CA 1
ATOM 2883 C C . LEU B 1 95 ? -10.516 17.406 3.34 1 94.44 95 LEU B C 1
ATOM 2885 O O . LEU B 1 95 ? -10.625 18.625 3.484 1 94.44 95 LEU B O 1
ATOM 2889 N N . THR B 1 96 ? -11.031 16.766 2.262 1 93.25 96 THR B N 1
ATOM 2890 C CA . THR B 1 96 ? -11.68 17.547 1.21 1 93.25 96 THR B CA 1
ATOM 2891 C C . THR B 1 96 ? -12.547 16.641 0.329 1 93.25 96 THR B C 1
ATOM 2893 O O . THR B 1 96 ? -12.898 15.531 0.727 1 93.25 96 THR B O 1
ATOM 2896 N N . HIS B 1 97 ? -13.055 17.234 -0.753 1 86.88 97 HIS B N 1
ATOM 2897 C CA . HIS B 1 97 ? -13.633 16.484 -1.86 1 86.88 97 HIS B CA 1
ATOM 2898 C C . HIS B 1 97 ? -12.555 16.094 -2.869 1 86.88 97 HIS B C 1
ATOM 2900 O O . HIS B 1 97 ? -11.469 16.672 -2.885 1 86.88 97 HIS B O 1
ATOM 2906 N N . GLY B 1 98 ? -12.891 15.023 -3.568 1 84.69 98 GLY B N 1
ATOM 2907 C CA . GLY B 1 98 ? -11.977 14.578 -4.609 1 84.69 98 GLY B CA 1
ATOM 2908 C C . GLY B 1 98 ? -12.68 14.164 -5.887 1 84.69 98 GLY B C 1
ATOM 2909 O O . GLY B 1 98 ? -13.898 13.953 -5.887 1 84.69 98 GLY B O 1
ATOM 2910 N N . GLU B 1 99 ? -11.938 14.352 -6.918 1 76.12 99 GLU B N 1
ATOM 2911 C CA . GLU B 1 99 ? -12.383 13.828 -8.203 1 76.12 99 GLU B CA 1
ATOM 2912 C C . GLU B 1 99 ? -11.406 12.773 -8.727 1 76.12 99 GLU B C 1
ATOM 2914 O O . GLU B 1 99 ? -10.219 13.055 -8.898 1 76.12 99 GLU B O 1
ATOM 2919 N N . SER B 1 100 ? -12 11.758 -9 1 68.38 100 SER B N 1
ATOM 2920 C CA . SER B 1 100 ? -11.133 10.648 -9.383 1 68.38 100 SER B CA 1
ATOM 2921 C C . SER B 1 100 ? -10.023 10.43 -8.352 1 68.38 100 SER B C 1
ATOM 2923 O O . SER B 1 100 ? -10.062 11 -7.262 1 68.38 100 SER B O 1
ATOM 2925 N N . SER B 1 101 ? -9.242 9.414 -8.281 1 65.06 101 SER B N 1
ATOM 2926 C CA . SER B 1 101 ? -8.109 9.164 -7.391 1 65.06 101 SER B CA 1
ATOM 2927 C C . SER B 1 101 ? -6.957 10.117 -7.676 1 65.06 101 SER B C 1
ATOM 2929 O O . SER B 1 101 ? -5.945 10.102 -6.973 1 65.06 101 SER B O 1
ATOM 2931 N N . LYS B 1 102 ? -7.195 11.188 -8.477 1 77.19 102 LYS B N 1
ATOM 2932 C CA . LYS B 1 102 ? -6.055 11.977 -8.93 1 77.19 102 LYS B CA 1
ATOM 2933 C C . LYS B 1 102 ? -6.188 13.438 -8.5 1 77.19 102 LYS B C 1
ATOM 2935 O O . LYS B 1 102 ? -5.191 14.156 -8.43 1 77.19 102 LYS B O 1
ATOM 2940 N N . PHE B 1 103 ? -7.441 13.836 -8.25 1 87.69 103 PHE B N 1
ATOM 2941 C CA . PHE B 1 103 ? -7.629 15.266 -8.008 1 87.69 103 PHE B CA 1
ATOM 2942 C C . PHE B 1 103 ? -8.32 15.508 -6.672 1 87.69 103 PHE B C 1
ATOM 2944 O O . PHE B 1 103 ? -9.234 14.766 -6.297 1 87.69 103 PHE B O 1
ATOM 2951 N N . LEU B 1 104 ? -7.875 16.547 -6.035 1 92.69 104 LEU B N 1
ATOM 2952 C CA . LEU B 1 104 ? -8.477 17.031 -4.793 1 92.69 104 LEU B CA 1
ATOM 2953 C C . LEU B 1 104 ? -9.039 18.438 -4.965 1 92.69 104 LEU B C 1
ATOM 2955 O O . LEU B 1 104 ? -8.562 19.203 -5.801 1 92.69 104 LEU B O 1
ATOM 2959 N N . GLN B 1 105 ? -10.031 18.672 -4.215 1 93.44 105 GLN B N 1
ATOM 2960 C CA . GLN B 1 105 ? -10.711 19.953 -4.332 1 93.44 105 GLN B CA 1
ATOM 2961 C C . GLN B 1 105 ? -10.164 20.969 -3.324 1 93.44 105 GLN B C 1
ATOM 2963 O O . GLN B 1 105 ? -10.234 20.734 -2.113 1 93.44 105 GLN B O 1
ATOM 2968 N N . ALA B 1 106 ? -9.586 22.062 -3.814 1 97.06 106 ALA B N 1
ATOM 2969 C CA . ALA B 1 106 ? -9.328 23.234 -2.982 1 97.06 106 ALA B CA 1
ATOM 2970 C C . ALA B 1 106 ? -10.562 24.125 -2.891 1 97.06 106 ALA B C 1
ATOM 2972 O O . ALA B 1 106 ? -11.641 23.766 -3.365 1 97.06 106 ALA B O 1
ATOM 2973 N N . TYR B 1 107 ? -10.414 25.234 -2.178 1 96.81 107 TYR B N 1
ATOM 2974 C CA . TYR B 1 107 ? -11.547 26.141 -2.064 1 96.81 107 TYR B CA 1
ATOM 2975 C C . TYR B 1 107 ? -12.078 26.531 -3.439 1 96.81 107 TYR B C 1
ATOM 2977 O O . TYR B 1 107 ? -13.289 26.578 -3.654 1 96.81 107 TYR B O 1
ATOM 2985 N N . ASP B 1 108 ? -11.156 26.766 -4.383 1 96.94 108 ASP B N 1
ATOM 2986 C CA . ASP B 1 108 ? -11.523 27.406 -5.637 1 96.94 108 ASP B CA 1
ATOM 2987 C C . ASP B 1 108 ? -11.477 26.422 -6.801 1 96.94 108 ASP B C 1
ATOM 2989 O O . ASP B 1 108 ? -12.156 26.594 -7.809 1 96.94 108 ASP B O 1
ATOM 2993 N N . ALA B 1 109 ? -10.586 25.422 -6.746 1 96.31 109 ALA B N 1
ATOM 2994 C CA . ALA B 1 109 ? -10.391 24.578 -7.926 1 96.31 109 ALA B CA 1
ATOM 2995 C C . ALA B 1 109 ? -9.812 23.219 -7.551 1 96.31 109 ALA B C 1
ATOM 2997 O O . ALA B 1 109 ? -9.477 22.984 -6.387 1 96.31 109 ALA B O 1
ATOM 2998 N N . LEU B 1 110 ? -9.789 22.359 -8.586 1 94.44 110 LEU B N 1
ATOM 2999 C CA . LEU B 1 110 ? -9.148 21.062 -8.438 1 94.44 110 LEU B CA 1
ATOM 3000 C C . LEU B 1 110 ? -7.633 21.172 -8.609 1 94.44 110 LEU B C 1
ATOM 3002 O O . LEU B 1 110 ? -7.152 22.047 -9.336 1 94.44 110 LEU B O 1
ATOM 3006 N N . TYR B 1 111 ? -6.879 20.375 -7.891 1 94.44 111 TYR B N 1
ATOM 3007 C CA . TYR B 1 111 ? -5.441 20.25 -8.078 1 94.44 111 TYR B CA 1
ATOM 3008 C C . TYR B 1 111 ? -5.012 18.781 -8.016 1 94.44 111 TYR B C 1
ATOM 3010 O O . TYR B 1 111 ? -5.734 17.938 -7.488 1 94.44 111 TYR B O 1
ATOM 3018 N N . ASN B 1 112 ? -3.879 18.531 -8.617 1 92.19 112 ASN B N 1
ATOM 3019 C CA . ASN B 1 112 ? -3.355 17.172 -8.648 1 92.19 112 ASN B CA 1
ATOM 3020 C C . ASN B 1 112 ? -2.85 16.734 -7.277 1 92.19 112 ASN B C 1
ATOM 3022 O O . ASN B 1 112 ? -2.09 17.453 -6.633 1 92.19 112 ASN B O 1
ATOM 3026 N N . VAL B 1 113 ? -3.252 15.523 -6.875 1 91.25 113 VAL B N 1
ATOM 3027 C CA . VAL B 1 113 ? -2.895 15.016 -5.555 1 91.25 113 VAL B CA 1
ATOM 3028 C C . VAL B 1 113 ? -1.378 14.875 -5.449 1 91.25 113 VAL B C 1
ATOM 3030 O O . VAL B 1 113 ? -0.802 15.086 -4.379 1 91.25 113 VAL B O 1
ATOM 3033 N N . GLU B 1 114 ? -0.672 14.656 -6.488 1 89.62 114 GLU B N 1
ATOM 3034 C CA . GLU B 1 114 ? 0.771 14.438 -6.492 1 89.62 114 GLU B CA 1
ATOM 3035 C C . GLU B 1 114 ? 1.525 15.703 -6.102 1 89.62 114 GLU B C 1
ATOM 3037 O O . GLU B 1 114 ? 2.674 15.641 -5.66 1 89.62 114 GLU B O 1
ATOM 3042 N N . ASP B 1 115 ? 0.859 16.812 -6.273 1 93.19 115 ASP B N 1
ATOM 3043 C CA . ASP B 1 115 ? 1.478 18.094 -5.906 1 93.19 115 ASP B CA 1
ATOM 3044 C C . ASP B 1 115 ? 1.751 18.156 -4.406 1 93.19 115 ASP B C 1
ATOM 3046 O O . ASP B 1 115 ? 2.537 18.984 -3.949 1 93.19 115 ASP B O 1
ATOM 3050 N N . LEU B 1 116 ? 1.122 17.25 -3.717 1 95.56 116 LEU B N 1
ATOM 3051 C CA . LEU B 1 116 ? 1.271 17.266 -2.266 1 95.56 116 LEU B CA 1
ATOM 3052 C C . LEU B 1 116 ? 2.607 16.656 -1.854 1 95.56 116 LEU B C 1
ATOM 3054 O O . LEU B 1 116 ? 3.176 17.031 -0.826 1 95.56 116 LEU B O 1
ATOM 3058 N N . TRP B 1 117 ? 3.123 15.68 -2.648 1 94.12 117 TRP B N 1
ATOM 3059 C CA . TRP B 1 117 ? 4.281 14.977 -2.104 1 94.12 117 TRP B CA 1
ATOM 3060 C C . TRP B 1 117 ? 5.484 15.109 -3.033 1 94.12 117 TRP B C 1
ATOM 3062 O O . TRP B 1 117 ? 6.617 14.844 -2.629 1 94.12 117 TRP B O 1
ATOM 3072 N N . LEU B 1 118 ? 5.34 15.641 -4.246 1 90.94 118 LEU B N 1
ATOM 3073 C CA . LEU B 1 118 ? 6.438 15.742 -5.203 1 90.94 118 LEU B CA 1
ATOM 3074 C C . LEU B 1 118 ? 7.539 16.656 -4.668 1 90.94 118 LEU B C 1
ATOM 3076 O O . LEU B 1 118 ? 8.727 16.375 -4.836 1 90.94 118 LEU B O 1
ATOM 3080 N N . PRO B 1 119 ? 7.23 17.703 -3.965 1 95.25 119 PRO B N 1
ATOM 3081 C CA . PRO B 1 119 ? 8.273 18.594 -3.461 1 95.25 119 PRO B CA 1
ATOM 3082 C C . PRO B 1 119 ? 9.125 17.953 -2.367 1 95.25 119 PRO B C 1
ATOM 3084 O O . PRO B 1 119 ? 10.156 18.516 -1.979 1 95.25 119 PRO B O 1
ATOM 3087 N N . PHE B 1 120 ? 8.781 16.766 -1.881 1 95.31 120 PHE B N 1
ATOM 3088 C CA . PHE B 1 120 ? 9.469 16.188 -0.731 1 95.31 120 PHE B CA 1
ATOM 3089 C C . PHE B 1 120 ? 10.336 15.008 -1.154 1 95.31 120 PHE B C 1
ATOM 3091 O O . PHE B 1 120 ? 10.836 14.266 -0.31 1 95.31 120 PHE B O 1
ATOM 3098 N N . THR B 1 121 ? 10.438 14.836 -2.441 1 87.5 121 THR B N 1
ATOM 3099 C CA . THR B 1 121 ? 11.375 13.82 -2.896 1 87.5 121 THR B CA 1
ATOM 3100 C C . THR B 1 121 ? 12.797 14.156 -2.457 1 87.5 121 THR B C 1
ATOM 3102 O O . THR B 1 121 ? 13.102 15.32 -2.172 1 87.5 121 THR B O 1
ATOM 3105 N N . ALA B 1 122 ? 13.625 13.148 -2.4 1 81.12 122 ALA B N 1
ATOM 3106 C CA . ALA B 1 122 ? 14.953 13.289 -1.812 1 81.12 122 ALA B CA 1
ATOM 3107 C C . ALA B 1 122 ? 15.773 14.344 -2.555 1 81.12 122 ALA B C 1
ATOM 3109 O O . ALA B 1 122 ? 16.609 15.023 -1.957 1 81.12 122 ALA B O 1
ATOM 3110 N N . ASP B 1 123 ? 15.523 14.523 -3.795 1 80.44 123 ASP B N 1
ATOM 3111 C CA . ASP B 1 123 ? 16.281 15.477 -4.594 1 80.44 123 ASP B CA 1
ATOM 3112 C C . ASP B 1 123 ? 15.805 16.906 -4.344 1 80.44 123 ASP B C 1
ATOM 3114 O O . ASP B 1 123 ? 16.531 17.859 -4.582 1 80.44 123 ASP B O 1
ATOM 3118 N N . LYS B 1 124 ? 14.648 17.062 -3.885 1 89.44 124 LYS B N 1
ATOM 3119 C CA . LYS B 1 124 ? 14.07 18.391 -3.709 1 89.44 124 LYS B CA 1
ATOM 3120 C C . LYS B 1 124 ? 14.062 18.797 -2.238 1 89.44 124 LYS B C 1
ATOM 3122 O O . LYS B 1 124 ? 14.102 19.984 -1.917 1 89.44 124 LYS B O 1
ATOM 3127 N N . CYS B 1 125 ? 13.945 17.812 -1.366 1 93.62 125 CYS B N 1
ATOM 3128 C CA . CYS B 1 125 ? 13.945 18.047 0.073 1 93.62 125 CYS B CA 1
ATOM 3129 C C . CYS B 1 125 ? 14.969 17.156 0.774 1 93.62 125 CYS B C 1
ATOM 3131 O O . CYS B 1 125 ? 14.609 16.141 1.361 1 93.62 125 CYS B O 1
ATOM 3133 N N . LEU B 1 126 ? 16.141 17.609 0.877 1 90.69 126 LEU B N 1
ATOM 3134 C CA . LEU B 1 126 ? 17.281 16.812 1.333 1 90.69 126 LEU B CA 1
ATOM 3135 C C . LEU B 1 126 ? 17.172 16.516 2.828 1 90.69 126 LEU B C 1
ATOM 3137 O O . LEU B 1 126 ? 17.578 15.445 3.285 1 90.69 126 LEU B O 1
ATOM 3141 N N . SER B 1 127 ? 16.688 17.469 3.521 1 95.5 127 SER B N 1
ATOM 3142 C CA . SER B 1 127 ? 16.656 17.328 4.973 1 95.5 127 SER B CA 1
ATOM 3143 C C . SER B 1 127 ? 15.672 16.25 5.41 1 95.5 127 SER B C 1
ATOM 3145 O O . SER B 1 127 ? 15.695 15.805 6.559 1 95.5 127 SER B O 1
ATOM 3147 N N . LEU B 1 128 ? 14.82 15.734 4.48 1 95.19 128 LEU B N 1
ATOM 3148 C CA . LEU B 1 128 ? 13.891 14.648 4.785 1 95.19 128 LEU B CA 1
ATOM 3149 C C . LEU B 1 128 ? 14.32 13.352 4.105 1 95.19 128 LEU B C 1
ATOM 3151 O O . LEU B 1 128 ? 13.617 12.344 4.176 1 95.19 128 LEU B O 1
ATOM 3155 N N . ALA B 1 129 ? 15.477 13.422 3.486 1 88.81 129 ALA B N 1
ATOM 3156 C CA . ALA B 1 129 ? 15.992 12.195 2.869 1 88.81 129 ALA B CA 1
ATOM 3157 C C . ALA B 1 129 ? 16.172 11.094 3.906 1 88.81 129 ALA B C 1
ATOM 3159 O O . ALA B 1 129 ? 16.734 11.32 4.977 1 88.81 129 ALA B O 1
ATOM 3160 N N . GLY B 1 130 ? 15.633 9.922 3.555 1 90 130 GLY B N 1
ATOM 3161 C CA . GLY B 1 130 ? 15.758 8.773 4.441 1 90 130 GLY B CA 1
ATOM 3162 C C . GLY B 1 130 ? 14.773 8.805 5.594 1 90 130 GLY B C 1
ATOM 3163 O O . GLY B 1 130 ? 14.805 7.93 6.469 1 90 130 GLY B O 1
ATOM 3164 N N . LYS B 1 131 ? 13.93 9.789 5.566 1 95.19 131 LYS B N 1
ATOM 3165 C CA . LYS B 1 131 ? 12.938 9.945 6.629 1 95.19 131 LYS B CA 1
ATOM 3166 C C . LYS B 1 131 ? 11.523 9.695 6.105 1 95.19 131 LYS B C 1
ATOM 3168 O O . LYS B 1 131 ? 11.219 10.008 4.953 1 95.19 131 LYS B O 1
ATOM 3173 N N . PRO B 1 132 ? 10.656 9.109 6.961 1 97.44 132 PRO B N 1
ATOM 3174 C CA . PRO B 1 132 ? 9.312 8.789 6.477 1 97.44 132 PRO B CA 1
ATOM 3175 C C . PRO B 1 132 ? 8.453 10.023 6.238 1 97.44 132 PRO B C 1
ATOM 3177 O O . PRO B 1 132 ? 8.492 10.969 7.035 1 97.44 132 PRO B O 1
ATOM 3180 N N . LYS B 1 133 ? 7.816 10.062 5.117 1 97.88 133 LYS B N 1
ATOM 3181 C CA . LYS B 1 133 ? 6.809 11.055 4.754 1 97.88 133 LYS B CA 1
ATOM 3182 C C . LYS B 1 133 ? 5.438 10.406 4.582 1 97.88 133 LYS B C 1
ATOM 3184 O O . LYS B 1 133 ? 5.238 9.594 3.68 1 97.88 133 LYS B O 1
ATOM 3189 N N . VAL B 1 134 ? 4.492 10.805 5.43 1 98.25 134 VAL B N 1
ATOM 3190 C CA . VAL B 1 134 ? 3.176 10.18 5.461 1 98.25 134 VAL B CA 1
ATOM 3191 C C . VAL B 1 134 ? 2.121 11.172 4.969 1 98.25 134 VAL B C 1
ATOM 3193 O O . VAL B 1 134 ? 2.047 12.297 5.453 1 98.25 134 VAL B O 1
ATOM 3196 N N . PHE B 1 135 ? 1.368 10.711 3.98 1 96.75 135 PHE B N 1
ATOM 3197 C CA . PHE B 1 135 ? 0.252 11.492 3.463 1 96.75 135 PHE B CA 1
ATOM 3198 C C . PHE B 1 135 ? -1.063 10.742 3.645 1 96.75 135 PHE B C 1
ATOM 3200 O O . PHE B 1 135 ? -1.197 9.594 3.211 1 96.75 135 PHE B O 1
ATOM 3207 N N . ILE B 1 136 ? -2.014 11.383 4.32 1 96.44 136 ILE B N 1
ATOM 3208 C CA . ILE B 1 136 ? -3.338 10.812 4.535 1 96.44 136 ILE B CA 1
ATOM 3209 C C . ILE B 1 136 ? -4.387 11.641 3.797 1 96.44 136 ILE B C 1
ATOM 3211 O O . ILE B 1 136 ? -4.566 12.828 4.082 1 96.44 136 ILE B O 1
ATOM 3215 N N . ILE B 1 137 ? -5.035 10.969 2.883 1 92.5 137 ILE B N 1
ATOM 3216 C CA . ILE B 1 137 ? -5.996 11.664 2.031 1 92.5 137 ILE B CA 1
ATOM 3217 C C . ILE B 1 137 ? -7.41 11.18 2.355 1 92.5 137 ILE B C 1
ATOM 3219 O O . ILE B 1 137 ? -7.758 10.023 2.088 1 92.5 137 ILE B O 1
ATOM 3223 N N . GLN B 1 138 ? -8.164 12.008 2.92 1 89.38 138 GLN B N 1
ATOM 3224 C CA . GLN B 1 138 ? -9.594 11.781 3.105 1 89.38 138 GLN B CA 1
ATOM 3225 C C . GLN B 1 138 ? -10.414 12.664 2.162 1 89.38 138 GLN B C 1
ATOM 3227 O O . GLN B 1 138 ? -10.711 13.812 2.479 1 89.38 138 GLN B O 1
ATOM 3232 N N . ALA B 1 139 ? -10.664 12.078 0.983 1 83 139 ALA B N 1
ATOM 3233 C CA . ALA B 1 139 ? -11.406 12.828 -0.022 1 83 139 ALA B CA 1
ATOM 3234 C C . ALA B 1 139 ? -12.664 12.078 -0.453 1 83 139 ALA B C 1
ATOM 3236 O O . ALA B 1 139 ? -12.602 10.898 -0.793 1 83 139 ALA B O 1
ATOM 3237 N N . CYS B 1 140 ? -13.805 12.664 -0.199 1 63.53 140 CYS B N 1
ATOM 3238 C CA . CYS B 1 140 ? -15.086 12.086 -0.592 1 63.53 140 CYS B CA 1
ATOM 3239 C C . CYS B 1 140 ? -15.367 12.328 -2.072 1 63.53 140 CYS B C 1
ATOM 3241 O O . CYS B 1 140 ? -15.062 13.398 -2.598 1 63.53 140 CYS B O 1
ATOM 3243 N N . ARG B 1 141 ? -15.57 11.258 -2.963 1 55.28 141 ARG B N 1
ATOM 3244 C CA . ARG B 1 141 ? -15.914 11.445 -4.367 1 55.28 141 ARG B CA 1
ATOM 3245 C C . ARG B 1 141 ? -17.312 12.016 -4.516 1 55.28 141 ARG B C 1
ATOM 3247 O O . ARG B 1 141 ? -18.219 11.648 -3.764 1 55.28 141 ARG B O 1
ATOM 3254 N N . GLY B 1 142 ? -17.453 13.211 -4.836 1 46.56 142 GLY B N 1
ATOM 3255 C CA . GLY B 1 142 ? -18.766 13.805 -5.016 1 46.56 142 GLY B CA 1
ATOM 3256 C C . GLY B 1 142 ? -19.797 12.828 -5.539 1 46.56 142 GLY B C 1
ATOM 3257 O O . GLY B 1 142 ? -19.453 11.82 -6.16 1 46.56 142 GLY B O 1
ATOM 3258 N N . LYS B 1 143 ? -21 12.875 -5.02 1 40.12 143 LYS B N 1
ATOM 3259 C CA . LYS B 1 143 ? -22.156 12.227 -5.621 1 40.12 143 LYS B CA 1
ATOM 3260 C C . LYS B 1 143 ? -22.188 12.43 -7.133 1 40.12 143 LYS B C 1
ATOM 3262 O O . LYS B 1 143 ? -22.078 13.555 -7.617 1 40.12 143 LYS B O 1
ATOM 3267 N N . ASN B 1 144 ? -21.656 11.734 -8.039 1 34.19 144 ASN B N 1
ATOM 3268 C CA . ASN B 1 144 ? -22.5 11.812 -9.234 1 34.19 144 ASN B CA 1
ATOM 3269 C C . ASN B 1 144 ? -23.984 11.766 -8.883 1 34.19 144 ASN B C 1
ATOM 3271 O O . ASN B 1 144 ? -24.5 10.719 -8.508 1 34.19 144 ASN B O 1
ATOM 3275 N N . LEU B 1 145 ? -24.609 12.727 -8.414 1 30.14 145 LEU B N 1
ATOM 3276 C CA . LEU B 1 145 ? -26.016 12.883 -8.727 1 30.14 145 LEU B CA 1
ATOM 3277 C C . LEU B 1 145 ? -26.297 12.602 -10.195 1 30.14 145 LEU B C 1
ATOM 3279 O O . LEU B 1 145 ? -25.922 13.398 -11.062 1 30.14 145 LEU B O 1
ATOM 3283 N N . ASP B 1 146 ? -26.141 11.484 -10.797 1 28.16 146 ASP B N 1
ATOM 3284 C CA . ASP B 1 146 ? -27.078 11.219 -11.883 1 28.16 146 ASP B CA 1
ATOM 3285 C C . ASP B 1 146 ? -28.438 11.859 -11.602 1 28.16 146 ASP B C 1
ATOM 3287 O O . ASP B 1 146 ? -28.969 11.75 -10.5 1 28.16 146 ASP B O 1
ATOM 3291 N N . ARG B 1 147 ? -29.047 12.859 -12.289 1 27.44 147 ARG B N 1
ATOM 3292 C CA . ARG B 1 147 ? -30.469 13.016 -12.57 1 27.44 147 ARG B CA 1
ATOM 3293 C C . ARG B 1 147 ? -31.203 11.68 -12.438 1 27.44 147 ARG B C 1
ATOM 3295 O O . ARG B 1 147 ? -30.594 10.617 -12.602 1 27.44 147 ARG B O 1
ATOM 3302 N N . GLY B 1 148 ? -32.594 11.703 -12.219 1 26.3 148 GLY B N 1
ATOM 3303 C CA . GLY B 1 148 ? -33.688 10.773 -12.102 1 26.3 148 GLY B CA 1
ATOM 3304 C C . GLY B 1 148 ? -33.625 9.648 -13.117 1 26.3 148 GLY B C 1
ATOM 3305 O O . GLY B 1 148 ? -34.062 9.812 -14.258 1 26.3 148 GLY B O 1
ATOM 3306 N N . VAL B 1 149 ? -32.75 8.984 -13.562 1 26.23 149 VAL B N 1
ATOM 3307 C CA . VAL B 1 149 ? -33.375 7.828 -14.195 1 26.23 149 VAL B CA 1
ATOM 3308 C C . VAL B 1 149 ? -34.406 7.223 -13.25 1 26.23 149 VAL B C 1
ATOM 3310 O O . VAL B 1 149 ? -34.094 6.828 -12.133 1 26.23 149 VAL B O 1
ATOM 3313 N N . THR B 1 150 ? -35.562 7.844 -13.289 1 25.05 150 THR B N 1
ATOM 3314 C CA . THR B 1 150 ? -36.75 7.086 -12.891 1 25.05 150 THR B CA 1
ATOM 3315 C C . THR B 1 150 ? -36.594 5.609 -13.242 1 25.05 150 THR B C 1
ATOM 3317 O O . THR B 1 150 ? -36.406 5.258 -14.406 1 25.05 150 THR B O 1
ATOM 3320 N N . LEU B 1 151 ? -36.031 4.867 -12.375 1 25.42 151 LEU B N 1
ATOM 3321 C CA . LEU B 1 151 ? -36.375 3.463 -12.516 1 25.42 151 LEU B CA 1
ATOM 3322 C C . LEU B 1 151 ? -37.875 3.316 -12.891 1 25.42 151 LEU B C 1
ATOM 3324 O O . LEU B 1 151 ? -38.75 3.75 -12.141 1 25.42 151 LEU B O 1
ATOM 3328 N N . ARG B 1 152 ? -38.281 3.641 -14.109 1 25.92 152 ARG B N 1
ATOM 3329 C CA . ARG B 1 152 ? -39.5 2.939 -14.445 1 25.92 152 ARG B CA 1
ATOM 3330 C C . ARG B 1 152 ? -39.438 1.483 -14 1 25.92 152 ARG B C 1
ATOM 3332 O O . ARG B 1 152 ? -38.375 0.896 -13.914 1 25.92 152 ARG B O 1
ATOM 3339 N N . ALA B 1 153 ? -40.469 0.857 -13.352 1 26.03 153 ALA B N 1
ATOM 3340 C CA . ALA B 1 153 ? -40.781 -0.495 -12.883 1 26.03 153 ALA B CA 1
ATOM 3341 C C . ALA B 1 153 ? -40.031 -1.537 -13.711 1 26.03 153 ALA B C 1
ATOM 3343 O O . ALA B 1 153 ? -39.719 -2.623 -13.219 1 26.03 153 ALA B O 1
ATOM 3344 N N . GLY B 1 154 ? -40 -1.447 -15.062 1 24.78 154 GLY B N 1
ATOM 3345 C CA . GLY B 1 154 ? -39.781 -2.67 -15.82 1 24.78 154 GLY B CA 1
ATOM 3346 C C . GLY B 1 154 ? -38.344 -3.15 -15.805 1 24.78 154 GLY B C 1
ATOM 3347 O O . GLY B 1 154 ? -38.062 -4.234 -15.289 1 24.78 154 GLY B O 1
ATOM 3348 N N . GLN B 1 155 ? -37.5 -2.695 -16.859 1 23.92 155 GLN B N 1
ATOM 3349 C CA . GLN B 1 155 ? -36.344 -3.457 -17.297 1 23.92 155 GLN B CA 1
ATOM 3350 C C . GLN B 1 155 ? -35.125 -3.16 -16.406 1 23.92 155 GLN B C 1
ATOM 3352 O O . GLN B 1 155 ? -34.781 -1.996 -16.172 1 23.92 155 GLN B O 1
ATOM 3357 N N . ARG B 1 156 ? -34.5 -3.965 -15.445 1 25.5 156 ARG B N 1
ATOM 3358 C CA . ARG B 1 156 ? -33.406 -4.238 -14.516 1 25.5 156 ARG B CA 1
ATOM 3359 C C . ARG B 1 156 ? -32.094 -3.688 -15.055 1 25.5 156 ARG B C 1
ATOM 3361 O O . ARG B 1 156 ? -31.297 -4.422 -15.656 1 25.5 156 ARG B O 1
ATOM 3368 N N . ARG B 1 157 ? -32.031 -2.559 -15.773 1 25.34 157 ARG B N 1
ATOM 3369 C CA . ARG B 1 157 ? -30.672 -2.328 -16.219 1 25.34 157 ARG B CA 1
ATOM 3370 C C . ARG B 1 157 ? -29.781 -1.917 -15.039 1 25.34 157 ARG B C 1
ATOM 3372 O O . ARG B 1 157 ? -30.031 -0.907 -14.383 1 25.34 157 ARG B O 1
ATOM 3379 N N . CYS B 1 158 ? -29.203 -2.699 -14.219 1 25.8 158 CYS B N 1
ATOM 3380 C CA . CYS B 1 158 ? -28.141 -2.67 -13.219 1 25.8 158 CYS B CA 1
ATOM 3381 C C . CYS B 1 158 ? -27.031 -1.691 -13.625 1 25.8 158 CYS B C 1
ATOM 3383 O O . CYS B 1 158 ? -26.375 -1.883 -14.648 1 25.8 158 CYS B O 1
ATOM 3385 N N . THR B 1 159 ? -27.219 -0.382 -13.555 1 28.75 159 THR B N 1
ATOM 3386 C CA . THR B 1 159 ? -26.172 0.606 -13.727 1 28.75 159 THR B CA 1
ATOM 3387 C C . THR B 1 159 ? -24.875 0.135 -13.078 1 28.75 159 THR B C 1
ATOM 3389 O O . THR B 1 159 ? -24.859 -0.246 -11.898 1 28.75 159 THR B O 1
ATOM 3392 N N . GLU B 1 160 ? -23.984 -0.418 -13.664 1 28.89 160 GLU B N 1
ATOM 3393 C CA . GLU B 1 160 ? -22.609 -0.808 -13.414 1 28.89 160 GLU B CA 1
ATOM 3394 C C . GLU B 1 160 ? -21.844 0.293 -12.68 1 28.89 160 GLU B C 1
ATOM 3396 O O . GLU B 1 160 ? -21.719 1.41 -13.18 1 28.89 160 GLU B O 1
ATOM 3401 N N . ILE B 1 161 ? -22.172 0.633 -11.422 1 31.08 161 ILE B N 1
ATOM 3402 C CA . ILE B 1 161 ? -21.219 1.399 -10.633 1 31.08 161 ILE B CA 1
ATOM 3403 C C . ILE B 1 161 ? -19.797 1.15 -11.156 1 31.08 161 ILE B C 1
ATOM 3405 O O . ILE B 1 161 ? -19.312 0.018 -11.133 1 31.08 161 ILE B O 1
ATOM 3409 N N . ASP B 1 162 ? -19.406 1.844 -12.102 1 32.19 162 ASP B N 1
ATOM 3410 C CA . ASP B 1 162 ? -18 1.876 -12.508 1 32.19 162 ASP B CA 1
ATOM 3411 C C . ASP B 1 162 ? -17.078 1.76 -11.289 1 32.19 162 ASP B C 1
ATOM 3413 O O . ASP B 1 162 ? -17.078 2.625 -10.414 1 32.19 162 ASP B O 1
ATOM 3417 N N . ALA B 1 163 ? -17.047 0.734 -10.648 1 36.84 163 ALA B N 1
ATOM 3418 C CA . ALA B 1 163 ? -15.961 0.511 -9.695 1 36.84 163 ALA B CA 1
ATOM 3419 C C . ALA B 1 163 ? -14.734 1.355 -10.047 1 36.84 163 ALA B C 1
ATOM 3421 O O . ALA B 1 163 ? -14.141 1.183 -11.117 1 36.84 163 ALA B O 1
ATOM 3422 N N . ILE B 1 164 ? -14.742 2.697 -9.688 1 35.31 164 ILE B N 1
ATOM 3423 C CA . ILE B 1 164 ? -13.664 3.676 -9.812 1 35.31 164 ILE B CA 1
ATOM 3424 C C . ILE B 1 164 ? -12.328 3.014 -9.492 1 35.31 164 ILE B C 1
ATOM 3426 O O . ILE B 1 164 ? -12.109 2.557 -8.367 1 35.31 164 ILE B O 1
ATOM 3430 N N . ASN B 1 165 ? -11.875 2.367 -10.383 1 39.28 165 ASN B N 1
ATOM 3431 C CA . ASN B 1 165 ? -10.469 1.973 -10.352 1 39.28 165 ASN B CA 1
ATOM 3432 C C . ASN B 1 165 ? -9.562 3.15 -10.008 1 39.28 165 ASN B C 1
ATOM 3434 O O . ASN B 1 165 ? -9.484 4.121 -10.766 1 39.28 165 ASN B O 1
ATOM 3438 N N . ALA B 1 166 ? -9.461 3.469 -8.727 1 41.5 166 ALA B N 1
ATOM 3439 C CA . ALA B 1 166 ? -8.555 4.512 -8.258 1 41.5 166 ALA B CA 1
ATOM 3440 C C . ALA B 1 166 ? -7.133 4.266 -8.75 1 41.5 166 ALA B C 1
ATOM 3442 O O . ALA B 1 166 ? -6.535 3.227 -8.453 1 41.5 166 ALA B O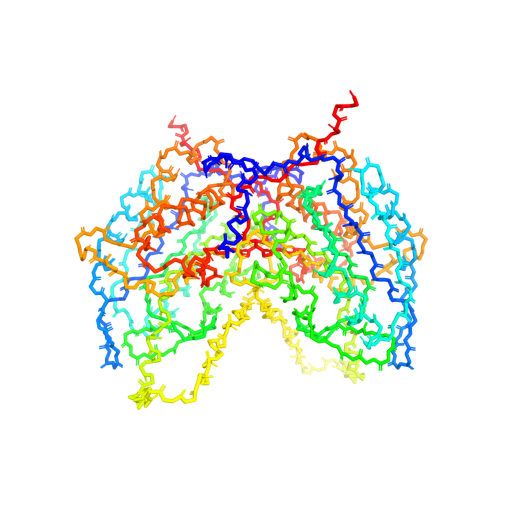 1
ATOM 3443 N N . ALA B 1 167 ? -6.887 4.793 -10.016 1 41.97 167 ALA B N 1
ATOM 3444 C CA . ALA B 1 167 ? -5.488 4.836 -10.43 1 41.97 167 ALA B CA 1
ATOM 3445 C C . ALA B 1 167 ? -4.707 5.867 -9.617 1 41.97 167 ALA B C 1
ATOM 3447 O O . ALA B 1 167 ? -5.047 7.051 -9.625 1 41.97 167 ALA B O 1
ATOM 3448 N N . TYR B 1 168 ? -4.156 5.41 -8.484 1 41.53 168 TYR B N 1
ATOM 3449 C CA . TYR B 1 168 ? -3.352 6.371 -7.742 1 41.53 168 TYR B CA 1
ATOM 3450 C C . TYR B 1 168 ? -1.915 6.391 -8.25 1 41.53 168 TYR B C 1
ATOM 3452 O O . TYR B 1 168 ? -1.368 5.352 -8.625 1 41.53 168 TYR B O 1
ATOM 3460 N N . LYS B 1 169 ? -1.439 7.629 -8.75 1 44.44 169 LYS B N 1
ATOM 3461 C CA . LYS B 1 169 ? -0.022 7.82 -9.039 1 44.44 169 LYS B CA 1
ATOM 3462 C C . LYS B 1 169 ? 0.81 7.797 -7.758 1 44.44 169 LYS B C 1
ATOM 3464 O O . LYS B 1 169 ? 0.472 8.469 -6.781 1 44.44 169 LYS B O 1
ATOM 3469 N N . ILE B 1 170 ? 1.621 6.781 -7.586 1 47.69 170 ILE B N 1
ATOM 3470 C CA . ILE B 1 170 ? 2.41 6.617 -6.367 1 47.69 170 ILE B CA 1
ATOM 3471 C C . ILE B 1 170 ? 3.836 7.102 -6.609 1 47.69 170 ILE B C 1
ATOM 3473 O O . ILE B 1 170 ? 4.379 6.938 -7.703 1 47.69 170 ILE B O 1
ATOM 3477 N N . PRO B 1 171 ? 4.273 7.934 -5.691 1 48.19 171 PRO B N 1
ATOM 3478 C CA . PRO B 1 171 ? 5.707 8.227 -5.742 1 48.19 171 PRO B CA 1
ATOM 3479 C C . PRO B 1 171 ? 6.559 6.965 -5.883 1 48.19 171 PRO B C 1
ATOM 3481 O O . PRO B 1 171 ? 6.168 5.895 -5.414 1 48.19 171 PRO B O 1
ATOM 3484 N N . THR B 1 172 ? 7.508 6.957 -6.734 1 60.91 172 THR B N 1
ATOM 3485 C CA . THR B 1 172 ? 8.445 5.848 -6.891 1 60.91 172 THR B CA 1
ATOM 3486 C C . THR B 1 172 ? 9.672 6.051 -6.012 1 60.91 172 THR B C 1
ATOM 3488 O O . THR B 1 172 ? 10.664 5.324 -6.141 1 60.91 172 THR B O 1
ATOM 3491 N N . HIS B 1 173 ? 9.422 6.965 -4.961 1 75.06 173 HIS B N 1
ATOM 3492 C CA . HIS B 1 173 ? 10.555 7.301 -4.102 1 75.06 173 HIS B CA 1
ATOM 3493 C C . HIS B 1 173 ? 10.422 6.633 -2.736 1 75.06 173 HIS B C 1
ATOM 3495 O O . HIS B 1 173 ? 9.32 6.5 -2.211 1 75.06 173 HIS B O 1
ATOM 3501 N N . ALA B 1 174 ? 11.5 6.305 -2.258 1 84.81 174 ALA B N 1
ATOM 3502 C CA . ALA B 1 174 ? 11.539 5.641 -0.959 1 84.81 174 ALA B CA 1
ATOM 3503 C C . ALA B 1 174 ? 10.953 6.527 0.133 1 84.81 174 ALA B C 1
ATOM 3505 O O . ALA B 1 174 ? 10.938 7.754 0.004 1 84.81 174 ALA B O 1
ATOM 3506 N N . ASP B 1 175 ? 10.438 5.922 1.237 1 93.25 175 ASP B N 1
ATOM 3507 C CA . ASP B 1 175 ? 10.094 6.512 2.527 1 93.25 175 ASP B CA 1
ATOM 3508 C C . ASP B 1 175 ? 8.766 7.266 2.451 1 93.25 175 ASP B C 1
ATOM 3510 O O . ASP B 1 175 ? 8.477 8.117 3.293 1 93.25 175 ASP B O 1
ATOM 3514 N N . PHE B 1 176 ? 7.992 6.996 1.354 1 93.81 176 PHE B N 1
ATOM 3515 C CA . PHE B 1 176 ? 6.664 7.59 1.249 1 93.81 176 PHE B CA 1
ATOM 3516 C C . PHE B 1 176 ? 5.586 6.582 1.633 1 93.81 176 PHE B C 1
ATOM 3518 O O . PHE B 1 176 ? 5.676 5.406 1.273 1 93.81 176 PHE B O 1
ATOM 3525 N N . LEU B 1 177 ? 4.617 7.059 2.348 1 96.5 177 LEU B N 1
ATOM 3526 C CA . LEU B 1 177 ? 3.381 6.336 2.609 1 96.5 177 LEU B CA 1
ATOM 3527 C C . LEU B 1 177 ? 2.166 7.207 2.311 1 96.5 177 LEU B C 1
ATOM 3529 O O . LEU B 1 177 ? 2.02 8.289 2.881 1 96.5 177 LEU B O 1
ATOM 3533 N N . ILE B 1 178 ? 1.346 6.711 1.408 1 93.31 178 ILE B N 1
ATOM 3534 C CA . ILE B 1 178 ? 0.125 7.426 1.06 1 93.31 178 ILE B CA 1
ATOM 3535 C C . ILE B 1 178 ? -1.094 6.59 1.444 1 93.31 178 ILE B C 1
ATOM 3537 O O . ILE B 1 178 ? -1.275 5.48 0.94 1 93.31 178 ILE B O 1
ATOM 3541 N N . VAL B 1 179 ? -1.89 7.152 2.299 1 93.94 179 VAL B N 1
ATOM 3542 C CA . VAL B 1 179 ? -3.084 6.461 2.777 1 93.94 179 VAL B CA 1
ATOM 3543 C C . VAL B 1 179 ? -4.332 7.141 2.215 1 93.94 179 VAL B C 1
ATOM 3545 O O . VAL B 1 179 ? -4.469 8.367 2.287 1 93.94 179 VAL B O 1
ATOM 3548 N N . TYR B 1 180 ? -5.164 6.34 1.644 1 88.25 180 TYR B N 1
ATOM 3549 C CA . TYR B 1 180 ? -6.438 6.828 1.117 1 88.25 180 TYR B CA 1
ATOM 3550 C C . TYR B 1 180 ? -7.605 6.289 1.931 1 88.25 180 TYR B C 1
ATOM 3552 O O . TYR B 1 180 ? -7.695 5.082 2.178 1 88.25 180 TYR B O 1
ATOM 3560 N N . SER B 1 181 ? -8.562 7.137 2.232 1 80.19 181 SER B N 1
ATOM 3561 C CA . SER B 1 181 ? -9.711 6.75 3.039 1 80.19 181 SER B CA 1
ATOM 3562 C C . SER B 1 181 ? -10.734 5.98 2.207 1 80.19 181 SER B C 1
ATOM 3564 O O . SER B 1 181 ? -11.633 5.336 2.756 1 80.19 181 SER B O 1
ATOM 3566 N N . SER B 1 182 ? -10.953 5.562 0.86 1 57.62 182 SER B N 1
ATOM 3567 C CA . SER B 1 182 ? -11.961 5.168 -0.123 1 57.62 182 SER B CA 1
ATOM 3568 C C . SER B 1 182 ? -13.367 5.309 0.441 1 57.62 182 SER B C 1
ATOM 3570 O O . SER B 1 182 ? -14.336 5.398 -0.313 1 57.62 182 SER B O 1
ATOM 3572 N N . VAL B 1 183 ? -14.172 4.969 1.462 1 46.25 183 VAL B N 1
ATOM 3573 C CA . VAL B 1 183 ? -15.578 4.586 1.535 1 46.25 183 VAL B CA 1
ATOM 3574 C C . VAL B 1 183 ? -16.453 5.75 1.072 1 46.25 183 VAL B C 1
ATOM 3576 O O . VAL B 1 183 ? -16.469 6.812 1.695 1 46.25 183 VAL B O 1
ATOM 3579 N N . GLU B 1 184 ? -16.312 6.023 -0.391 1 39.12 184 GLU B N 1
ATOM 3580 C CA . GLU B 1 184 ? -17.359 6.938 -0.826 1 39.12 184 GLU B CA 1
ATOM 3581 C C . GLU B 1 184 ? -18.734 6.289 -0.72 1 39.12 184 GLU B C 1
ATOM 3583 O O . GLU B 1 184 ? -18.891 5.086 -0.953 1 39.12 184 GLU B O 1
ATOM 3588 N N . GLY B 1 185 ? -19.578 6.398 -0.16 1 37.69 185 GLY B N 1
ATOM 3589 C CA . GLY B 1 185 ? -21 6.082 -0.185 1 37.69 185 GLY B CA 1
ATOM 3590 C C . GLY B 1 185 ? -21.703 6.367 1.13 1 37.69 185 GLY B C 1
ATOM 3591 O O . GLY B 1 185 ? -22.922 6.25 1.227 1 37.69 185 GLY B O 1
ATOM 3592 N N . TYR B 1 186 ? -21.391 5.426 1.985 1 35.38 186 TYR B N 1
ATOM 3593 C CA . TYR B 1 186 ? -22.531 5.402 2.895 1 35.38 186 TYR B CA 1
ATOM 3594 C C . TYR B 1 186 ? -22.891 6.812 3.354 1 35.38 186 TYR B C 1
ATOM 3596 O O . TYR B 1 186 ? -22.016 7.672 3.479 1 35.38 186 TYR B O 1
ATOM 3604 N N . PRO B 1 187 ? -24.156 7.027 2.871 1 31.84 187 PRO B N 1
ATOM 3605 C CA . PRO B 1 187 ? -24.594 8.211 3.609 1 31.84 187 PRO B CA 1
ATOM 3606 C C . PRO B 1 187 ? -23.781 8.445 4.883 1 31.84 187 PRO B C 1
ATOM 3608 O O . PRO B 1 187 ? -23.578 7.516 5.668 1 31.84 187 PRO B O 1
ATOM 3611 N N . SER B 1 188 ? -22.578 9.031 4.766 1 33.56 188 SER B N 1
ATOM 3612 C CA . SER B 1 188 ? -22.156 9.633 6.027 1 33.56 188 SER B CA 1
ATOM 3613 C C . SER B 1 188 ? -23.328 9.75 6.992 1 33.56 188 SER B C 1
ATOM 3615 O O . SER B 1 188 ? -24.172 10.641 6.848 1 33.56 188 SER B O 1
ATOM 3617 N N . TRP B 1 189 ? -24.062 8.742 7.102 1 33.88 189 TRP B N 1
ATOM 3618 C CA . TRP B 1 189 ? -24.766 9.227 8.281 1 33.88 189 TRP B CA 1
ATOM 3619 C C . TRP B 1 189 ? -23.828 9.953 9.227 1 33.88 189 TRP B C 1
ATOM 3621 O O . TRP B 1 189 ? -22.875 9.359 9.75 1 33.88 189 TRP B O 1
ATOM 3631 N N . ARG B 1 190 ? -23.094 10.852 8.609 1 38.97 190 ARG B N 1
ATOM 3632 C CA . ARG B 1 190 ? -22.438 11.82 9.484 1 38.97 190 ARG B CA 1
ATOM 3633 C C . ARG B 1 190 ? -23.359 12.227 10.633 1 38.97 190 ARG B C 1
ATOM 3635 O O . ARG B 1 190 ? -24.516 12.602 10.406 1 38.97 190 ARG B O 1
ATOM 3642 N N . ASP B 1 191 ? -23.203 11.555 11.57 1 46.06 191 ASP B N 1
ATOM 3643 C CA . ASP B 1 191 ? -23.641 12.422 12.672 1 46.06 191 ASP B CA 1
ATOM 3644 C C . ASP B 1 191 ? -22.781 13.688 12.734 1 46.06 191 ASP B C 1
ATOM 3646 O O . ASP B 1 191 ? -21.594 13.625 13.055 1 46.06 191 ASP B O 1
ATOM 3650 N N . PRO B 1 192 ? -23 14.703 11.773 1 52.38 192 PRO B N 1
ATOM 3651 C CA . PRO B 1 192 ? -22.281 15.977 11.781 1 52.38 192 PRO B CA 1
ATOM 3652 C C . PRO B 1 192 ? -21.562 16.234 13.109 1 52.38 192 PRO B C 1
ATOM 3654 O O . PRO B 1 192 ? -20.594 16.984 13.148 1 52.38 192 PRO B O 1
ATOM 3657 N N . ASP B 1 193 ? -21.984 15.352 14.07 1 59.47 193 ASP B N 1
ATOM 3658 C CA . ASP B 1 193 ? -21.422 15.633 15.398 1 59.47 193 ASP B CA 1
ATOM 3659 C C . ASP B 1 193 ? -20.234 14.719 15.695 1 59.47 193 ASP B C 1
ATOM 3661 O O . ASP B 1 193 ? -19.438 15 16.594 1 59.47 193 ASP B O 1
ATOM 3665 N N . THR B 1 194 ? -20 13.68 14.742 1 67 194 THR B N 1
ATOM 3666 C CA . THR B 1 194 ? -19 12.734 15.219 1 67 194 THR B CA 1
ATOM 3667 C C . THR B 1 194 ? -17.844 12.617 14.227 1 67 194 THR B C 1
ATOM 3669 O O . THR B 1 194 ? -16.812 12.031 14.539 1 67 194 THR B O 1
ATOM 3672 N N . GLY B 1 195 ? -17.828 13.281 13 1 78.06 195 GLY B N 1
ATOM 3673 C CA . GLY B 1 195 ? -16.75 13.188 12.039 1 78.06 195 GLY B CA 1
ATOM 3674 C C . GLY B 1 195 ? -16.859 11.977 11.133 1 78.06 195 GLY B C 1
ATOM 3675 O O . GLY B 1 195 ? -17.922 11.352 11.047 1 78.06 195 GLY B O 1
ATOM 3676 N N . THR B 1 196 ? -15.797 11.734 10.375 1 82.31 196 THR B N 1
ATOM 3677 C CA . THR B 1 196 ? -15.805 10.609 9.445 1 82.31 196 THR B CA 1
ATOM 3678 C C . THR B 1 196 ? -15.297 9.344 10.133 1 82.31 196 THR B C 1
ATOM 3680 O O . THR B 1 196 ? -14.438 9.406 11.008 1 82.31 196 THR B O 1
ATOM 3683 N N . TRP B 1 197 ? -15.766 8.242 9.695 1 82.12 197 TRP B N 1
ATOM 3684 C CA . TRP B 1 197 ? -15.422 6.961 10.305 1 82.12 197 TRP B CA 1
ATOM 3685 C C . TRP B 1 197 ? -13.93 6.676 10.188 1 82.12 197 TRP B C 1
ATOM 3687 O O . TRP B 1 197 ? -13.297 6.246 11.156 1 82.12 197 TRP B O 1
ATOM 3697 N N . PHE B 1 198 ? -13.422 6.926 9.086 1 87.81 198 PHE B N 1
ATOM 3698 C CA . PHE B 1 198 ? -12.008 6.609 8.875 1 87.81 198 PHE B CA 1
ATOM 3699 C C . PHE B 1 198 ? -11.133 7.387 9.852 1 87.81 198 PHE B C 1
ATOM 3701 O O . PHE B 1 198 ? -10.289 6.801 10.539 1 87.81 198 PHE B O 1
ATOM 3708 N N . ILE B 1 199 ? -11.328 8.695 9.914 1 92.19 199 ILE B N 1
ATOM 3709 C CA . ILE B 1 199 ? -10.5 9.555 10.758 1 92.19 199 ILE B CA 1
ATOM 3710 C C . ILE B 1 199 ? -10.695 9.172 12.227 1 92.19 199 ILE B C 1
ATOM 3712 O O . ILE B 1 199 ? -9.734 9.117 12.992 1 92.19 199 ILE B O 1
ATOM 3716 N N . GLN B 1 200 ? -11.938 8.891 12.57 1 90.12 200 GLN B N 1
ATO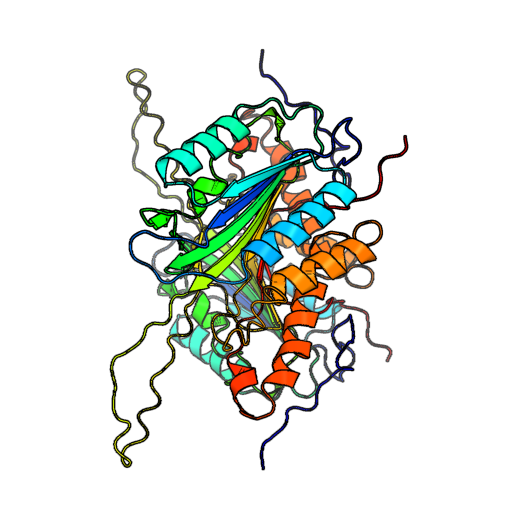M 3717 C CA . GLN B 1 200 ? -12.203 8.5 13.953 1 90.12 200 GLN B CA 1
ATOM 3718 C C . GLN B 1 200 ? -11.5 7.195 14.305 1 90.12 200 GLN B C 1
ATOM 3720 O O . GLN B 1 200 ? -10.875 7.086 15.359 1 90.12 200 GLN B O 1
ATOM 3725 N N . CYS B 1 201 ? -11.594 6.254 13.406 1 91.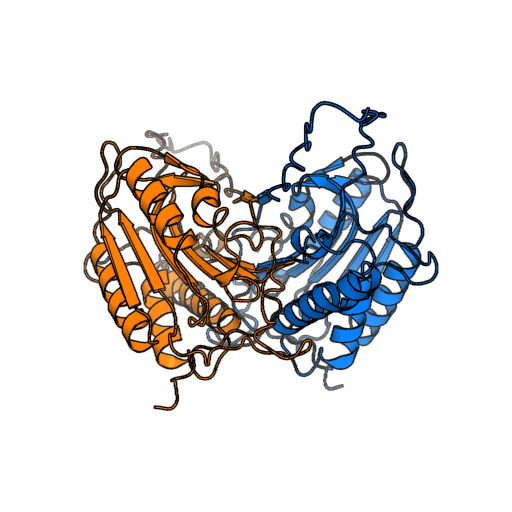69 201 CYS B N 1
ATOM 3726 C CA . CYS B 1 201 ? -10.953 4.965 13.633 1 91.69 201 CYS B CA 1
ATOM 3727 C C . CYS B 1 201 ? -9.438 5.105 13.648 1 91.69 201 CYS B C 1
ATOM 3729 O O . CYS B 1 201 ? -8.766 4.5 14.492 1 91.69 201 CYS B O 1
ATOM 3731 N N . LEU B 1 202 ? -8.906 5.887 12.781 1 95.69 202 LEU B N 1
ATOM 3732 C CA . LEU B 1 202 ? -7.461 6.094 12.711 1 95.69 202 LEU B CA 1
ATOM 3733 C C . LEU B 1 202 ? -6.941 6.723 13.992 1 95.69 202 LEU B C 1
ATOM 3735 O O . LEU B 1 202 ? -5.957 6.25 14.57 1 95.69 202 LEU B O 1
ATOM 3739 N N . CYS B 1 203 ? -7.609 7.758 14.453 1 96.5 203 CYS B N 1
ATOM 3740 C CA . CYS B 1 203 ? -7.176 8.453 15.656 1 96.5 203 CYS B CA 1
ATOM 3741 C C . CYS B 1 203 ? -7.273 7.543 16.875 1 96.5 203 CYS B C 1
ATOM 3743 O O . CYS B 1 203 ? -6.402 7.566 17.75 1 96.5 203 CYS B O 1
ATOM 3745 N N . GLN B 1 204 ? -8.312 6.738 16.875 1 95.12 204 GLN B N 1
ATOM 3746 C CA . GLN B 1 204 ? -8.445 5.781 17.969 1 95.12 204 GLN B CA 1
ATOM 3747 C C . GLN B 1 204 ? -7.301 4.77 17.953 1 95.12 204 GLN B C 1
ATOM 3749 O O . GLN B 1 204 ? -6.695 4.496 19 1 95.12 204 GLN B O 1
ATOM 3754 N N . GLU B 1 205 ? -6.984 4.195 16.828 1 96.81 205 GLU B N 1
ATOM 3755 C CA . GLU B 1 205 ? -5.902 3.225 16.703 1 96.81 205 GLU B CA 1
ATOM 3756 C C . GLU B 1 205 ? -4.555 3.852 17.062 1 96.81 205 GLU B C 1
ATOM 3758 O O . GLU B 1 205 ? -3.717 3.211 17.703 1 96.81 205 GLU B O 1
ATOM 3763 N N . LEU B 1 206 ? -4.352 5.094 16.656 1 97.75 206 LEU B N 1
ATOM 3764 C CA . LEU B 1 206 ? -3.111 5.789 16.969 1 97.75 206 LEU B CA 1
ATOM 3765 C C . LEU B 1 206 ? -2.992 6.027 18.484 1 97.75 206 LEU B C 1
ATOM 3767 O O . LEU B 1 206 ? -1.937 5.781 19.062 1 97.75 206 LEU B O 1
ATOM 3771 N N . GLN B 1 207 ? -4.043 6.445 19.047 1 96.25 207 GLN B N 1
ATOM 3772 C CA . GLN B 1 207 ? -4.039 6.723 20.469 1 96.25 207 GLN B CA 1
ATOM 3773 C C . GLN B 1 207 ? -3.756 5.457 21.281 1 96.25 207 GLN B C 1
ATOM 3775 O O . GLN B 1 207 ? -3.039 5.5 22.281 1 96.25 207 GLN B O 1
ATOM 3780 N N . GLU B 1 208 ? -4.23 4.391 20.781 1 95.56 208 GLU B N 1
ATOM 3781 C CA . GLU B 1 208 ? -4.148 3.145 21.531 1 95.56 208 GLU B CA 1
ATOM 3782 C C . GLU B 1 208 ? -2.848 2.404 21.25 1 95.56 208 GLU B C 1
ATOM 3784 O O . GLU B 1 208 ? -2.316 1.704 22.109 1 95.56 208 GLU B O 1
ATOM 3789 N N . HIS B 1 209 ? -2.297 2.555 20.016 1 96.25 209 HIS B N 1
ATOM 3790 C CA . HIS B 1 209 ? -1.322 1.543 19.625 1 96.25 209 HIS B CA 1
ATOM 3791 C C . HIS B 1 209 ? -0.1 2.178 18.969 1 96.25 209 HIS B C 1
ATOM 3793 O O . HIS B 1 209 ? 0.816 1.474 18.547 1 96.25 209 HIS B O 1
ATOM 3799 N N . ALA B 1 210 ? 0.013 3.5 18.875 1 94.69 210 ALA B N 1
ATOM 3800 C CA . ALA B 1 210 ? 1.064 4.168 18.109 1 94.69 210 ALA B CA 1
ATOM 3801 C C . ALA B 1 210 ? 2.447 3.787 18.625 1 94.69 210 ALA B C 1
ATOM 3803 O O . ALA B 1 210 ? 3.416 3.752 17.875 1 94.69 210 ALA B O 1
ATOM 3804 N N . SER B 1 211 ? 2.609 3.426 19.906 1 94.25 211 SER B N 1
ATOM 3805 C CA . SER B 1 211 ? 3.904 3.131 20.516 1 94.25 211 SER B CA 1
ATOM 3806 C C . SER B 1 211 ? 4.258 1.653 20.359 1 94.25 211 SER B C 1
ATOM 3808 O O . SER B 1 211 ? 5.426 1.274 20.484 1 94.25 211 SER B O 1
ATOM 3810 N N . THR B 1 212 ? 3.307 0.774 20.047 1 96.31 212 THR B N 1
ATOM 3811 C CA . THR B 1 212 ? 3.562 -0.66 20.141 1 96.31 212 THR B CA 1
ATOM 3812 C C . THR B 1 212 ? 3.434 -1.313 18.766 1 96.31 212 THR B C 1
ATOM 3814 O O . THR B 1 212 ? 3.928 -2.422 18.547 1 96.31 212 THR B O 1
ATOM 3817 N N . LYS B 1 213 ? 2.736 -0.689 17.906 1 97.25 213 LYS B N 1
ATOM 3818 C CA . LYS B 1 213 ? 2.553 -1.23 16.562 1 97.25 213 LYS B CA 1
ATOM 3819 C C . LYS B 1 213 ? 3.094 -0.271 15.5 1 97.25 213 LYS B C 1
ATOM 3821 O O . LYS B 1 213 ? 3.016 0.948 15.664 1 97.25 213 LYS B O 1
ATOM 3826 N N . ASP B 1 214 ? 3.73 -0.885 14.469 1 97.5 214 ASP B N 1
ATOM 3827 C CA . ASP B 1 214 ? 4.191 -0.008 13.391 1 97.5 214 ASP B CA 1
ATOM 3828 C C . ASP B 1 214 ? 3.01 0.606 12.641 1 97.5 214 ASP B C 1
ATOM 3830 O O . ASP B 1 214 ? 1.898 0.074 12.68 1 97.5 214 ASP B O 1
ATOM 3834 N N . PHE B 1 215 ? 3.225 1.649 11.977 1 98.31 215 PHE B N 1
ATOM 3835 C CA . PHE B 1 215 ? 2.162 2.477 11.414 1 98.31 215 PHE B CA 1
ATOM 3836 C C . PHE B 1 215 ? 1.383 1.708 10.352 1 98.31 215 PHE B C 1
ATOM 3838 O O . PHE B 1 215 ? 0.173 1.896 10.203 1 98.31 215 PHE B O 1
ATOM 3845 N N . LEU B 1 216 ? 2.023 0.808 9.547 1 98.12 216 LEU B N 1
ATOM 3846 C CA . LEU B 1 216 ? 1.311 0.002 8.562 1 98.12 216 LEU B CA 1
ATOM 3847 C C . LEU B 1 216 ? 0.289 -0.905 9.234 1 98.12 216 LEU B C 1
ATOM 3849 O O . LEU B 1 216 ? -0.817 -1.093 8.727 1 98.12 216 LEU B O 1
ATOM 3853 N N . LYS B 1 217 ? 0.663 -1.445 10.336 1 97.75 217 LYS B N 1
ATOM 3854 C CA . LYS B 1 217 ? -0.277 -2.248 11.109 1 97.75 217 LYS B CA 1
ATOM 3855 C C . LYS B 1 217 ? -1.437 -1.398 11.617 1 97.75 217 LYS B C 1
ATOM 3857 O O . LYS B 1 217 ? -2.586 -1.842 11.617 1 97.75 217 LYS B O 1
ATOM 3862 N N . ILE B 1 218 ? -1.125 -0.237 12.047 1 97.75 218 ILE B N 1
ATOM 3863 C CA . ILE B 1 218 ? -2.152 0.669 12.547 1 97.75 218 ILE B CA 1
ATOM 3864 C C . ILE B 1 218 ? -3.164 0.963 11.438 1 97.75 218 ILE B C 1
ATOM 3866 O O . ILE B 1 218 ? -4.375 0.921 11.672 1 97.75 218 ILE B O 1
ATOM 3870 N N . VAL B 1 219 ? -2.705 1.268 10.25 1 97.25 219 VAL B N 1
ATOM 3871 C CA . VAL B 1 219 ? -3.605 1.582 9.148 1 97.25 219 VAL B CA 1
ATOM 3872 C C . VAL B 1 219 ? -4.406 0.341 8.766 1 97.25 219 VAL B C 1
ATOM 3874 O O . VAL B 1 219 ? -5.598 0.435 8.453 1 97.25 219 VAL B O 1
ATOM 3877 N N . THR B 1 220 ? -3.785 -0.831 8.805 1 96.75 220 THR B N 1
ATOM 3878 C CA . THR B 1 220 ? -4.477 -2.082 8.516 1 96.75 220 THR B CA 1
ATOM 3879 C C . THR B 1 220 ? -5.602 -2.32 9.523 1 96.75 220 THR B C 1
ATOM 3881 O O . THR B 1 220 ? -6.719 -2.678 9.133 1 96.75 220 THR B O 1
ATOM 3884 N N . ARG B 1 221 ? -5.332 -2.076 10.773 1 95.75 221 ARG B N 1
ATOM 3885 C CA . ARG B 1 221 ? -6.34 -2.217 11.82 1 95.75 221 ARG B CA 1
ATOM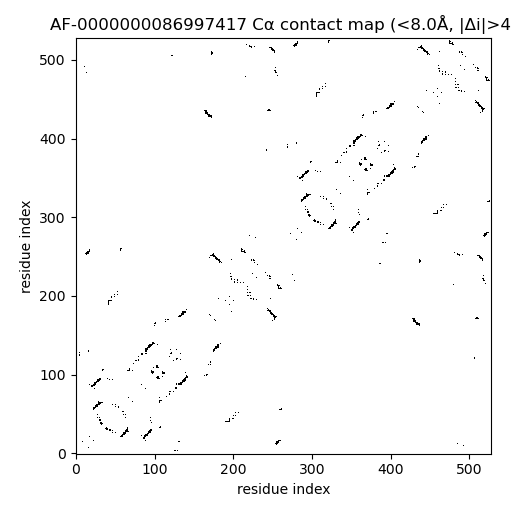 3886 C C . ARG B 1 221 ? -7.453 -1.189 11.648 1 95.75 221 ARG B C 1
ATOM 3888 O O . ARG B 1 221 ? -8.625 -1.486 11.898 1 95.75 221 ARG B O 1
ATOM 3895 N N . THR B 1 222 ? -7.059 0.005 11.312 1 93.81 222 THR B N 1
ATOM 3896 C CA . THR B 1 222 ? -8.047 1.032 11 1 93.81 222 THR B CA 1
ATOM 3897 C C . THR B 1 222 ? -8.984 0.564 9.891 1 93.81 222 THR B C 1
ATOM 3899 O O . THR B 1 222 ? -10.203 0.69 10.008 1 93.81 222 THR B O 1
ATOM 3902 N N . SER B 1 223 ? -8.438 -0.028 8.805 1 90.88 223 SER B N 1
ATOM 3903 C CA . SER B 1 223 ? -9.219 -0.548 7.691 1 90.88 223 SER B CA 1
ATOM 3904 C C . SER B 1 223 ? -10.18 -1.64 8.148 1 90.88 223 SER B C 1
ATOM 3906 O O . SER B 1 223 ? -11.312 -1.717 7.664 1 90.88 223 SER B O 1
ATOM 3908 N N . ARG B 1 224 ? -9.734 -2.428 9.086 1 91.38 224 ARG B N 1
ATOM 3909 C CA . ARG B 1 224 ? -10.586 -3.484 9.625 1 91.38 224 ARG B CA 1
ATOM 3910 C C . ARG B 1 224 ? -11.781 -2.898 10.375 1 91.38 224 ARG B C 1
ATOM 3912 O O . ARG B 1 224 ? -12.914 -3.326 10.164 1 91.38 224 ARG B O 1
ATOM 3919 N N . ARG B 1 225 ? -11.477 -1.928 11.188 1 87.88 225 ARG B N 1
ATOM 3920 C CA . ARG B 1 225 ? -12.547 -1.283 11.945 1 87.88 225 ARG B CA 1
ATOM 3921 C C . ARG B 1 225 ? -13.562 -0.632 11.016 1 87.88 225 ARG B C 1
ATOM 3923 O O . ARG B 1 225 ? -14.773 -0.758 11.219 1 87.88 225 ARG B O 1
ATOM 3930 N N . VAL B 1 226 ? -13.094 0.023 10.008 1 85.06 226 VAL B N 1
ATOM 3931 C CA . VAL B 1 226 ? -13.969 0.679 9.047 1 85.06 226 VAL B CA 1
ATOM 3932 C C . VAL B 1 226 ? -14.805 -0.368 8.305 1 85.06 226 VAL B C 1
ATOM 3934 O O . VAL B 1 226 ? -16.016 -0.188 8.117 1 85.06 226 VAL B O 1
ATOM 3937 N N . ALA B 1 227 ? -14.211 -1.434 7.934 1 80.56 227 ALA B N 1
ATOM 3938 C CA . ALA B 1 227 ? -14.875 -2.482 7.16 1 80.56 227 ALA B CA 1
ATOM 3939 C C . ALA B 1 227 ? -15.953 -3.174 7.992 1 80.56 227 ALA B C 1
ATOM 3941 O O . ALA B 1 227 ? -17.016 -3.51 7.477 1 80.56 227 ALA B O 1
ATOM 3942 N N . ILE B 1 228 ? -15.703 -3.439 9.234 1 77.38 228 ILE B N 1
ATOM 3943 C CA . ILE B 1 228 ? -16.578 -4.25 10.086 1 77.38 228 ILE B CA 1
ATOM 3944 C C . ILE B 1 228 ? -17.641 -3.371 10.719 1 77.38 228 ILE B C 1
ATOM 3946 O O . ILE B 1 228 ? -18.812 -3.748 10.773 1 77.38 228 ILE B O 1
ATOM 3950 N N . ASP B 1 229 ? -17.266 -2.357 11.32 1 68.75 229 ASP B N 1
ATOM 3951 C CA . ASP B 1 229 ? -18.188 -1.528 12.094 1 68.75 229 ASP B CA 1
ATOM 3952 C C . ASP B 1 229 ? -19.094 -0.72 11.18 1 68.75 229 ASP B C 1
ATOM 3954 O O . ASP B 1 229 ? -20.219 -0.395 11.555 1 68.75 229 ASP B O 1
ATOM 3958 N N . HIS B 1 230 ? -18.672 -0.376 10.047 1 58.75 230 HIS B N 1
ATOM 3959 C CA . HIS B 1 230 ? -19.547 0.372 9.141 1 58.75 230 HIS B CA 1
ATOM 3960 C C . HIS B 1 230 ? -20.578 -0.54 8.484 1 58.75 230 HIS B C 1
ATOM 3962 O O . HIS B 1 230 ? -21.672 -0.092 8.133 1 58.75 230 HIS B O 1
ATOM 3968 N N . GLU B 1 231 ? -20.234 -1.795 8.188 1 53.19 231 GLU B N 1
ATOM 3969 C CA . GLU B 1 231 ? -21.234 -2.738 7.676 1 53.19 231 GLU B CA 1
ATOM 3970 C C . GLU B 1 231 ? -22.406 -2.881 8.633 1 53.19 231 GLU B C 1
ATOM 3972 O O . GLU B 1 231 ? -23.547 -3.09 8.203 1 53.19 231 GLU B O 1
ATOM 3977 N N . SER B 1 232 ? -22.094 -2.893 9.906 1 44.22 232 SER B N 1
ATOM 3978 C CA . SER B 1 232 ? -23.172 -3.123 10.859 1 44.22 232 SER B CA 1
ATOM 3979 C C . SER B 1 232 ? -24.25 -2.055 10.742 1 44.22 232 SER B C 1
ATOM 3981 O O . SER B 1 232 ? -25.422 -2.314 11.023 1 44.22 232 SER B O 1
ATOM 3983 N N . TYR B 1 233 ? -23.812 -0.889 10.398 1 40.91 233 TYR B N 1
ATOM 3984 C CA . TYR B 1 233 ? -24.875 0.116 10.375 1 40.91 233 TYR B CA 1
ATOM 3985 C C . TYR B 1 233 ? -25.734 -0.021 9.125 1 40.91 233 TYR B C 1
ATOM 3987 O O . TYR B 1 233 ? -26.906 0.388 9.117 1 40.91 233 TYR B O 1
ATOM 3995 N N . ASN B 1 234 ? -25.078 -0.508 8.031 1 42 234 ASN B N 1
ATOM 3996 C CA . ASN B 1 234 ? -25.953 -0.628 6.863 1 42 234 ASN B CA 1
ATOM 3997 C C . ASN B 1 234 ? -26.641 -1.986 6.816 1 42 234 ASN B C 1
ATOM 3999 O O . ASN B 1 234 ? -26.453 -2.754 5.871 1 42 234 ASN B O 1
ATOM 4003 N N . ASP B 1 235 ? -26.812 -2.639 7.902 1 38.78 235 ASP B N 1
ATOM 4004 C CA . ASP B 1 235 ? -27.547 -3.898 7.992 1 38.78 235 ASP B CA 1
ATOM 4005 C C . ASP B 1 235 ? -28.797 -3.875 7.113 1 38.78 235 ASP B C 1
ATOM 4007 O O . ASP B 1 235 ? -29.406 -4.914 6.859 1 38.78 235 ASP B O 1
ATOM 4011 N N . THR B 1 236 ? -29.453 -2.771 6.996 1 37.66 236 THR B N 1
ATOM 4012 C CA . THR B 1 236 ? -30.734 -2.883 6.301 1 37.66 236 THR B CA 1
ATOM 4013 C C . THR B 1 236 ? -30.531 -3.156 4.816 1 37.66 236 THR B C 1
ATOM 4015 O O . THR B 1 236 ? -31.484 -3.453 4.09 1 37.66 236 THR B O 1
ATOM 4018 N N . ILE B 1 237 ? -29.469 -2.688 4.203 1 36.16 237 ILE B N 1
ATOM 4019 C CA . ILE B 1 237 ? -29.312 -3.049 2.797 1 36.16 237 ILE B CA 1
ATOM 4020 C C . ILE B 1 237 ? -28.328 -4.203 2.666 1 36.16 237 ILE B C 1
ATOM 4022 O O . ILE B 1 237 ? -27.125 -4.035 2.906 1 36.16 237 ILE B O 1
ATOM 4026 N N . PRO B 1 238 ? -28.781 -5.43 2.783 1 37.06 238 PRO B N 1
ATOM 4027 C CA . PRO B 1 238 ? -27.984 -6.664 2.807 1 37.06 238 PRO B CA 1
ATOM 4028 C C . PRO B 1 238 ? -26.688 -6.551 2.02 1 37.06 238 PRO B C 1
ATOM 4030 O O . PRO B 1 238 ? -25.656 -7.07 2.449 1 37.06 238 PRO B O 1
ATOM 4033 N N . LEU B 1 239 ? -26.781 -6.375 0.665 1 36.38 239 LEU B N 1
ATOM 4034 C CA . LEU B 1 239 ? -25.844 -6.57 -0.44 1 36.38 239 LEU B CA 1
ATOM 4035 C C . LEU B 1 239 ? -24.812 -5.449 -0.485 1 36.38 239 LEU B C 1
ATOM 4037 O O . LEU B 1 239 ? -23.938 -5.453 -1.344 1 36.38 239 LEU B O 1
ATOM 4041 N N . GLN B 1 240 ? -25.016 -4.445 0.252 1 37.97 240 GLN B N 1
ATOM 4042 C CA . GLN B 1 240 ? -24.172 -3.262 0.08 1 37.97 240 GLN B CA 1
ATOM 4043 C C . GLN B 1 240 ? -22.781 -3.484 0.654 1 37.97 240 GLN B C 1
ATOM 4045 O O . GLN B 1 240 ? -21.906 -2.621 0.532 1 37.97 240 GLN B O 1
ATOM 4050 N N . HIS B 1 241 ? -22.656 -4.469 1.427 1 42.31 241 HIS B N 1
ATOM 4051 C CA . HIS B 1 241 ? -21.359 -4.848 1.98 1 42.31 241 HIS B CA 1
ATOM 4052 C C . HIS B 1 241 ? -20.297 -4.941 0.888 1 42.31 241 HIS B C 1
ATOM 4054 O O . HIS B 1 241 ? -19.109 -4.766 1.154 1 42.31 241 HIS B O 1
ATOM 4060 N N . GLN B 1 242 ? -20.812 -5.5 -0.259 1 42.16 242 GLN B N 1
ATOM 4061 C CA . GLN B 1 242 ? -19.969 -6.008 -1.339 1 42.16 242 GLN B CA 1
ATOM 4062 C C . GLN B 1 242 ? -19.25 -4.871 -2.053 1 42.16 242 GLN B C 1
ATOM 4064 O O . GLN B 1 242 ? -18.281 -5.105 -2.779 1 42.16 242 GLN B O 1
ATOM 4069 N N . GLN B 1 243 ? -19.891 -3.613 -1.951 1 44.75 243 GLN B N 1
ATOM 4070 C CA . GLN B 1 243 ? -19.328 -2.529 -2.758 1 44.75 243 GLN B CA 1
ATOM 4071 C C . GLN B 1 243 ? -18.594 -1.521 -1.886 1 44.75 243 GLN B C 1
ATOM 4073 O O . GLN B 1 243 ? -18.328 -0.393 -2.312 1 44.75 243 GLN B O 1
ATOM 4078 N N . LYS B 1 244 ? -18.344 -2.066 -0.568 1 51.53 244 LYS B N 1
ATOM 4079 C CA . LYS B 1 244 ? -17.844 -0.98 0.273 1 51.53 244 LYS B CA 1
ATOM 4080 C C . LYS B 1 244 ? -16.344 -0.762 0.065 1 51.53 244 LYS B C 1
ATOM 4082 O O . LYS B 1 244 ? -15.57 -1.718 0.062 1 51.53 244 LYS B O 1
ATOM 4087 N N . GLN B 1 245 ? -16.047 0.374 -0.472 1 63.66 245 GLN B N 1
ATOM 4088 C CA . GLN B 1 245 ? -14.68 0.852 -0.619 1 63.66 245 GLN B CA 1
ATOM 4089 C C . GLN B 1 245 ? -13.969 0.903 0.73 1 63.66 245 GLN B C 1
ATOM 4091 O O . GLN B 1 245 ? -14.516 1.429 1.705 1 63.66 245 GLN B O 1
ATOM 4096 N N . ILE B 1 246 ? -13 0.078 0.952 1 77.75 246 ILE B N 1
ATOM 4097 C CA . ILE B 1 246 ? -12.172 0.032 2.152 1 77.75 246 ILE B CA 1
ATOM 4098 C C . ILE B 1 246 ? -10.969 0.958 1.986 1 77.75 246 ILE B C 1
ATOM 4100 O O . ILE B 1 246 ? -10.523 1.213 0.864 1 77.75 246 ILE B O 1
ATOM 4104 N N . PRO B 1 247 ? -10.578 1.551 3.127 1 86.62 247 PRO B N 1
ATOM 4105 C CA . PRO B 1 247 ? -9.336 2.322 3.029 1 86.62 247 PRO B CA 1
ATOM 4106 C C . PRO B 1 247 ? -8.188 1.519 2.424 1 86.62 247 PRO B C 1
ATOM 4108 O O . PRO B 1 247 ? -8.156 0.292 2.545 1 86.62 247 PRO B O 1
ATOM 4111 N N . SER B 1 248 ? -7.379 2.223 1.731 1 88 248 SER B N 1
ATOM 4112 C CA . SER B 1 248 ? -6.203 1.607 1.123 1 88 248 SER B CA 1
ATOM 4113 C C . SER B 1 248 ? -4.965 2.475 1.314 1 88 248 SER B C 1
ATOM 4115 O O . SER B 1 248 ? -5.07 3.65 1.669 1 88 248 SER B O 1
ATOM 4117 N N . PHE B 1 249 ? -3.848 1.823 1.169 1 92 249 PHE B N 1
ATOM 4118 C CA . PHE B 1 249 ? -2.643 2.643 1.212 1 92 249 PHE B CA 1
ATOM 4119 C C . PHE B 1 249 ? -1.591 2.111 0.247 1 92 249 PHE B C 1
ATOM 4121 O O . PHE B 1 249 ? -1.59 0.923 -0.085 1 92 249 PHE B O 1
ATOM 4128 N N . ASN B 1 250 ? -0.799 3.047 -0.203 1 90.81 250 ASN B N 1
ATOM 4129 C CA . ASN B 1 250 ? 0.393 2.785 -1.003 1 90.81 250 ASN B CA 1
ATOM 4130 C C . ASN B 1 250 ? 1.67 3.055 -0.212 1 90.81 250 ASN B C 1
ATOM 4132 O O . ASN B 1 250 ? 1.871 4.16 0.292 1 90.81 250 ASN B O 1
ATOM 4136 N N . SER B 1 251 ? 2.521 2.008 -0.174 1 94.5 251 SER B N 1
ATOM 4137 C CA . SER B 1 251 ? 3.695 2.168 0.679 1 94.5 251 SER B CA 1
ATOM 4138 C C . SER B 1 251 ? 4.984 2.014 -0.12 1 94.5 251 SER B C 1
ATOM 4140 O O . SER B 1 251 ? 5.109 1.1 -0.938 1 94.5 251 SER B O 1
ATOM 4142 N N . MET B 1 252 ? 5.859 2.943 0.143 1 92.25 252 MET B N 1
ATOM 4143 C CA . MET B 1 252 ? 7.258 2.875 -0.281 1 92.25 252 MET B CA 1
ATOM 4144 C C . MET B 1 252 ? 8.195 2.963 0.919 1 92.25 252 MET B C 1
ATOM 4146 O O . MET B 1 252 ? 9.336 3.412 0.791 1 92.25 252 MET B O 1
ATOM 4150 N N . LEU B 1 253 ? 7.672 2.619 2.033 1 95.06 253 LEU B N 1
ATOM 4151 C CA . LEU B 1 253 ? 8.516 2.535 3.221 1 95.06 253 LEU B CA 1
ATOM 4152 C C . LEU B 1 253 ? 9.508 1.385 3.102 1 95.06 253 LEU B C 1
ATOM 4154 O O . LEU B 1 253 ? 9.164 0.309 2.607 1 95.06 253 LEU B O 1
ATOM 4158 N N . ILE B 1 254 ? 10.695 1.652 3.641 1 93.69 254 ILE B N 1
ATOM 4159 C CA . ILE B 1 254 ? 11.68 0.579 3.615 1 93.69 254 ILE B CA 1
ATOM 4160 C C . ILE B 1 254 ? 12.016 0.153 5.043 1 93.69 254 ILE B C 1
ATOM 4162 O O . ILE B 1 254 ? 12.875 -0.71 5.254 1 93.69 254 ILE B O 1
ATOM 4166 N N . ARG B 1 255 ? 11.422 0.781 5.98 1 96.19 255 ARG B N 1
ATOM 4167 C CA . ARG B 1 255 ? 11.578 0.467 7.398 1 96.19 255 ARG B CA 1
ATOM 4168 C C . ARG B 1 255 ? 10.25 0.595 8.141 1 96.19 255 ARG B C 1
ATOM 4170 O O . ARG B 1 255 ? 9.305 1.198 7.629 1 96.19 255 ARG B O 1
ATOM 4177 N N . ASP B 1 256 ? 10.234 -0.058 9.32 1 97.19 256 ASP B N 1
ATOM 4178 C CA . ASP B 1 256 ? 9.047 0.078 10.156 1 97.19 256 ASP B CA 1
ATOM 4179 C C . ASP B 1 256 ? 8.969 1.472 10.781 1 97.19 256 ASP B C 1
ATOM 4181 O O . ASP B 1 256 ? 9.984 2.027 11.195 1 97.19 256 ASP B O 1
ATOM 4185 N N . LEU B 1 257 ? 7.789 2.025 10.828 1 98.06 257 LEU B N 1
ATOM 4186 C CA . LEU B 1 257 ? 7.551 3.35 11.391 1 98.06 257 LEU B CA 1
ATOM 4187 C C . LEU B 1 257 ? 6.746 3.256 12.688 1 98.06 257 LEU B C 1
ATOM 4189 O O . LEU B 1 257 ? 5.602 2.797 12.672 1 98.06 257 LEU B O 1
ATOM 4193 N N . TYR B 1 258 ? 7.371 3.637 13.781 1 97.31 258 TYR B N 1
ATOM 4194 C CA . TYR B 1 258 ? 6.715 3.682 15.078 1 97.31 258 TYR B CA 1
ATOM 4195 C C . TYR B 1 258 ? 6.66 5.109 15.609 1 97.31 258 TYR B C 1
ATOM 4197 O O . TYR B 1 258 ? 7.578 5.898 15.391 1 97.31 258 TYR B O 1
ATOM 4205 N N . PHE B 1 259 ? 5.602 5.398 16.312 1 97.69 259 PHE B N 1
ATOM 4206 C CA . PHE B 1 259 ? 5.5 6.676 17 1 97.69 259 PHE B CA 1
ATOM 4207 C C . PHE B 1 259 ? 5.59 6.484 18.516 1 97.69 259 PHE B C 1
ATOM 4209 O O . PHE B 1 259 ? 4.629 6.746 19.234 1 97.69 259 PHE B O 1
ATOM 4216 N N . ARG B 1 260 ? 6.762 6.148 18.922 1 96.44 260 ARG B N 1
ATOM 4217 C CA . ARG B 1 260 ? 7.008 5.98 20.344 1 96.44 260 ARG B CA 1
ATOM 4218 C C . ARG B 1 260 ? 7.289 7.324 21.016 1 96.44 260 ARG B C 1
ATOM 4220 O O . ARG B 1 260 ? 7.902 8.211 20.422 1 96.44 260 ARG B O 1
ATOM 4227 N N . PRO B 1 261 ? 6.836 7.453 22.297 1 93.5 261 PRO B N 1
ATOM 4228 C CA . PRO B 1 261 ? 7.168 8.695 23.016 1 93.5 261 PRO B CA 1
ATOM 4229 C C . PRO B 1 261 ? 8.672 8.922 23.125 1 93.5 261 PRO B C 1
ATOM 4231 O O . PRO B 1 261 ? 9.438 7.973 23.281 1 93.5 261 PRO B O 1
ATOM 4234 N N . LYS B 1 262 ? 9.016 10.172 22.984 1 89.56 262 LYS B N 1
ATOM 4235 C CA . LYS B 1 262 ? 10.422 10.516 23.141 1 89.56 262 LYS B CA 1
ATOM 4236 C C . LYS B 1 262 ? 10.836 10.547 24.609 1 89.56 262 LYS B C 1
ATOM 4238 O O . LYS B 1 262 ? 10.039 10.922 25.469 1 89.56 262 LYS B O 1
ATOM 4243 N N . MET B 1 263 ? 11.992 9.906 24.875 1 72.56 263 MET B N 1
ATOM 4244 C CA . MET B 1 263 ? 12.5 9.945 26.25 1 72.56 263 MET B CA 1
ATOM 4245 C C . MET B 1 263 ? 12.977 11.352 26.609 1 72.56 263 MET B C 1
ATOM 4247 O O . MET B 1 263 ? 13.672 12 25.812 1 72.56 263 MET B O 1
ATOM 4251 N N . LEU B 1 264 ? 12.234 12.211 27.297 1 55.38 264 LEU B N 1
ATOM 4252 C CA . LEU B 1 264 ? 12.703 13.469 27.859 1 55.38 264 LEU B CA 1
ATOM 4253 C C . LEU B 1 264 ? 14.062 13.289 28.531 1 55.38 264 LEU B C 1
ATOM 4255 O O . LEU B 1 264 ? 14.344 12.227 29.094 1 55.38 264 LEU B O 1
#

pLDDT: mean 78.27, std 25.06, range [22.39, 98.88]

Foldseek 3Di:
DPPPQPQQDDPPAQAAPCFFPAQEAEEEEQEQAAPPDHGDQLSVVLVVLVQVLVVVLGHHYHYDYQDDPVRLLVVQLVRLPDQCLRHQEYHYEYAAAADALFWGDGRYGIDGPVSNCVCNACVNRVSCVNHAYEYEYEHAHDPPPPDDPPPPPDDPPVPPPPLRPRPHDDDPGARYKYKYAPQHDDPCCVPSVNHDLLSVLLSVLCVVPLAPAFSVVSNVVSQVCCLPVVVVVVVVVPCVSVSGDTMDMDHRYSHTHGSHDHDD/DPPPQPQQDDPPAQAAPCFFPAQEAEEEEQEQAAPPDHGDQLSVVLVVLVQVLVVVLGHHYHYHYQDDPVRLLVVQLVRLPDQCLRHQEYHYEYHAAAAALFWGDGRYGIDGPVSNCVCNACVNRVSCVNHAYEYEYEHAHDPPPPDDPPPPPDDPPPPPPPLRPRPHDDDPGARYKYKYAPQRDDPCCVPSVNHDLLSVLLSVLCVVDLAPAFSVVSNVVSQVCCLPVVVVVVVVPPPVSVSGDTMDMDHRYSHTYGSHDHDD

Secondary structure (DSSP, 8-state):
-------SS-TT-SB----SSEEEEEEEEE----SSS---TTHHHHHHHHHHHHHHTT-EEEEEES--HHHHHHHHHHHHHS--TTEEEEEEEEEEEEETTTEEE-SSSEEEGGGGTGGGSTTT-GGGTTS-EEEEEEEEE-----------SS-----------EEEEE--STTEEEEE-----S-----TTT--HHHHHHHHHHHHHTTTS-HHHHHHHHHHHHHHHHHHHTTTSGGGGGG----EEEE--SSB---PPP--/-------SS-TT-SB----SSEEEEEEEEE----SSS---TTHHHHHHHHHHHHHHTT-EEEEEES--HHHHHHHHHHHHHS--TTEEEEEEEEEEEEETTTEEE-SSSEEEGGGGTGGGSTTT-GGGTTS-EEEEEEEEE-----------SS-----------EEEEE--STTEEEEE-----S-----TTT--HHHHHHHHHHHHHTTTS-HHHHHHHHHHHHHHHHHHHTTTSGGGGGG----EEEE--SSB---PPP--

Nearest PDB structures (foldseek):
  4jj7-assembly1_A  TM=8.207E-01  e=3.931E-22  Homo sapiens
  4ps1-assembly1_A  TM=8.143E-01  e=4.744E-22  Homo sapiens
  4ps1-assembly4_D  TM=8.285E-01  e=1.140E-21  Homo sapiens
  4prz-assembly1_A  TM=8.237E-01  e=1.376E-21  Homo sapiens
  4ps1-assembly2_B  TM=8.264E-01  e=6.189E-21  Homo sapiens

InterPro domains:
  IPR001309 Peptidase C14, p20 domain [PS50208] (22-144)
  IPR002138 Peptidase C14, caspase non-catalytic subunit p10 [PS50207] (166-261)
  IPR002398 Peptidase C14 family [PTHR10454] (13-259)
  IPR011600 Peptidase C14, caspase domain [PF00656] (23-258)
  IPR015917 Peptidase C14A, caspase catalytic domain [PR00376] (22-35)
  IPR015917 Peptidase C14A, caspase catalytic domain [PR00376] (40-58)
  IPR015917 Peptidase C14A, caspase catalytic domain [PR00376] (58-76)
  IPR015917 Peptidase C14A, caspase catalytic domain [PR00376] (90-98)
  IPR015917 Peptidase C14A, caspase catalytic domain [PR00376] (125-143)
  IPR015917 Peptidase C14A, caspase catalytic domain [PR00376] (188-199)
  IPR015917 Peptidase C14A, caspase catalytic domain [PR00376] (251-260)
  IPR015917 Peptidase C14A, caspase catalytic domain [SM00115] (15-261)
  IPR015917 Peptidase C14A, caspase catalytic domain [cd00032] (16-259)
  IPR016129 Peptidase family C14A, His active site [PS01121] (84-98)
  IPR029030 Caspase-like domain superfamily [SSF521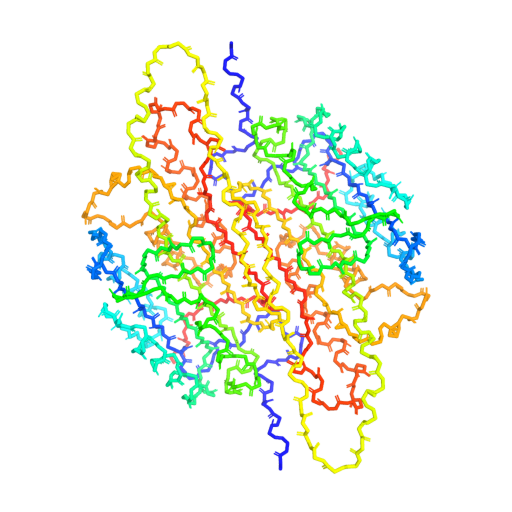29] (8-261)
  IPR033139 Peptidase family C14A, cysteine active site [PS01122] (131-142)

Solvent-accessible surface area (backbone atoms only — not comparable to full-atom values): 28512 Å² total; per-residue (Å²): 129,85,78,67,70,72,71,79,50,62,92,78,48,62,50,58,57,63,76,44,87,34,47,25,46,31,39,36,41,41,37,42,53,43,76,87,52,79,66,39,80,21,46,65,49,38,51,50,52,46,49,54,50,42,44,74,69,49,30,50,71,45,80,44,70,46,44,38,55,69,52,48,50,49,52,48,52,53,58,32,69,48,85,35,69,50,29,20,35,42,36,39,36,38,39,31,42,24,48,73,61,47,27,33,43,36,19,74,41,76,42,59,53,61,70,73,54,59,55,54,36,56,88,62,10,54,47,46,45,95,27,48,35,40,36,40,38,40,49,42,55,65,75,77,73,70,76,78,73,66,77,60,89,71,81,82,73,76,74,70,73,69,72,68,56,31,35,37,58,40,80,45,45,67,25,31,35,42,34,36,48,51,57,59,59,69,73,62,76,46,52,60,83,70,26,49,65,60,58,51,38,40,46,50,40,43,74,73,34,28,66,79,38,38,50,71,55,43,52,24,48,25,27,28,51,48,55,53,60,52,43,62,71,46,56,84,50,76,73,56,65,76,72,45,32,32,34,32,35,39,39,21,39,39,43,44,46,59,56,50,82,77,85,125,130,83,79,66,69,72,73,80,51,64,89,79,47,60,50,58,54,63,76,44,88,34,47,24,48,32,39,35,42,41,36,42,54,43,76,86,52,78,67,39,82,22,48,64,50,39,52,50,53,47,49,54,49,41,43,73,69,48,30,51,74,46,81,43,71,46,46,39,55,71,54,48,51,49,52,47,50,52,59,33,68,49,86,36,69,49,30,20,35,41,37,40,35,38,39,29,43,23,49,74,60,47,28,32,43,35,20,73,39,75,45,58,53,60,69,73,54,59,55,54,37,54,87,62,12,54,47,45,46,94,27,46,36,39,35,39,40,41,50,43,54,64,77,77,71,68,75,79,73,65,77,63,89,74,83,85,74,77,77,72,73,72,75,69,58,30,37,35,60,40,80,46,46,68,25,30,33,41,35,38,48,50,57,57,59,66,73,66,72,45,50,59,84,70,23,50,66,60,59,49,39,41,47,52,41,42,74,74,33,27,66,81,38,38,50,68,57,42,53,24,48,24,25,30,49,49,57,54,60,52,43,63,71,47,57,84,51,74,74,56,64,77,73,46,30,34,33,32,34,40,39,20,37,37,43,45,46,59,56,51,83,76,86,126